Protein AF-A0A846E1W7-F1 (afdb_monomer)

Solvent-accessible surface area (backbone atoms only — not comparable to full-atom values): 23774 Å² total; per-residue (Å²): 115,85,68,58,57,57,50,54,53,48,54,53,49,53,51,50,50,55,53,52,55,64,72,70,61,75,99,79,84,90,65,64,66,67,50,54,51,49,52,51,54,47,50,63,46,53,72,69,70,55,83,43,73,65,51,53,49,48,53,50,52,51,52,52,50,50,53,54,50,52,53,52,52,52,54,50,51,54,51,50,54,52,49,52,56,52,49,56,60,45,52,76,70,43,82,86,41,71,70,60,52,52,54,51,50,56,49,50,53,52,51,50,54,52,50,56,52,52,50,54,51,52,52,51,52,53,52,52,51,51,54,66,66,28,71,66,52,47,50,50,52,52,50,52,50,52,52,54,52,50,50,54,52,50,52,54,50,50,54,51,53,50,54,55,51,50,56,51,49,54,52,52,52,53,55,49,53,55,52,51,54,54,49,51,55,51,54,60,70,46,47,65,58,53,53,50,51,53,56,52,49,58,50,51,53,52,51,52,55,52,49,56,55,49,52,52,54,50,54,54,49,51,51,53,53,50,53,52,49,51,54,50,51,51,54,52,51,76,74,52,95,74,87,88,81,88,87,81,87,88,89,82,89,86,84,82,81,86,81,86,88,82,77,74,71,86,77,56,61,77,92,46,49,67,44,49,52,28,38,72,70,60,39,45,60,60,25,23,52,43,48,20,51,53,55,27,48,67,66,79,36,76,86,56,74,43,62,52,51,74,54,40,64,65,49,51,51,72,57,55,58,49,55,30,50,51,37,23,58,62,49,75,64,34,23,12,63,67,48,32,39,57,49,29,56,73,52,69,67,36,59,70,59,32,28,47,66,31,61,47,25,57,95,91,41,71,59,48,78,88,72,55,70,58,53,96,83,40,47,65,27,54,34,70,56,50,37,68,45,53,90,70,84,86,70,93,76,47,60,53,54,56,33,40,44,53,33,53,49,38,62,73,40,85,85,112

Structure (mmCIF, N/CA/C/O backbone):
data_AF-A0A846E1W7-F1
#
_entry.id   AF-A0A846E1W7-F1
#
loop_
_atom_site.group_PDB
_atom_site.id
_atom_site.type_symbol
_atom_site.label_atom_id
_atom_site.label_alt_id
_atom_site.label_comp_id
_atom_site.label_asym_id
_atom_site.label_entity_id
_atom_site.label_seq_id
_atom_site.pdbx_PDB_ins_code
_atom_site.Cartn_x
_atom_site.Cartn_y
_atom_site.Cartn_z
_atom_site.occupancy
_atom_site.B_iso_or_equiv
_atom_site.auth_seq_id
_atom_site.auth_comp_id
_atom_site.auth_asym_id
_atom_site.auth_atom_id
_atom_site.pdbx_PDB_model_num
ATOM 1 N N . MET A 1 1 ? 41.349 30.220 -23.509 1.00 44.00 1 MET A N 1
ATOM 2 C CA . MET A 1 1 ? 42.030 30.340 -22.197 1.00 44.00 1 MET A CA 1
ATOM 3 C C . MET A 1 1 ? 41.205 31.108 -21.157 1.00 44.00 1 MET A C 1
ATOM 5 O O . MET A 1 1 ? 40.768 30.456 -20.226 1.00 44.00 1 MET A O 1
ATOM 9 N N . ARG A 1 2 ? 40.887 32.414 -21.279 1.00 41.56 2 ARG A N 1
ATOM 10 C CA . ARG A 1 2 ? 40.157 33.129 -20.191 1.00 41.56 2 ARG A CA 1
ATOM 11 C C . ARG A 1 2 ? 38.726 32.647 -19.870 1.00 41.56 2 ARG A C 1
ATOM 13 O O . ARG A 1 2 ? 38.266 32.928 -18.775 1.00 41.56 2 ARG A O 1
ATOM 20 N N . GLN A 1 3 ? 38.026 31.939 -20.763 1.00 40.03 3 GLN A N 1
ATOM 21 C CA . GLN A 1 3 ? 36.671 31.423 -20.479 1.00 40.03 3 GLN A CA 1
ATOM 22 C C . GLN A 1 3 ? 36.634 30.084 -19.719 1.00 40.03 3 GLN A C 1
ATOM 24 O O . GLN A 1 3 ? 35.634 29.815 -19.068 1.00 40.03 3 GLN A O 1
ATOM 29 N N . GLN A 1 4 ? 37.697 29.267 -19.744 1.00 44.38 4 GLN A N 1
ATOM 30 C CA . GLN A 1 4 ? 37.705 27.985 -19.015 1.00 44.38 4 GLN A CA 1
ATOM 31 C C . GLN A 1 4 ? 37.812 28.187 -17.499 1.00 44.38 4 GLN A C 1
ATOM 33 O O . GLN A 1 4 ? 37.037 27.591 -16.761 1.00 44.38 4 GLN A O 1
ATOM 38 N N . HIS A 1 5 ? 38.658 29.115 -17.036 1.00 41.62 5 HIS A N 1
ATOM 39 C CA . HIS A 1 5 ? 38.753 29.419 -15.603 1.00 41.62 5 HIS A CA 1
ATOM 40 C C . HIS A 1 5 ? 37.450 29.958 -14.994 1.00 41.62 5 HIS A C 1
ATOM 42 O O . HIS A 1 5 ? 37.197 29.717 -13.822 1.00 41.62 5 HIS A O 1
ATOM 48 N N . TRP A 1 6 ? 36.591 30.647 -15.757 1.00 38.47 6 TRP A N 1
ATOM 49 C CA . TRP A 1 6 ? 35.287 31.078 -15.232 1.00 38.47 6 TRP A CA 1
ATOM 50 C C . TRP A 1 6 ? 34.323 29.912 -14.993 1.00 38.47 6 TRP A C 1
ATOM 52 O O . TRP A 1 6 ? 33.515 29.997 -14.075 1.00 38.47 6 TRP A O 1
ATOM 62 N N . LEU A 1 7 ? 34.422 28.831 -15.774 1.00 43.75 7 LEU A N 1
ATOM 63 C CA . LEU A 1 7 ? 33.619 27.619 -15.584 1.00 43.75 7 LEU A CA 1
ATOM 64 C C . LEU A 1 7 ? 34.121 26.802 -14.389 1.00 43.75 7 LEU A C 1
ATOM 66 O O . LEU A 1 7 ? 33.315 26.429 -13.545 1.00 43.75 7 LEU A O 1
ATOM 70 N N . GLU A 1 8 ? 35.439 26.627 -14.256 1.00 54.00 8 GLU A N 1
ATOM 71 C CA . GLU A 1 8 ? 36.045 25.981 -13.080 1.00 54.00 8 GLU A CA 1
ATOM 72 C C . GLU A 1 8 ? 35.690 26.738 -11.788 1.00 54.00 8 GLU A C 1
ATOM 74 O O . GLU A 1 8 ? 35.262 26.132 -10.808 1.00 54.00 8 GLU A O 1
ATOM 79 N N . ILE A 1 9 ? 35.797 28.074 -11.785 1.00 56.00 9 ILE A N 1
ATOM 80 C CA . ILE A 1 9 ? 35.411 28.904 -10.632 1.00 56.00 9 ILE A CA 1
ATOM 81 C C . ILE A 1 9 ? 33.921 28.728 -10.296 1.00 56.00 9 ILE A C 1
ATOM 83 O O . ILE A 1 9 ? 33.584 28.664 -9.117 1.00 56.00 9 ILE A O 1
ATOM 87 N N . LEU A 1 10 ? 33.037 28.604 -11.293 1.00 48.69 10 LEU A N 1
ATOM 88 C CA . LEU A 1 10 ? 31.606 28.352 -11.082 1.00 48.69 10 LEU A CA 1
ATOM 89 C C . LEU A 1 10 ? 31.330 26.960 -10.492 1.00 48.69 10 LEU A C 1
ATOM 91 O O . LEU A 1 10 ? 30.551 26.863 -9.545 1.00 48.69 10 LEU A O 1
ATOM 95 N N . GLU A 1 11 ? 31.993 25.906 -10.976 1.00 55.69 11 GLU A N 1
ATOM 96 C CA . GLU A 1 11 ? 31.866 24.553 -10.410 1.00 55.69 11 GLU A CA 1
ATOM 97 C C . GLU A 1 11 ? 32.323 24.506 -8.944 1.00 55.69 11 GLU A C 1
ATOM 99 O O . GLU A 1 11 ? 31.595 24.003 -8.082 1.00 55.69 11 GLU A O 1
ATOM 104 N N . TRP A 1 12 ? 33.476 25.106 -8.626 1.00 61.34 12 TRP A N 1
ATOM 105 C CA . TRP A 1 12 ? 33.965 25.197 -7.246 1.00 61.34 12 TRP A CA 1
ATOM 106 C C . TRP A 1 12 ? 33.067 26.063 -6.351 1.00 61.34 12 TRP A C 1
ATOM 108 O O . TRP A 1 12 ? 32.885 25.735 -5.178 1.00 61.34 12 TRP A O 1
ATOM 118 N N . PHE A 1 13 ? 32.453 27.126 -6.882 1.00 55.53 13 PHE A N 1
ATOM 119 C CA . PHE A 1 13 ? 31.512 27.968 -6.134 1.00 55.53 13 PHE A CA 1
ATOM 120 C C . PHE A 1 13 ? 30.193 27.232 -5.838 1.00 55.53 13 PHE A C 1
ATOM 122 O O . PHE A 1 13 ? 29.690 27.293 -4.715 1.00 55.53 13 PHE A O 1
ATOM 129 N N . CYS A 1 14 ? 29.666 26.467 -6.800 1.00 52.19 14 CYS A N 1
ATOM 130 C CA . CYS A 1 14 ? 28.492 25.614 -6.598 1.00 52.19 14 CYS A CA 1
ATOM 131 C C . CYS A 1 14 ? 28.756 24.485 -5.585 1.00 52.19 14 CYS A C 1
ATOM 133 O O . CYS A 1 14 ? 27.918 24.248 -4.713 1.00 52.19 14 CYS A O 1
ATOM 135 N N . LEU A 1 15 ? 29.925 23.837 -5.642 1.00 58.66 15 LEU A N 1
ATOM 136 C CA . LEU A 1 15 ? 30.341 22.834 -4.651 1.00 58.66 15 LEU A CA 1
ATOM 137 C C . LEU A 1 15 ? 30.506 23.435 -3.247 1.00 58.66 15 LEU A C 1
ATOM 139 O O . LEU A 1 15 ? 30.045 22.844 -2.271 1.00 58.66 15 LEU A O 1
ATOM 143 N N . ALA A 1 16 ? 31.103 24.626 -3.137 1.00 53.50 16 ALA A N 1
ATOM 144 C CA . ALA A 1 16 ? 31.247 25.325 -1.862 1.00 53.50 16 ALA A CA 1
ATOM 145 C C . ALA A 1 16 ? 29.884 25.684 -1.244 1.00 53.50 16 ALA A C 1
ATOM 147 O O . ALA A 1 16 ? 29.681 25.454 -0.054 1.00 53.50 16 ALA A O 1
ATOM 148 N N . ILE A 1 17 ? 28.930 26.179 -2.043 1.00 52.19 17 ILE A N 1
ATOM 149 C CA . ILE A 1 17 ? 27.564 26.475 -1.579 1.00 52.19 17 ILE A CA 1
ATOM 150 C C . ILE A 1 17 ? 26.835 25.195 -1.148 1.00 52.19 17 ILE A C 1
ATOM 152 O O . ILE A 1 17 ? 26.210 25.188 -0.089 1.00 52.19 17 ILE A O 1
ATOM 156 N N . ALA A 1 18 ? 26.944 24.102 -1.910 1.00 52.94 18 ALA A N 1
ATOM 157 C CA . ALA A 1 18 ? 26.325 22.825 -1.551 1.00 52.94 18 ALA A CA 1
ATOM 158 C C . ALA A 1 18 ? 26.849 22.279 -0.207 1.00 52.94 18 ALA A C 1
ATOM 160 O O . ALA A 1 18 ? 26.061 21.834 0.629 1.00 52.94 18 ALA A O 1
ATOM 161 N N . LEU A 1 19 ? 28.161 22.374 0.035 1.00 53.03 19 LEU A N 1
ATOM 162 C CA . LEU A 1 19 ? 28.778 21.975 1.304 1.00 53.03 19 LEU A CA 1
ATOM 163 C C . LEU A 1 19 ? 28.402 22.909 2.465 1.00 53.03 19 LEU A C 1
ATOM 165 O O . LEU A 1 19 ? 28.182 22.436 3.579 1.00 53.03 19 LEU A O 1
ATOM 169 N N . LEU A 1 20 ? 28.275 24.217 2.218 1.00 45.66 20 LEU A N 1
ATOM 170 C CA . LEU A 1 20 ? 27.876 25.186 3.245 1.00 45.66 20 LEU A CA 1
ATOM 171 C C . LEU A 1 20 ? 26.403 25.011 3.657 1.00 45.66 20 LEU A C 1
ATOM 173 O O . LEU A 1 20 ? 26.083 25.093 4.840 1.00 45.66 20 LEU A O 1
ATOM 177 N N . LEU A 1 21 ? 25.519 24.700 2.703 1.00 44.84 21 LEU A N 1
ATOM 178 C CA . LEU A 1 21 ? 24.116 24.359 2.969 1.00 44.84 21 LEU A CA 1
ATOM 179 C C . LEU A 1 21 ? 23.984 23.029 3.729 1.00 44.84 21 LEU A C 1
ATOM 181 O O . LEU A 1 21 ? 23.195 22.940 4.669 1.00 44.84 21 LEU A O 1
ATOM 185 N N . ALA A 1 22 ? 24.798 22.024 3.387 1.00 48.59 22 ALA A N 1
ATOM 186 C CA . ALA A 1 22 ? 24.841 20.749 4.106 1.00 48.59 22 ALA A CA 1
ATOM 187 C C . ALA A 1 22 ? 25.357 20.882 5.555 1.00 48.59 22 ALA A C 1
ATOM 189 O O . ALA A 1 22 ? 24.967 20.099 6.417 1.00 48.59 22 ALA A O 1
ATOM 190 N N . ALA A 1 23 ? 26.206 21.876 5.841 1.00 45.03 23 ALA A N 1
ATOM 191 C CA . ALA A 1 23 ? 26.769 22.105 7.174 1.00 45.03 23 ALA A CA 1
ATOM 192 C C . ALA A 1 23 ? 25.839 22.867 8.142 1.00 45.03 23 ALA A C 1
ATOM 194 O O . ALA A 1 23 ? 26.083 22.853 9.348 1.00 45.03 23 ALA A O 1
ATOM 195 N N . ILE A 1 24 ? 24.797 23.543 7.641 1.00 43.84 24 ILE A N 1
ATOM 196 C CA . ILE A 1 24 ? 23.926 24.427 8.444 1.00 43.84 24 ILE A CA 1
ATOM 197 C C . ILE A 1 24 ? 22.580 23.760 8.808 1.00 43.84 24 ILE A C 1
ATOM 199 O O . ILE A 1 24 ? 21.932 24.174 9.769 1.00 43.84 24 ILE A O 1
ATOM 203 N N . ALA A 1 25 ? 22.159 22.704 8.101 1.00 34.84 25 ALA A N 1
ATOM 204 C CA . ALA A 1 25 ? 20.830 22.103 8.255 1.00 34.84 25 ALA A CA 1
ATOM 205 C C . ALA A 1 25 ? 20.806 20.798 9.086 1.00 34.84 25 ALA A C 1
ATOM 207 O O . ALA A 1 25 ? 21.074 19.706 8.587 1.00 34.84 25 ALA A O 1
ATOM 208 N N . GLN A 1 26 ? 20.379 20.907 10.349 1.00 41.47 26 GLN A N 1
ATOM 209 C CA . GLN A 1 26 ? 19.781 19.799 11.119 1.00 41.47 26 GLN A CA 1
ATOM 210 C C . GLN A 1 26 ? 18.333 19.510 10.616 1.00 41.47 26 GLN A C 1
ATOM 212 O O . GLN A 1 26 ? 17.809 20.256 9.783 1.00 41.47 26 GLN A O 1
ATOM 217 N N . PRO A 1 27 ? 17.705 18.373 10.977 1.00 44.94 27 PRO A N 1
ATOM 218 C CA . PRO A 1 27 ? 17.036 17.531 9.979 1.00 44.94 27 PRO A CA 1
ATOM 219 C C . PRO A 1 27 ? 15.568 17.892 9.691 1.00 44.94 27 PRO A C 1
ATOM 221 O O . PRO A 1 27 ? 14.666 17.279 10.250 1.00 44.94 27 PRO A O 1
ATOM 224 N N . PHE A 1 28 ? 15.323 18.813 8.751 1.00 36.41 28 PHE A N 1
ATOM 225 C CA . PHE A 1 28 ? 13.967 19.071 8.220 1.00 36.41 28 PHE A CA 1
ATOM 226 C C . PHE A 1 28 ? 13.849 19.225 6.689 1.00 36.41 28 PHE A C 1
ATOM 228 O O . PHE A 1 28 ? 12.748 19.422 6.188 1.00 36.41 28 PHE A O 1
ATOM 235 N N . PHE A 1 29 ? 14.934 19.077 5.916 1.00 39.44 29 PHE A N 1
ATOM 236 C CA . PHE A 1 29 ? 14.917 19.275 4.453 1.00 39.44 29 PHE A CA 1
ATOM 237 C C . PHE A 1 29 ? 15.451 18.076 3.651 1.00 39.44 29 PHE A C 1
ATOM 239 O O . PHE A 1 29 ? 16.407 18.188 2.883 1.00 39.44 29 PHE A O 1
ATOM 246 N N . TYR A 1 30 ? 14.785 16.926 3.777 1.00 40.38 30 TYR A N 1
ATOM 247 C CA . TYR A 1 30 ? 14.945 15.796 2.855 1.00 40.38 30 TYR A CA 1
ATOM 248 C C . TYR A 1 30 ? 13.700 15.648 1.973 1.00 40.38 30 TYR A C 1
ATOM 250 O O . TYR A 1 30 ? 12.705 15.097 2.422 1.00 40.38 30 TYR A O 1
ATOM 258 N N . THR A 1 31 ? 13.771 16.146 0.731 1.00 43.72 31 THR A N 1
ATOM 259 C CA . THR A 1 31 ? 13.064 15.636 -0.478 1.00 43.72 31 THR A CA 1
ATOM 260 C C . THR A 1 31 ? 13.304 16.556 -1.683 1.00 43.72 31 THR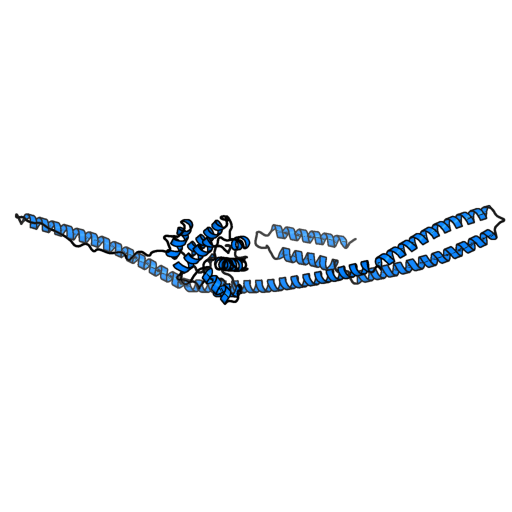 A C 1
ATOM 262 O O . THR A 1 31 ? 13.693 16.075 -2.742 1.00 43.72 31 THR A O 1
ATOM 265 N N . GLY A 1 32 ? 13.132 17.876 -1.535 1.00 36.03 32 GLY A N 1
ATOM 266 C CA . GLY A 1 32 ? 13.137 18.811 -2.674 1.00 36.03 32 GLY A CA 1
ATOM 267 C C . GLY A 1 32 ? 14.493 19.009 -3.372 1.00 36.03 32 GLY A C 1
ATOM 268 O O . GLY A 1 32 ? 14.598 18.868 -4.590 1.00 36.03 32 GLY A O 1
ATOM 269 N N . ILE A 1 33 ? 15.552 19.317 -2.614 1.00 41.09 33 ILE A N 1
ATOM 270 C CA . ILE A 1 33 ? 16.858 19.717 -3.181 1.00 41.09 33 ILE A CA 1
ATOM 271 C C . ILE A 1 33 ? 17.525 18.603 -4.020 1.00 41.09 33 ILE A C 1
ATOM 273 O O . ILE A 1 33 ? 17.992 18.918 -5.117 1.00 41.09 33 ILE A O 1
ATOM 277 N N . PRO A 1 34 ? 17.540 17.315 -3.606 1.00 41.97 34 PRO A N 1
ATOM 278 C CA . PRO A 1 34 ? 18.099 16.240 -4.430 1.00 41.97 34 PRO A CA 1
ATOM 279 C C . PRO A 1 34 ? 17.361 16.056 -5.760 1.00 41.97 34 PRO A C 1
ATOM 281 O O . PRO A 1 34 ? 18.000 15.790 -6.774 1.00 41.97 34 PRO A O 1
ATOM 284 N N . ILE A 1 35 ? 16.035 16.237 -5.775 1.00 43.50 35 ILE A N 1
ATOM 285 C CA . ILE A 1 35 ? 15.213 16.102 -6.984 1.00 43.50 35 ILE A CA 1
ATOM 286 C C . ILE A 1 35 ? 15.488 17.265 -7.941 1.00 43.50 35 ILE A C 1
ATOM 288 O O . ILE A 1 35 ? 15.732 17.032 -9.120 1.00 43.50 35 ILE A O 1
ATOM 292 N N . VAL A 1 36 ? 15.542 18.507 -7.448 1.00 42.75 36 VAL A N 1
ATOM 293 C CA . VAL A 1 36 ? 15.885 19.673 -8.284 1.00 42.75 36 VAL A CA 1
ATOM 294 C C . VAL A 1 36 ? 17.317 19.569 -8.824 1.00 42.75 36 VAL A C 1
ATOM 296 O O . VAL A 1 36 ? 17.541 19.824 -10.006 1.00 42.75 36 VAL A O 1
ATOM 299 N N . ALA A 1 37 ? 18.280 19.118 -8.014 1.00 40.47 37 ALA A N 1
ATOM 300 C CA . ALA A 1 37 ? 19.649 18.869 -8.469 1.00 40.47 37 ALA A CA 1
ATOM 301 C C . ALA A 1 37 ? 19.719 17.749 -9.526 1.00 40.47 37 ALA A C 1
ATOM 303 O O . ALA A 1 37 ? 20.403 17.907 -10.537 1.00 40.47 37 ALA A O 1
ATOM 304 N N . ALA A 1 38 ? 18.975 16.653 -9.341 1.00 45.41 38 ALA A N 1
ATOM 305 C CA . ALA A 1 38 ? 18.878 15.568 -10.315 1.00 45.41 38 ALA A CA 1
ATOM 306 C C . ALA A 1 38 ? 18.201 16.015 -11.621 1.00 45.41 38 ALA A C 1
ATOM 308 O O . ALA A 1 38 ? 18.678 15.661 -12.694 1.00 45.41 38 ALA A O 1
ATOM 309 N N . LEU A 1 39 ? 17.149 16.838 -11.558 1.00 44.25 39 LEU A N 1
ATOM 310 C CA . LEU A 1 39 ? 16.485 17.410 -12.735 1.00 44.25 39 LEU A CA 1
ATOM 311 C C . LEU A 1 39 ? 17.396 18.388 -13.491 1.00 44.25 39 LEU A C 1
ATOM 313 O O . LEU A 1 39 ? 17.417 18.367 -14.719 1.00 44.25 39 LEU A O 1
ATOM 317 N N . ILE A 1 40 ? 18.194 19.201 -12.790 1.00 46.62 40 ILE A N 1
ATOM 318 C CA . ILE A 1 40 ? 19.183 20.095 -13.416 1.00 46.62 40 ILE A CA 1
ATOM 319 C C . ILE A 1 40 ? 20.313 19.285 -14.068 1.00 46.62 40 ILE A C 1
ATOM 321 O O . ILE A 1 40 ? 20.635 19.527 -15.230 1.00 46.62 40 ILE A O 1
ATOM 325 N N . LEU A 1 41 ? 20.873 18.287 -13.376 1.00 44.62 41 LEU A N 1
ATOM 326 C CA . LEU A 1 41 ? 21.895 17.393 -13.936 1.00 44.62 41 LEU A CA 1
ATOM 327 C C . LEU A 1 41 ? 21.360 16.581 -15.125 1.00 44.62 41 LEU A C 1
ATOM 329 O O . LEU A 1 41 ? 22.056 16.438 -16.130 1.00 44.62 41 LEU A O 1
ATOM 333 N N . ASN A 1 42 ? 20.113 16.105 -15.057 1.00 44.31 42 ASN A N 1
ATOM 334 C CA . ASN A 1 42 ? 19.487 15.399 -16.170 1.00 44.31 42 ASN A CA 1
ATOM 335 C C . ASN A 1 42 ? 19.208 16.346 -17.346 1.00 44.31 42 ASN A C 1
ATOM 337 O O . ASN A 1 42 ? 19.462 15.988 -18.488 1.00 44.31 42 ASN A O 1
ATOM 341 N N . ARG A 1 43 ? 18.798 17.598 -17.099 1.00 45.47 43 ARG A N 1
ATOM 342 C CA . ARG A 1 43 ? 18.632 18.616 -18.151 1.00 45.47 43 ARG A CA 1
ATOM 343 C C . ARG A 1 43 ? 19.958 18.981 -18.833 1.00 45.47 43 ARG A C 1
ATOM 345 O O . ARG A 1 43 ? 19.988 19.098 -20.052 1.00 45.47 43 ARG A O 1
ATOM 352 N N . ILE A 1 44 ? 21.057 19.056 -18.079 1.00 45.75 44 ILE A N 1
ATOM 353 C CA . ILE A 1 44 ? 22.417 19.234 -18.623 1.00 45.75 44 ILE A CA 1
ATOM 354 C C . ILE A 1 44 ? 22.853 18.020 -19.473 1.00 45.75 44 ILE A C 1
ATOM 356 O O . ILE A 1 44 ? 23.598 18.184 -20.440 1.00 45.75 44 ILE A O 1
ATOM 360 N N . ASN A 1 45 ? 22.369 16.810 -19.167 1.00 42.09 45 ASN A N 1
ATOM 361 C CA . ASN A 1 45 ? 22.567 15.625 -20.011 1.00 42.09 45 ASN A CA 1
ATOM 362 C C . ASN A 1 45 ? 21.606 15.571 -21.221 1.00 42.09 45 ASN A C 1
ATOM 364 O O . ASN A 1 45 ? 22.020 15.123 -22.291 1.00 42.09 45 ASN A O 1
ATOM 368 N N . ARG A 1 46 ? 20.371 16.084 -21.099 1.00 43.34 46 ARG A N 1
ATOM 369 C CA . ARG A 1 46 ? 19.355 16.205 -22.172 1.00 43.34 46 ARG A CA 1
ATOM 370 C C . ARG A 1 46 ? 19.924 16.970 -23.373 1.00 43.34 46 ARG A C 1
ATOM 372 O O . ARG A 1 46 ? 19.842 16.490 -24.502 1.00 43.34 46 ARG A O 1
ATOM 379 N N . ASP A 1 47 ? 20.605 18.086 -23.103 1.00 44.88 47 ASP A N 1
ATOM 380 C CA . ASP A 1 47 ? 21.268 18.931 -24.111 1.00 44.88 47 ASP A CA 1
ATOM 381 C C . ASP A 1 47 ? 22.528 18.287 -24.735 1.00 44.88 47 ASP A C 1
ATOM 383 O O . ASP A 1 47 ? 23.027 18.768 -25.751 1.00 44.88 47 ASP A O 1
ATOM 387 N N . ARG A 1 48 ? 23.056 17.195 -24.157 1.00 45.97 48 ARG A N 1
ATOM 388 C CA . ARG A 1 48 ? 24.215 16.440 -24.682 1.00 45.97 48 ARG A CA 1
ATOM 389 C C . ARG A 1 48 ? 23.835 15.195 -25.491 1.00 45.97 48 ARG A C 1
ATOM 391 O O . ARG A 1 48 ? 24.698 14.644 -26.170 1.00 45.97 48 ARG A O 1
ATOM 398 N N . LEU A 1 49 ? 22.589 14.725 -25.392 1.00 41.50 49 LEU A N 1
ATOM 399 C CA . LEU A 1 49 ? 22.143 13.452 -25.980 1.00 41.50 49 LEU A CA 1
ATOM 400 C C . LEU A 1 49 ? 21.366 13.604 -27.293 1.00 41.50 49 LEU A C 1
ATOM 402 O O . LEU A 1 49 ? 21.280 12.645 -28.060 1.00 41.50 49 LEU A O 1
ATOM 406 N N . GLN A 1 50 ? 20.831 14.790 -27.593 1.00 44.88 50 GLN A N 1
ATOM 407 C CA . GLN A 1 50 ? 20.275 15.070 -28.916 1.00 44.88 50 GLN A CA 1
ATOM 408 C C . GLN A 1 50 ? 21.385 15.589 -29.843 1.00 44.88 50 GLN A C 1
ATOM 410 O O . GLN A 1 50 ? 21.940 16.648 -29.556 1.00 44.88 50 GLN A O 1
ATOM 415 N N . PRO A 1 51 ? 21.710 14.904 -30.962 1.00 47.91 51 PRO A N 1
ATOM 416 C CA . PRO A 1 51 ? 22.640 15.449 -31.944 1.00 47.91 51 PRO A CA 1
ATOM 417 C C . PRO A 1 51 ? 22.025 16.719 -32.527 1.00 47.91 51 PRO A C 1
ATOM 419 O O . PRO A 1 51 ? 20.972 16.667 -33.176 1.00 47.91 51 PRO A O 1
ATOM 422 N N . THR A 1 52 ? 22.672 17.849 -32.264 1.00 55.12 52 THR A N 1
ATOM 423 C CA . THR A 1 52 ? 22.200 19.169 -32.676 1.00 55.12 52 THR A CA 1
ATOM 424 C C . THR A 1 52 ? 22.161 19.254 -34.201 1.00 55.12 52 THR A C 1
ATOM 426 O O . THR A 1 52 ? 22.853 18.508 -34.902 1.00 55.12 52 THR A O 1
ATOM 429 N N . ASP A 1 53 ? 21.389 20.187 -34.764 1.00 53.38 53 ASP A N 1
ATOM 430 C CA . ASP A 1 53 ? 21.400 20.375 -36.222 1.00 53.38 53 ASP A CA 1
ATOM 431 C C . ASP A 1 53 ? 22.801 20.746 -36.739 1.00 53.38 53 ASP A C 1
ATOM 433 O O . ASP A 1 53 ? 23.177 20.340 -37.836 1.00 53.38 53 ASP A O 1
ATOM 437 N N . ARG A 1 54 ? 23.629 21.371 -35.889 1.00 46.84 54 ARG A N 1
ATOM 438 C CA . ARG A 1 54 ? 25.059 21.596 -36.127 1.00 46.84 54 ARG A CA 1
ATOM 439 C C . ARG A 1 54 ? 25.856 20.292 -36.236 1.00 46.84 54 ARG A C 1
ATOM 441 O O . ARG A 1 54 ? 26.700 20.194 -37.120 1.00 46.84 54 ARG A O 1
ATOM 448 N N . ASP A 1 55 ? 25.589 19.290 -35.399 1.00 43.88 55 ASP A N 1
ATOM 449 C CA . ASP A 1 55 ? 26.253 17.978 -35.478 1.00 43.88 55 ASP A CA 1
ATOM 450 C C . ASP A 1 55 ? 25.823 17.217 -36.743 1.00 43.88 55 ASP A C 1
ATOM 452 O O . ASP A 1 55 ? 26.640 16.586 -37.415 1.00 43.88 55 ASP A O 1
ATOM 456 N N . ARG A 1 56 ? 24.545 17.325 -37.133 1.00 52.94 56 ARG A N 1
ATOM 457 C CA . ARG A 1 56 ? 24.027 16.750 -38.391 1.00 52.94 56 ARG A CA 1
ATOM 458 C C . ARG A 1 56 ? 24.653 17.408 -39.621 1.00 52.94 56 ARG A C 1
ATOM 460 O O . ARG A 1 56 ? 24.996 16.721 -40.583 1.00 52.94 56 ARG A O 1
ATOM 467 N N . GLU A 1 57 ? 24.815 18.726 -39.586 1.00 53.34 57 GLU A N 1
ATOM 468 C CA . GLU A 1 57 ? 25.456 19.516 -40.637 1.00 53.34 57 GLU A CA 1
ATOM 469 C C . GLU A 1 57 ? 26.978 19.280 -40.686 1.00 53.34 57 GLU A C 1
ATOM 471 O O . GLU A 1 57 ? 27.558 19.195 -41.771 1.00 53.34 57 GLU A O 1
ATOM 476 N N . GLN A 1 58 ? 27.623 19.036 -39.539 1.00 47.66 58 GLN A N 1
ATOM 477 C CA . GLN A 1 58 ? 29.006 18.552 -39.469 1.00 47.66 58 GLN A CA 1
ATOM 478 C C . GLN A 1 58 ? 29.163 17.150 -40.070 1.00 47.66 58 GLN A C 1
ATOM 480 O O . GLN A 1 58 ? 30.065 16.943 -40.877 1.00 47.66 58 GLN A O 1
ATOM 485 N N . VAL A 1 59 ? 28.278 16.196 -39.763 1.00 49.81 59 VAL A N 1
ATOM 486 C CA . VAL A 1 59 ? 28.318 14.858 -40.384 1.00 49.81 59 VAL A CA 1
ATOM 487 C C . VAL A 1 59 ? 28.100 14.945 -41.899 1.00 49.81 59 VAL A C 1
ATOM 489 O O . VAL A 1 59 ? 28.834 14.305 -42.654 1.00 49.81 59 VAL A O 1
ATOM 492 N N . ARG A 1 60 ? 27.154 15.774 -42.367 1.00 54.22 60 ARG A N 1
ATOM 493 C CA . ARG A 1 60 ? 26.911 15.983 -43.805 1.00 54.22 60 ARG A CA 1
ATOM 494 C C . ARG A 1 60 ? 28.125 16.604 -44.506 1.00 54.22 60 ARG A C 1
ATOM 496 O O . ARG A 1 60 ? 28.577 16.068 -45.514 1.00 54.22 60 ARG A O 1
ATOM 503 N N . SER A 1 61 ? 28.695 17.673 -43.952 1.00 51.72 61 SER A N 1
ATOM 504 C CA . SER A 1 61 ? 29.875 18.339 -44.528 1.00 51.72 61 SER A CA 1
ATOM 505 C C . SER A 1 61 ? 31.145 17.480 -44.465 1.00 51.72 61 SER A C 1
ATOM 507 O O . SER A 1 61 ? 31.964 17.537 -45.383 1.00 51.72 61 SER A O 1
ATOM 509 N N . LEU A 1 62 ? 31.298 16.614 -43.456 1.00 49.84 62 LEU A N 1
ATOM 510 C CA . LEU A 1 62 ? 32.350 15.590 -43.425 1.00 49.84 62 LEU A CA 1
ATOM 511 C C . LEU A 1 62 ? 32.166 14.553 -44.543 1.00 49.84 62 LEU A C 1
ATOM 513 O O . LEU A 1 62 ? 33.141 14.208 -45.211 1.00 49.84 62 LEU A O 1
ATOM 517 N N . GLN A 1 63 ? 30.937 14.095 -44.788 1.00 57.16 63 GLN A N 1
ATOM 518 C CA . GLN A 1 63 ? 30.627 13.139 -45.855 1.00 57.16 63 GLN A CA 1
ATOM 519 C C . GLN A 1 63 ? 30.830 13.750 -47.257 1.00 57.16 63 GLN A C 1
ATOM 521 O O . GLN A 1 63 ? 31.410 13.111 -48.136 1.00 57.16 63 GLN A O 1
ATOM 526 N N . GLU A 1 64 ? 30.435 15.009 -47.461 1.00 62.16 64 GLU A N 1
ATOM 527 C CA . GLU A 1 64 ? 30.717 15.768 -48.688 1.00 62.16 64 GLU A CA 1
ATOM 528 C C . GLU A 1 64 ? 32.226 15.983 -48.889 1.00 62.16 64 GLU A C 1
ATOM 530 O O . GLU A 1 64 ? 32.746 15.738 -49.979 1.00 62.16 64 GLU A O 1
ATOM 535 N N . SER A 1 65 ? 32.954 16.350 -47.829 1.00 55.94 65 SER A N 1
ATOM 536 C CA . SER A 1 65 ? 34.416 16.486 -47.852 1.00 55.94 65 SER A CA 1
ATOM 537 C C . SER A 1 65 ? 35.106 15.170 -48.232 1.00 55.94 65 SER A C 1
ATOM 539 O O . SER A 1 65 ? 35.976 15.168 -49.103 1.00 55.94 65 SER A O 1
ATOM 541 N N . GLN A 1 66 ? 34.679 14.032 -47.669 1.00 55.16 66 GLN A N 1
ATOM 542 C CA . GLN A 1 66 ? 35.200 12.708 -48.034 1.00 55.16 66 GLN A CA 1
ATOM 543 C C . GLN A 1 66 ? 34.960 12.367 -49.511 1.00 55.16 66 GLN A C 1
ATOM 545 O O . GLN A 1 66 ? 35.883 11.903 -50.180 1.00 55.16 66 GLN A O 1
ATOM 550 N N . ASN A 1 67 ? 33.771 12.655 -50.050 1.00 61.88 67 ASN A N 1
ATOM 551 C CA . ASN A 1 67 ? 33.479 12.446 -51.473 1.00 61.88 67 ASN A CA 1
ATOM 552 C C . ASN A 1 67 ? 34.358 13.332 -52.378 1.00 61.88 67 ASN A C 1
ATOM 554 O O . ASN A 1 67 ? 34.851 12.873 -53.408 1.00 61.88 67 ASN A O 1
ATOM 558 N N . ILE A 1 68 ? 34.623 14.579 -51.971 1.00 65.00 68 ILE A N 1
ATOM 559 C CA . ILE A 1 68 ? 35.551 15.476 -52.678 1.00 65.00 68 ILE A CA 1
ATOM 560 C C . ILE A 1 68 ? 36.985 14.923 -52.651 1.00 65.00 68 ILE A C 1
ATOM 562 O O . ILE A 1 68 ? 37.669 14.987 -53.673 1.00 65.00 68 ILE A O 1
ATOM 566 N N . GLN A 1 69 ? 37.450 14.361 -51.527 1.00 54.44 69 GLN A N 1
ATOM 567 C CA . GLN A 1 69 ? 38.772 13.721 -51.473 1.00 54.44 69 GLN A CA 1
ATOM 568 C C . GLN A 1 69 ? 38.838 12.474 -52.364 1.00 54.44 69 GLN A C 1
ATOM 570 O O . GLN A 1 69 ? 39.802 12.329 -53.111 1.00 54.44 69 GLN A O 1
ATOM 575 N N . LEU A 1 70 ? 37.813 11.614 -52.355 1.00 60.00 70 LEU A N 1
ATOM 576 C CA . LEU A 1 70 ? 37.772 10.414 -53.198 1.00 60.00 70 LEU A CA 1
ATOM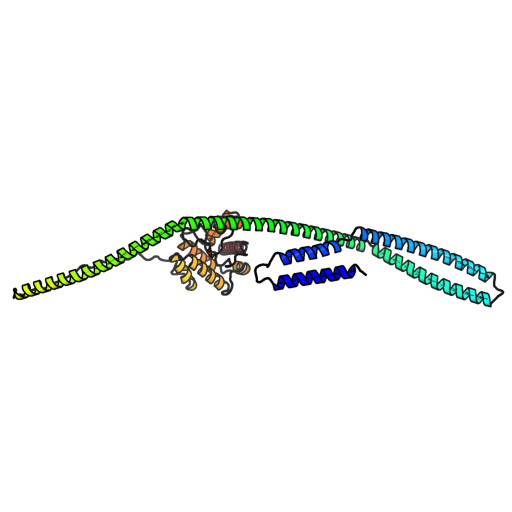 577 C C . LEU A 1 70 ? 37.873 10.761 -54.693 1.00 60.00 70 LEU A C 1
ATOM 579 O O . LEU A 1 70 ? 38.705 10.191 -55.398 1.00 60.00 70 LEU A O 1
ATOM 583 N N . ASN A 1 71 ? 37.115 11.762 -55.150 1.00 67.69 71 ASN A N 1
ATOM 584 C CA . ASN A 1 71 ? 37.193 12.246 -56.531 1.00 67.69 71 ASN A CA 1
ATOM 585 C C . ASN A 1 71 ? 38.586 12.817 -56.862 1.00 67.69 71 ASN A C 1
ATOM 587 O O . ASN A 1 71 ? 39.125 12.548 -57.933 1.00 67.69 71 ASN A O 1
ATOM 591 N N . ARG A 1 72 ? 39.215 13.559 -55.935 1.00 65.50 72 ARG A N 1
ATOM 592 C CA . ARG A 1 72 ? 40.594 14.055 -56.113 1.00 65.50 72 ARG A CA 1
ATOM 593 C C . ARG A 1 72 ? 41.609 12.918 -56.224 1.00 65.50 72 ARG A C 1
ATOM 595 O O . ARG A 1 72 ? 42.515 13.016 -57.047 1.00 65.50 72 ARG A O 1
ATOM 602 N N . TYR A 1 73 ? 41.463 11.850 -55.439 1.00 57.94 73 TYR A N 1
ATOM 603 C CA . TYR A 1 73 ? 42.326 10.671 -55.547 1.00 57.94 73 TYR A CA 1
ATOM 604 C C . TYR A 1 73 ? 42.168 9.968 -56.899 1.00 57.94 73 TYR A C 1
ATOM 606 O O . TYR A 1 73 ? 43.178 9.606 -57.498 1.00 57.94 73 TYR A O 1
ATOM 614 N N . GLN A 1 74 ? 40.944 9.847 -57.421 1.00 65.31 74 GLN A N 1
ATOM 615 C CA . GLN A 1 74 ? 40.697 9.299 -58.762 1.00 65.31 74 GLN A CA 1
ATOM 616 C C . GLN A 1 74 ? 41.369 10.150 -59.854 1.00 65.31 74 GLN A C 1
ATOM 618 O O . GLN A 1 74 ? 42.140 9.619 -60.651 1.00 65.31 74 GLN A O 1
ATOM 623 N N . THR A 1 75 ? 41.195 11.478 -59.832 1.00 69.06 75 THR A N 1
ATOM 624 C CA . THR A 1 75 ? 41.883 12.383 -60.776 1.00 69.06 75 THR A CA 1
ATOM 625 C C . THR A 1 75 ? 43.411 12.297 -60.662 1.00 69.06 75 THR A C 1
ATOM 627 O O . THR A 1 75 ? 44.108 12.314 -61.675 1.00 69.06 75 THR A O 1
ATOM 630 N N . LEU A 1 76 ? 43.961 12.172 -59.447 1.00 64.62 76 LEU A N 1
ATOM 631 C CA . LEU A 1 76 ? 45.404 11.997 -59.246 1.00 64.62 76 LEU A CA 1
ATOM 632 C C . LEU A 1 76 ? 45.914 10.661 -59.808 1.00 64.62 76 LEU A C 1
ATOM 634 O O . LEU A 1 76 ? 47.012 10.626 -60.360 1.00 64.62 76 LEU A O 1
ATOM 638 N N . GLN A 1 77 ? 45.134 9.579 -59.725 1.00 60.84 77 GLN A N 1
ATOM 639 C CA . GLN A 1 77 ? 45.492 8.299 -60.350 1.00 60.84 77 GLN A CA 1
ATOM 640 C C . GLN A 1 77 ? 45.530 8.395 -61.884 1.00 60.84 77 GLN A C 1
ATOM 642 O O . GLN A 1 77 ? 46.476 7.899 -62.496 1.00 60.84 77 GLN A O 1
ATOM 647 N N . GLU A 1 78 ? 44.567 9.080 -62.507 1.00 72.31 78 GLU A N 1
ATOM 648 C CA . GLU A 1 78 ? 44.557 9.328 -63.960 1.00 72.31 78 GLU A CA 1
ATOM 649 C C . GLU A 1 78 ? 45.751 10.191 -64.410 1.00 72.31 78 GLU A C 1
ATOM 651 O O . GLU A 1 78 ? 46.400 9.906 -65.423 1.00 72.31 78 GLU A O 1
ATOM 656 N N . GLN A 1 79 ? 46.092 11.222 -63.629 1.00 71.12 79 GLN A N 1
ATOM 657 C CA . GLN A 1 79 ? 47.263 12.069 -63.879 1.00 71.12 79 GLN A CA 1
ATOM 658 C C . GLN A 1 79 ? 48.577 11.294 -63.732 1.00 71.12 79 GLN A C 1
ATOM 660 O O . GLN A 1 79 ? 49.454 11.427 -64.586 1.00 71.12 79 GLN A O 1
ATOM 665 N N . LEU A 1 80 ? 48.707 10.449 -62.702 1.00 64.88 80 LEU A N 1
ATOM 666 C CA . LEU A 1 80 ? 49.875 9.585 -62.523 1.00 64.88 80 LEU A CA 1
ATOM 667 C C . LEU A 1 80 ? 50.020 8.596 -63.684 1.00 64.88 80 LEU A C 1
ATOM 669 O O . LEU A 1 80 ? 51.113 8.492 -64.231 1.00 64.88 80 LEU A O 1
ATOM 673 N N . LEU A 1 81 ? 48.936 7.942 -64.114 1.00 70.62 81 LEU A N 1
ATOM 674 C CA . LEU A 1 81 ? 48.951 7.038 -65.270 1.00 70.62 81 LEU A CA 1
ATOM 675 C C . LEU A 1 81 ? 49.423 7.757 -66.547 1.00 70.62 81 LEU A C 1
ATOM 677 O O . LEU A 1 81 ? 50.259 7.235 -67.284 1.00 70.62 81 LEU A O 1
ATOM 681 N N . THR A 1 82 ? 48.931 8.978 -66.772 1.00 73.81 82 THR A N 1
ATOM 682 C CA . THR A 1 82 ? 49.334 9.820 -67.910 1.00 73.81 82 THR A CA 1
ATOM 683 C C . THR A 1 82 ? 50.819 10.194 -67.837 1.00 73.81 82 THR A C 1
ATOM 685 O O . THR A 1 82 ? 51.525 10.126 -68.843 1.00 73.81 82 THR A O 1
ATOM 688 N N . LEU A 1 83 ? 51.317 10.552 -66.649 1.00 66.88 83 LEU A N 1
ATOM 689 C CA . LEU A 1 83 ? 52.724 10.894 -66.433 1.00 66.88 83 LEU A CA 1
ATOM 690 C C . LEU A 1 83 ? 53.645 9.678 -66.620 1.00 66.88 83 LEU A C 1
ATOM 692 O O . LEU A 1 83 ? 54.692 9.811 -67.248 1.00 66.88 83 LEU A O 1
ATOM 696 N N . THR A 1 84 ? 53.244 8.488 -66.157 1.00 66.06 84 THR A N 1
ATOM 697 C CA . THR A 1 84 ? 53.998 7.242 -66.380 1.00 66.06 84 THR A CA 1
ATOM 698 C C . THR A 1 84 ? 54.15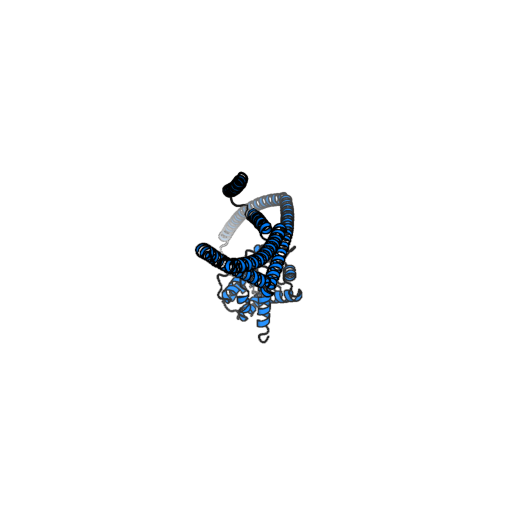1 6.958 -67.876 1.00 66.06 84 THR A C 1
ATOM 700 O O . THR A 1 84 ? 55.268 6.751 -68.343 1.00 66.06 84 THR A O 1
ATOM 703 N N . GLN A 1 85 ? 53.067 7.062 -68.654 1.00 74.25 85 GLN A N 1
ATOM 704 C CA . GLN A 1 85 ? 53.113 6.891 -70.115 1.00 74.25 85 GLN A CA 1
ATOM 705 C C . GLN A 1 85 ? 54.022 7.925 -70.804 1.00 74.25 85 GLN A C 1
ATOM 707 O O . GLN A 1 85 ? 54.703 7.605 -71.779 1.00 74.25 85 GLN A O 1
ATOM 712 N N . GLN A 1 86 ? 54.059 9.168 -70.312 1.00 74.25 86 GLN A N 1
ATOM 713 C CA . GLN A 1 86 ? 54.968 10.198 -70.830 1.00 74.25 86 GLN A CA 1
ATOM 714 C C . GLN A 1 86 ? 56.437 9.898 -70.496 1.00 74.25 86 GLN A C 1
ATOM 716 O O . GLN A 1 86 ? 57.301 10.112 -71.347 1.00 74.25 86 GLN A O 1
ATOM 721 N N . LEU A 1 87 ? 56.725 9.374 -69.300 1.00 65.44 87 LEU A N 1
ATOM 722 C CA . LEU A 1 87 ? 58.076 8.975 -68.895 1.00 65.44 87 LEU A CA 1
ATOM 723 C C . LEU A 1 87 ? 58.577 7.759 -69.687 1.00 65.44 87 LEU A C 1
ATOM 725 O O . LEU A 1 87 ? 59.706 7.793 -70.167 1.00 65.44 87 LEU A O 1
ATOM 729 N N . GLU A 1 88 ? 57.739 6.743 -69.910 1.00 71.81 88 GLU A N 1
ATOM 730 C CA . GLU A 1 88 ? 58.052 5.600 -70.790 1.00 71.81 88 GLU A CA 1
ATOM 731 C C . GLU A 1 88 ? 58.373 6.062 -72.227 1.00 71.81 88 GLU A C 1
ATOM 733 O O . GLU A 1 88 ? 59.360 5.636 -72.832 1.00 71.81 88 GLU A O 1
ATOM 738 N N . GLN A 1 89 ? 57.586 7.001 -72.770 1.00 74.00 89 GLN A N 1
ATOM 739 C CA . GLN A 1 89 ? 57.844 7.596 -74.090 1.00 74.00 89 GLN A CA 1
ATOM 740 C C . GLN A 1 89 ? 59.117 8.453 -74.139 1.00 74.00 89 GLN A C 1
ATOM 742 O O . GLN A 1 89 ? 59.705 8.597 -75.215 1.00 74.00 89 GLN A O 1
ATOM 747 N N . TYR A 1 90 ? 59.525 9.052 -73.019 1.00 64.25 90 TYR A N 1
ATOM 748 C CA . TYR A 1 90 ? 60.751 9.841 -72.924 1.00 64.25 90 TYR A CA 1
ATOM 749 C C . TYR A 1 90 ? 61.984 8.934 -72.820 1.00 64.25 90 TYR A C 1
ATOM 751 O O . TYR A 1 90 ? 62.933 9.121 -73.579 1.00 64.25 90 TYR A O 1
ATOM 759 N N . GLU A 1 91 ? 61.932 7.892 -71.986 1.00 65.19 91 GLU A N 1
ATOM 760 C CA . GLU A 1 91 ? 62.993 6.884 -71.844 1.00 65.19 91 GLU A CA 1
ATOM 761 C C . GLU A 1 91 ? 63.302 6.186 -73.179 1.00 65.19 91 GLU A C 1
ATOM 763 O O . GLU A 1 91 ? 64.465 6.060 -73.569 1.00 65.19 91 GLU A O 1
ATOM 768 N N . ALA A 1 92 ? 62.262 5.838 -73.947 1.00 67.12 92 ALA A N 1
ATOM 769 C CA . ALA A 1 92 ? 62.401 5.283 -75.294 1.00 67.12 92 ALA A CA 1
ATOM 770 C C . ALA A 1 92 ? 63.109 6.228 -76.293 1.00 67.12 92 ALA A C 1
ATOM 772 O O . ALA A 1 92 ? 63.591 5.770 -77.329 1.00 67.12 92 ALA A O 1
ATOM 773 N N . ARG A 1 93 ? 63.185 7.536 -76.004 1.00 67.25 93 ARG A N 1
ATOM 774 C CA . ARG A 1 93 ? 63.880 8.548 -76.825 1.00 67.25 93 ARG A CA 1
ATOM 775 C C . ARG A 1 93 ? 65.286 8.879 -76.317 1.00 67.25 93 ARG A C 1
ATOM 777 O O . ARG A 1 93 ? 66.088 9.379 -77.099 1.00 67.25 93 ARG A O 1
ATOM 784 N N . THR A 1 94 ? 65.603 8.612 -75.048 1.00 58.00 94 THR A N 1
ATOM 785 C CA . THR A 1 94 ? 66.882 8.981 -74.406 1.00 58.00 94 THR A CA 1
ATOM 786 C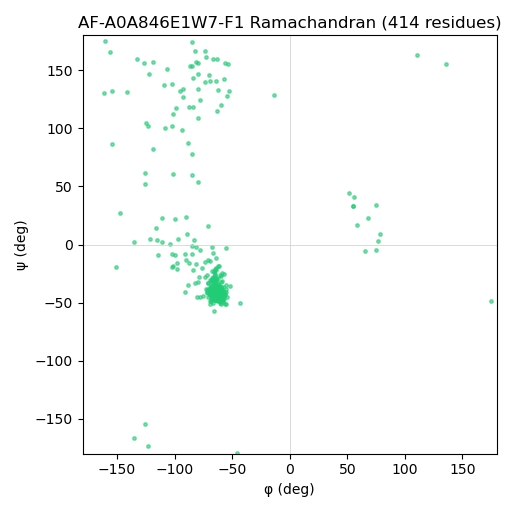 C . THR A 1 94 ? 67.898 7.837 -74.309 1.00 58.00 94 THR A C 1
ATOM 788 O O . THR A 1 94 ? 68.814 7.909 -73.495 1.00 58.00 94 THR A O 1
ATOM 791 N N . GLN A 1 95 ? 67.787 6.799 -75.148 1.00 57.25 95 GLN A N 1
ATOM 792 C CA . GLN A 1 95 ? 68.640 5.590 -75.147 1.00 57.25 95 GLN A CA 1
ATOM 793 C C . GLN A 1 95 ? 70.170 5.816 -75.259 1.00 57.25 95 GLN A C 1
ATOM 795 O O . GLN A 1 95 ? 70.927 4.850 -75.212 1.00 57.25 95 GLN A O 1
ATOM 800 N N . THR A 1 96 ? 70.644 7.054 -75.412 1.00 54.47 96 THR A N 1
ATOM 801 C CA . THR A 1 96 ? 72.066 7.411 -75.548 1.00 54.47 96 THR A CA 1
ATOM 802 C C . THR A 1 96 ? 72.738 7.933 -74.269 1.00 54.47 96 THR A C 1
ATOM 804 O O . THR A 1 96 ? 73.955 8.092 -74.285 1.00 54.47 96 THR A O 1
ATOM 807 N N . ASP A 1 97 ? 72.002 8.215 -73.183 1.00 64.75 97 ASP A N 1
ATOM 808 C CA . ASP A 1 97 ? 72.571 8.666 -71.894 1.00 64.75 97 ASP A CA 1
ATOM 809 C C . ASP A 1 97 ? 72.157 7.723 -70.752 1.00 64.75 97 ASP A C 1
ATOM 811 O O . ASP A 1 97 ? 71.029 7.748 -70.251 1.00 64.75 97 ASP A O 1
ATOM 815 N N . GLU A 1 98 ? 73.090 6.858 -70.353 1.00 71.50 98 GLU A N 1
ATOM 816 C CA . GLU A 1 98 ? 72.858 5.797 -69.371 1.00 71.50 98 GLU A CA 1
ATOM 817 C C . GLU A 1 98 ? 72.597 6.341 -67.955 1.00 71.50 98 GLU A C 1
ATOM 819 O O . GLU A 1 98 ? 71.767 5.798 -67.221 1.00 71.50 98 GLU A O 1
ATOM 824 N N . THR A 1 99 ? 73.240 7.453 -67.592 1.00 71.81 99 THR A N 1
ATOM 825 C CA . THR A 1 99 ? 73.051 8.152 -66.312 1.00 71.81 99 THR A CA 1
ATOM 826 C C . THR A 1 99 ? 71.649 8.738 -66.188 1.00 71.81 99 THR A C 1
ATOM 828 O O . THR A 1 99 ? 70.988 8.549 -65.163 1.00 71.81 99 THR A O 1
ATOM 831 N N . LEU A 1 100 ? 71.164 9.401 -67.241 1.00 65.69 100 LEU A N 1
ATOM 832 C CA . LEU A 1 100 ? 69.802 9.935 -67.273 1.00 65.69 100 LEU A CA 1
ATOM 833 C C . LEU A 1 100 ? 68.763 8.801 -67.252 1.00 65.69 100 LEU A C 1
ATOM 835 O O . LEU A 1 100 ? 67.790 8.869 -66.501 1.00 65.69 100 LEU A O 1
ATOM 839 N N . ALA A 1 101 ? 69.006 7.713 -67.990 1.00 66.38 101 ALA A N 1
ATOM 840 C CA . ALA A 1 101 ? 68.135 6.536 -67.992 1.00 66.38 101 ALA A CA 1
ATOM 841 C C . ALA A 1 101 ? 68.063 5.819 -66.625 1.00 66.38 101 ALA A C 1
ATOM 843 O O . ALA A 1 101 ? 67.050 5.199 -66.304 1.00 66.38 101 ALA A O 1
ATOM 844 N N . GLN A 1 102 ? 69.109 5.875 -65.793 1.00 73.12 102 GLN A N 1
ATOM 845 C CA . GLN A 1 102 ? 69.047 5.365 -64.412 1.00 73.12 102 GLN A CA 1
ATOM 846 C C . GLN A 1 102 ? 68.206 6.268 -63.493 1.00 73.12 102 GLN A C 1
ATOM 848 O O . GLN A 1 102 ? 67.448 5.760 -62.666 1.00 73.12 102 GLN A O 1
ATOM 853 N N . GLN A 1 103 ? 68.284 7.594 -63.656 1.00 71.19 103 GLN A N 1
ATOM 854 C CA . GLN A 1 103 ? 67.464 8.544 -62.889 1.00 71.19 103 GLN A CA 1
ATOM 855 C C . GLN A 1 103 ? 65.976 8.475 -63.261 1.00 71.19 103 GLN A C 1
ATOM 857 O O . GLN A 1 103 ? 65.121 8.560 -62.382 1.00 71.19 103 GLN A O 1
ATOM 862 N N . VAL A 1 104 ? 65.650 8.276 -64.543 1.00 69.12 104 VAL A N 1
ATOM 863 C CA . VAL A 1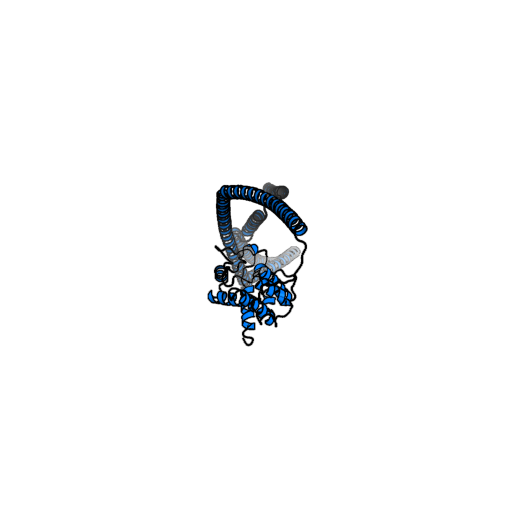 104 ? 64.258 8.080 -64.985 1.00 69.12 104 VAL A CA 1
ATOM 864 C C . VAL A 1 104 ? 63.663 6.806 -64.374 1.00 69.12 104 VAL A C 1
ATOM 866 O O . VAL A 1 104 ? 62.551 6.855 -63.851 1.00 69.12 104 VAL A O 1
ATOM 869 N N . ARG A 1 105 ? 64.418 5.699 -64.339 1.00 72.25 105 ARG A N 1
ATOM 870 C CA . ARG A 1 105 ? 63.951 4.429 -63.755 1.00 72.25 105 ARG A CA 1
ATOM 871 C C . ARG A 1 105 ? 63.701 4.503 -62.245 1.00 72.25 105 ARG A C 1
ATOM 873 O O . ARG A 1 105 ? 62.655 4.049 -61.790 1.00 72.25 105 ARG A O 1
ATOM 880 N N . SER A 1 106 ? 64.572 5.146 -61.464 1.00 71.44 106 SER A N 1
ATOM 881 C CA . SER A 1 106 ? 64.329 5.303 -60.016 1.00 71.44 106 SER A CA 1
ATOM 882 C C . SER A 1 106 ? 63.144 6.232 -59.698 1.00 71.44 106 SER A C 1
ATOM 884 O O . SER A 1 106 ? 62.425 6.019 -58.714 1.00 71.44 106 SER A O 1
ATOM 886 N N . LEU A 1 107 ? 62.876 7.223 -60.558 1.00 68.31 107 LEU A N 1
ATOM 887 C CA . LEU A 1 107 ? 61.664 8.043 -60.485 1.00 68.31 107 LEU A CA 1
ATOM 888 C C . LEU A 1 107 ? 60.402 7.240 -60.840 1.00 68.31 107 LEU A C 1
ATOM 890 O O . LEU A 1 107 ? 59.416 7.339 -60.109 1.00 68.31 107 LEU A O 1
ATOM 894 N N . GLN A 1 108 ? 60.432 6.406 -61.886 1.00 68.31 108 GLN A N 1
ATOM 895 C CA . GLN A 1 108 ? 59.327 5.498 -62.239 1.00 68.31 108 GLN A CA 1
ATOM 896 C C . GLN A 1 108 ? 59.018 4.503 -61.106 1.00 68.31 108 GLN A C 1
ATOM 898 O O . GLN A 1 108 ? 57.852 4.318 -60.757 1.00 68.31 108 GLN A O 1
ATOM 903 N N . GLU A 1 109 ? 60.036 3.892 -60.489 1.00 73.19 109 GLU A N 1
ATOM 904 C CA . GLU A 1 109 ? 59.873 2.987 -59.337 1.00 73.19 109 GLU A CA 1
ATOM 905 C C . GLU A 1 109 ? 59.222 3.698 -58.139 1.00 73.19 109 GLU A C 1
ATOM 907 O O . GLU A 1 109 ? 58.274 3.186 -57.535 1.00 73.19 109 GLU A O 1
ATOM 912 N N . THR A 1 110 ? 59.672 4.921 -57.838 1.00 69.38 110 THR A N 1
ATOM 913 C CA . THR A 1 110 ? 59.094 5.759 -56.776 1.00 69.38 110 THR A CA 1
ATOM 914 C C . THR A 1 110 ? 57.635 6.116 -57.077 1.00 69.38 110 THR A C 1
ATOM 916 O O . THR A 1 110 ? 56.769 5.986 -56.208 1.00 69.38 110 THR A O 1
ATOM 919 N N . GLN A 1 111 ? 57.338 6.522 -58.315 1.00 64.31 111 GLN A N 1
ATOM 920 C CA . GLN A 1 111 ? 55.990 6.876 -58.762 1.00 64.31 111 GLN A CA 1
ATOM 921 C C . GLN A 1 111 ? 55.042 5.667 -58.718 1.00 64.31 111 GLN A C 1
ATOM 923 O O . GLN A 1 111 ? 53.895 5.793 -58.284 1.00 64.31 111 GLN A O 1
ATOM 928 N N . ARG A 1 112 ? 55.524 4.485 -59.116 1.00 72.44 112 ARG A N 1
ATOM 929 C CA . ARG A 1 112 ? 54.771 3.227 -59.056 1.00 72.44 112 ARG A CA 1
ATOM 930 C C . ARG A 1 112 ? 54.399 2.862 -57.619 1.00 72.44 112 ARG A C 1
ATOM 932 O O . ARG A 1 112 ? 53.228 2.606 -57.350 1.00 72.44 112 ARG A O 1
ATOM 939 N N . SER A 1 113 ? 55.362 2.922 -56.699 1.00 73.62 113 SER A N 1
ATOM 940 C CA . SER A 1 113 ? 55.138 2.686 -55.265 1.00 73.62 113 SER A CA 1
ATOM 941 C C . SER A 1 113 ? 54.082 3.640 -54.679 1.00 73.62 113 SER A C 1
ATOM 943 O O . SER A 1 113 ? 53.155 3.210 -53.990 1.00 73.62 113 SER A O 1
ATOM 945 N N . GLN A 1 114 ? 54.141 4.930 -55.032 1.00 68.12 114 GLN A N 1
ATOM 946 C CA . GLN A 1 114 ? 53.122 5.910 -54.631 1.00 68.12 114 GLN A CA 1
ATOM 947 C C . GLN A 1 114 ? 51.738 5.603 -55.235 1.00 68.12 114 GLN A C 1
ATOM 949 O O . GLN A 1 114 ? 50.726 5.721 -54.542 1.00 68.12 114 GLN A O 1
ATOM 954 N N . GLY A 1 115 ? 51.678 5.162 -56.496 1.00 69.19 115 GLY A N 1
ATOM 955 C CA . GLY A 1 115 ? 50.439 4.735 -57.154 1.00 69.19 115 GLY A CA 1
ATOM 956 C C . GLY A 1 115 ? 49.780 3.524 -56.480 1.00 69.19 115 GLY A C 1
ATOM 957 O O . GLY A 1 115 ? 48.565 3.524 -56.267 1.00 69.19 115 GLY A O 1
ATOM 958 N N . GLU A 1 116 ? 50.573 2.527 -56.079 1.00 76.00 116 GLU A N 1
ATOM 959 C CA . GLU A 1 116 ? 50.111 1.329 -55.359 1.00 76.00 116 GLU A CA 1
ATOM 960 C C . GLU A 1 116 ? 49.572 1.681 -53.951 1.00 76.00 116 GLU A C 1
ATOM 962 O O . GLU A 1 116 ? 48.514 1.187 -53.537 1.00 76.00 116 GLU A O 1
ATOM 967 N N . GLN A 1 117 ? 50.215 2.618 -53.241 1.00 71.88 117 GLN A N 1
ATOM 968 C CA . GLN A 1 117 ? 49.711 3.154 -51.965 1.00 71.88 117 GLN A CA 1
ATOM 969 C C . GLN A 1 117 ? 48.385 3.919 -52.129 1.00 71.88 117 GLN A C 1
ATOM 971 O O . GLN A 1 117 ? 47.441 3.696 -51.366 1.00 71.88 117 GLN A O 1
ATOM 976 N N . LEU A 1 118 ? 48.282 4.781 -53.147 1.00 68.31 118 LEU A N 1
ATOM 977 C CA . LEU A 1 118 ? 47.059 5.528 -53.470 1.00 68.31 118 LEU A CA 1
ATOM 978 C C . LEU A 1 118 ? 45.890 4.600 -53.839 1.00 68.31 118 LEU A C 1
ATOM 980 O O . LEU A 1 118 ? 44.764 4.826 -53.392 1.00 68.31 118 LEU A O 1
ATOM 984 N N . ALA A 1 119 ? 46.153 3.530 -54.595 1.00 72.88 119 ALA A N 1
ATOM 985 C CA . ALA A 1 119 ? 45.151 2.514 -54.917 1.00 72.88 119 ALA A CA 1
ATOM 986 C C . ALA A 1 119 ? 44.638 1.790 -53.663 1.00 72.88 119 ALA A C 1
ATOM 988 O O . ALA A 1 119 ? 43.426 1.666 -53.476 1.00 72.88 119 ALA A O 1
ATOM 989 N N . THR A 1 120 ? 45.546 1.399 -52.765 1.00 74.56 120 THR A N 1
ATOM 990 C CA . THR A 1 120 ? 45.204 0.741 -51.494 1.00 74.56 120 THR A CA 1
ATOM 991 C C . THR A 1 120 ? 44.334 1.640 -50.603 1.00 74.56 120 THR A C 1
ATOM 993 O O . THR A 1 120 ? 43.334 1.188 -50.035 1.00 74.56 120 THR A O 1
ATOM 996 N N . LEU A 1 121 ? 44.662 2.935 -50.514 1.00 69.88 121 LEU A N 1
ATOM 997 C CA . LEU A 1 121 ? 43.888 3.916 -49.744 1.00 69.88 121 LEU A CA 1
ATOM 998 C C . LEU A 1 121 ? 42.487 4.146 -50.339 1.00 69.88 121 LEU A C 1
ATOM 1000 O O . LEU A 1 121 ? 41.497 4.175 -49.601 1.00 69.88 121 LEU A O 1
ATOM 1004 N N . SER A 1 122 ? 42.396 4.266 -51.667 1.00 74.06 122 SER A N 1
ATOM 1005 C CA . SER A 1 122 ? 41.131 4.414 -52.399 1.00 74.06 122 SER A CA 1
ATOM 1006 C C . SER A 1 122 ? 40.207 3.210 -52.171 1.00 74.06 122 SER A C 1
ATOM 1008 O O . SER A 1 122 ? 39.060 3.377 -51.749 1.00 74.06 122 SER A O 1
ATOM 1010 N N . GLN A 1 123 ? 40.734 1.988 -52.318 1.00 77.38 123 GLN A N 1
ATOM 1011 C CA . GLN A 1 123 ? 39.988 0.750 -52.073 1.00 77.38 123 GLN A CA 1
ATOM 1012 C C . GLN A 1 123 ? 39.501 0.650 -50.619 1.00 77.38 123 GLN A C 1
ATOM 1014 O O . GLN A 1 123 ? 38.334 0.341 -50.384 1.00 77.38 123 GLN A O 1
ATOM 1019 N N . THR A 1 124 ? 40.355 0.988 -49.646 1.00 70.00 124 THR A N 1
ATOM 1020 C CA . THR A 1 124 ? 39.987 1.008 -48.217 1.00 70.00 124 THR A CA 1
ATOM 1021 C C . THR A 1 124 ? 38.847 1.996 -47.945 1.00 70.00 124 THR A C 1
ATOM 1023 O O . THR A 1 124 ? 37.882 1.666 -47.254 1.00 70.00 124 THR A O 1
ATOM 1026 N N . THR A 1 125 ? 38.916 3.192 -48.538 1.00 67.38 125 THR A N 1
ATOM 1027 C CA . THR A 1 125 ? 37.872 4.224 -48.421 1.00 67.38 125 THR A CA 1
ATOM 1028 C C . THR A 1 125 ? 36.543 3.736 -49.004 1.00 67.38 125 THR A C 1
ATOM 1030 O O . THR A 1 125 ? 35.500 3.873 -48.363 1.00 67.38 125 THR A O 1
ATOM 1033 N N . GLN A 1 126 ? 36.575 3.097 -50.177 1.00 73.44 126 GLN A N 1
ATOM 1034 C CA . GLN A 1 126 ? 35.386 2.539 -50.821 1.00 73.44 126 GLN A CA 1
ATOM 1035 C C . GLN A 1 126 ? 34.761 1.393 -50.003 1.00 73.44 126 GLN A C 1
ATOM 1037 O O . GLN A 1 126 ? 33.538 1.334 -49.867 1.00 73.44 126 GLN A O 1
ATOM 1042 N N . THR A 1 127 ? 35.574 0.514 -49.405 1.00 73.88 127 THR A N 1
ATOM 1043 C CA . THR A 1 127 ? 35.088 -0.555 -48.512 1.00 73.88 127 THR A CA 1
ATOM 1044 C C . THR A 1 127 ? 34.394 0.012 -47.270 1.00 73.88 127 THR A C 1
ATOM 1046 O O . THR A 1 127 ? 33.303 -0.441 -46.921 1.00 73.88 127 THR A O 1
ATOM 1049 N N . LEU A 1 128 ? 34.966 1.041 -46.636 1.00 65.19 128 LEU A N 1
ATOM 1050 C CA . LEU A 1 128 ? 34.346 1.712 -45.485 1.00 65.19 128 LEU A CA 1
ATOM 1051 C C . LEU A 1 128 ? 33.022 2.396 -45.865 1.00 65.19 128 LEU A C 1
ATOM 1053 O O . LEU A 1 128 ? 32.040 2.285 -45.129 1.00 65.19 128 LEU A O 1
ATOM 1057 N N . GLN A 1 129 ? 32.953 3.040 -47.035 1.00 67.75 129 GLN A N 1
ATOM 1058 C CA . GLN A 1 129 ? 31.701 3.606 -47.551 1.00 67.75 129 GLN A CA 1
ATOM 1059 C C . GLN A 1 129 ? 30.629 2.531 -47.782 1.00 67.75 129 GLN A C 1
ATOM 1061 O O . GLN A 1 129 ? 29.475 2.748 -47.421 1.00 67.75 129 GLN A O 1
ATOM 1066 N N . GLN A 1 130 ? 30.988 1.360 -48.320 1.00 75.00 130 GLN A N 1
ATOM 1067 C CA . GLN A 1 130 ? 30.050 0.243 -48.506 1.00 75.00 130 GLN A CA 1
ATOM 1068 C C . GLN A 1 130 ? 29.540 -0.330 -47.175 1.00 75.00 130 GLN A C 1
ATOM 1070 O O . GLN A 1 130 ? 28.354 -0.635 -47.061 1.00 75.00 130 GLN A O 1
ATOM 1075 N N . GLN A 1 131 ? 30.395 -0.430 -46.152 1.00 70.75 131 GLN A N 1
ATOM 1076 C CA . GLN A 1 131 ? 29.983 -0.865 -44.811 1.00 70.75 131 GLN A CA 1
ATOM 1077 C C . GLN A 1 131 ? 29.012 0.133 -44.162 1.00 70.75 131 GLN A C 1
ATOM 1079 O O . GLN A 1 131 ? 27.964 -0.272 -43.655 1.00 70.75 131 GLN A O 1
ATOM 1084 N N . LEU A 1 132 ? 29.300 1.435 -44.251 1.00 64.69 132 LEU A N 1
ATOM 1085 C CA . LEU A 1 132 ? 28.410 2.499 -43.768 1.00 64.69 132 LEU A CA 1
ATOM 1086 C C . LEU A 1 132 ? 27.113 2.610 -44.588 1.00 64.69 132 LEU A C 1
ATOM 1088 O O . LEU A 1 132 ? 26.081 3.005 -44.053 1.00 64.69 132 LEU A O 1
ATOM 1092 N N . ALA A 1 133 ? 27.128 2.243 -45.869 1.00 70.19 133 ALA A N 1
ATOM 1093 C CA . ALA A 1 133 ? 25.938 2.172 -46.719 1.00 70.19 133 ALA A CA 1
ATOM 1094 C C . ALA A 1 133 ? 25.168 0.842 -46.594 1.00 70.19 133 ALA A C 1
ATOM 1096 O O . ALA A 1 133 ? 24.137 0.677 -47.249 1.00 70.19 133 ALA A O 1
ATOM 1097 N N . SER A 1 134 ? 25.642 -0.113 -45.784 1.00 77.31 134 SER A N 1
ATOM 1098 C CA . SER A 1 134 ? 25.018 -1.435 -45.693 1.00 77.31 134 SER A CA 1
ATOM 1099 C C . SER A 1 134 ? 23.585 -1.355 -45.132 1.00 77.31 134 SER A C 1
ATOM 1101 O O . SER A 1 134 ? 23.332 -0.591 -44.192 1.00 77.31 134 SER A O 1
ATOM 1103 N N . PRO A 1 135 ? 22.630 -2.157 -45.655 1.00 79.25 135 PRO A N 1
ATOM 1104 C CA . PRO A 1 135 ? 21.248 -2.147 -45.168 1.00 79.25 135 PRO A CA 1
ATOM 1105 C C . PRO A 1 135 ? 21.127 -2.481 -43.677 1.00 79.25 135 PRO A C 1
ATOM 1107 O O . PRO A 1 135 ? 20.246 -1.965 -42.997 1.00 79.25 135 PRO A O 1
ATOM 1110 N N . GLU A 1 136 ? 22.025 -3.322 -43.159 1.00 77.62 136 GLU A N 1
ATOM 1111 C CA . GLU A 1 136 ? 22.081 -3.694 -41.745 1.00 77.62 136 GLU A CA 1
ATOM 1112 C C . GLU A 1 136 ? 22.502 -2.513 -40.859 1.00 77.62 136 GLU A C 1
ATOM 1114 O O . GLU A 1 136 ? 21.816 -2.214 -39.882 1.00 77.62 136 GLU A O 1
ATOM 1119 N N . TYR A 1 137 ? 23.555 -1.777 -41.237 1.00 67.25 137 TYR A N 1
ATOM 1120 C CA . TYR A 1 137 ? 23.988 -0.583 -40.507 1.00 67.25 137 TYR A CA 1
ATOM 1121 C C . TYR A 1 137 ? 22.922 0.522 -40.523 1.00 67.25 137 TYR A C 1
ATOM 1123 O O . TYR A 1 137 ? 22.636 1.115 -39.481 1.00 67.25 137 TYR A O 1
ATOM 1131 N N . GLN A 1 138 ? 22.291 0.782 -41.675 1.00 73.06 138 GLN A N 1
ATOM 1132 C CA . GLN A 1 138 ? 21.223 1.787 -41.761 1.00 73.06 138 GLN A CA 1
ATOM 1133 C C . GLN A 1 138 ? 19.997 1.381 -40.931 1.00 73.06 138 GLN A C 1
ATOM 1135 O O . GLN A 1 138 ? 19.489 2.198 -40.165 1.00 73.06 138 GLN A O 1
ATOM 1140 N N . ARG A 1 139 ? 19.589 0.105 -40.972 1.00 73.62 139 ARG A N 1
ATOM 1141 C CA . ARG A 1 139 ? 18.502 -0.415 -40.128 1.00 73.62 139 ARG A CA 1
ATOM 1142 C C . ARG A 1 139 ? 18.817 -0.292 -38.636 1.00 73.62 139 ARG A C 1
ATOM 1144 O O . ARG A 1 139 ? 17.951 0.128 -37.872 1.00 73.62 139 ARG A O 1
ATOM 1151 N N . LEU A 1 140 ? 20.038 -0.625 -38.214 1.00 63.41 140 LEU A N 1
ATOM 1152 C CA . LEU A 1 140 ? 20.460 -0.492 -36.817 1.00 63.41 140 LEU A CA 1
ATOM 1153 C C . LEU A 1 140 ? 20.464 0.979 -36.370 1.00 63.41 140 LEU A C 1
ATOM 1155 O O . LEU A 1 140 ? 20.013 1.293 -35.270 1.00 63.41 140 LEU A O 1
ATOM 1159 N N . LYS A 1 141 ? 20.913 1.891 -37.238 1.00 65.12 141 LYS A N 1
ATOM 1160 C CA . LYS A 1 141 ? 20.890 3.342 -37.006 1.00 65.12 141 LYS A CA 1
ATOM 1161 C C . LYS A 1 141 ? 19.462 3.888 -36.869 1.00 65.12 141 LYS A C 1
ATOM 1163 O O . LYS A 1 141 ? 19.207 4.686 -35.969 1.00 65.12 141 LYS A O 1
ATOM 1168 N N . GLU A 1 142 ? 18.532 3.451 -37.717 1.00 68.75 142 GLU A N 1
ATOM 1169 C CA . GLU A 1 142 ? 17.109 3.808 -37.620 1.00 68.75 142 GLU A CA 1
ATOM 1170 C C . GLU A 1 142 ? 16.468 3.262 -36.336 1.00 68.75 142 GLU A C 1
ATOM 1172 O O . GLU A 1 142 ? 15.760 3.994 -35.645 1.00 68.75 142 GLU A O 1
ATOM 1177 N N . GLN A 1 143 ? 16.767 2.013 -35.965 1.00 64.06 143 GLN A N 1
ATOM 1178 C CA . GLN A 1 143 ? 16.302 1.410 -34.711 1.00 64.06 143 GLN A CA 1
ATOM 1179 C C . GLN A 1 143 ? 16.838 2.148 -33.477 1.00 64.06 143 GLN A C 1
ATOM 1181 O O . GLN A 1 143 ? 16.070 2.432 -32.558 1.00 64.06 143 GLN A O 1
ATOM 1186 N N . LEU A 1 144 ? 18.125 2.511 -33.470 1.00 55.88 144 LEU A N 1
ATOM 1187 C CA . LEU A 1 144 ? 18.740 3.304 -32.402 1.00 55.88 144 LEU A CA 1
ATOM 1188 C C . LEU A 1 144 ? 18.064 4.680 -32.268 1.00 55.88 144 LEU A C 1
ATOM 1190 O O . LEU A 1 144 ? 17.784 5.128 -31.157 1.00 55.88 144 LEU A O 1
ATOM 1194 N N . PHE A 1 145 ? 17.767 5.335 -33.393 1.00 57.16 145 PHE A N 1
ATOM 1195 C CA . PHE A 1 145 ? 17.088 6.630 -33.408 1.00 57.16 145 PHE A CA 1
ATOM 1196 C C . PHE A 1 145 ? 15.638 6.535 -32.909 1.00 57.16 145 PHE A C 1
ATOM 1198 O O . PHE A 1 145 ? 15.222 7.352 -32.086 1.00 57.16 145 PHE A O 1
ATOM 1205 N N . ALA A 1 146 ? 14.887 5.516 -33.336 1.00 60.91 146 ALA A N 1
ATOM 1206 C CA . ALA A 1 146 ? 13.530 5.266 -32.851 1.00 60.91 146 ALA A CA 1
ATOM 1207 C C . ALA A 1 146 ? 13.505 4.979 -31.337 1.00 60.91 146 ALA A C 1
ATOM 1209 O O . ALA A 1 146 ? 12.666 5.526 -30.621 1.00 60.91 146 ALA A O 1
ATOM 1210 N N . LEU A 1 147 ? 14.460 4.189 -30.833 1.00 57.72 147 LEU A N 1
ATOM 1211 C CA . LEU A 1 147 ? 14.606 3.918 -29.401 1.00 57.72 147 LEU A CA 1
ATOM 1212 C C . LEU A 1 147 ? 14.942 5.195 -28.611 1.00 57.72 147 LEU A C 1
ATOM 1214 O O . LEU A 1 147 ? 14.344 5.446 -27.567 1.00 57.72 147 LEU A O 1
ATOM 1218 N N . ALA A 1 148 ? 15.837 6.044 -29.127 1.00 52.88 148 ALA A N 1
ATOM 1219 C CA . ALA A 1 148 ? 16.149 7.335 -28.511 1.00 52.88 148 ALA A CA 1
ATOM 1220 C C . ALA A 1 148 ? 14.921 8.266 -28.449 1.00 52.88 148 ALA A C 1
ATOM 1222 O O . ALA A 1 148 ? 14.695 8.921 -27.433 1.00 52.88 148 ALA A O 1
ATOM 1223 N N . GLN A 1 149 ? 14.083 8.289 -29.493 1.00 61.19 149 GLN A N 1
ATOM 1224 C CA . GLN A 1 149 ? 12.822 9.041 -29.475 1.00 61.19 149 GLN A CA 1
ATOM 1225 C C . GLN A 1 149 ? 11.824 8.495 -28.442 1.00 61.19 149 GLN A C 1
ATOM 1227 O O . GLN A 1 149 ? 11.178 9.284 -27.751 1.00 61.19 149 GLN A O 1
ATOM 1232 N N . GLN A 1 150 ? 11.717 7.170 -28.299 1.00 61.41 150 GLN A N 1
ATOM 1233 C CA . GLN A 1 150 ? 10.870 6.541 -27.279 1.00 61.41 150 GLN A CA 1
ATOM 1234 C C . GLN A 1 150 ? 11.330 6.882 -25.856 1.00 61.41 150 GLN A C 1
ATOM 1236 O O . GLN A 1 150 ? 10.491 7.185 -25.009 1.00 61.41 150 GLN A O 1
ATOM 1241 N N . LEU A 1 151 ? 12.643 6.902 -25.599 1.00 56.16 151 LEU A N 1
ATOM 1242 C CA . LEU A 1 151 ? 13.195 7.312 -24.302 1.00 56.16 151 LEU A CA 1
ATOM 1243 C C . LEU A 1 151 ? 12.837 8.768 -23.967 1.00 56.16 151 LEU A C 1
ATOM 1245 O O . LEU A 1 151 ? 12.326 9.025 -22.881 1.00 56.16 151 LEU A O 1
ATOM 1249 N N . VAL A 1 152 ? 12.987 9.700 -24.915 1.00 61.75 152 VAL A N 1
ATOM 1250 C CA . VAL A 1 152 ? 12.590 11.111 -24.718 1.00 61.75 152 VAL A CA 1
ATOM 1251 C C . VAL A 1 152 ? 11.082 11.251 -24.461 1.00 61.75 152 VAL A C 1
ATOM 1253 O O . VAL A 1 152 ? 10.668 12.055 -23.628 1.00 61.75 152 VAL A O 1
ATOM 1256 N N . GLN A 1 153 ? 10.235 10.468 -25.139 1.00 61.00 153 GLN A N 1
ATOM 1257 C CA . GLN A 1 153 ? 8.789 10.464 -24.872 1.00 61.00 153 GLN A CA 1
ATOM 1258 C C . GLN A 1 153 ? 8.460 9.927 -23.473 1.00 61.00 153 GLN A C 1
ATOM 1260 O O . GLN A 1 153 ? 7.612 10.500 -22.788 1.00 61.00 153 GLN A O 1
ATOM 1265 N N . TYR A 1 154 ? 9.144 8.865 -23.039 1.00 55.44 154 TYR A N 1
ATOM 1266 C CA . TYR A 1 154 ? 8.986 8.294 -21.704 1.00 55.44 154 TYR A CA 1
ATOM 1267 C C . TYR A 1 154 ? 9.402 9.290 -20.610 1.00 55.44 154 TYR A C 1
ATOM 1269 O O . TYR A 1 154 ? 8.637 9.508 -19.674 1.00 55.44 154 TYR A O 1
ATOM 1277 N N . GLU A 1 155 ? 10.549 9.960 -20.763 1.00 54.34 155 GLU A N 1
ATOM 1278 C CA . GLU A 1 155 ? 11.009 11.014 -19.844 1.00 54.34 155 GLU A CA 1
ATOM 1279 C C . GLU A 1 155 ? 10.034 12.194 -19.756 1.00 54.34 155 GLU A C 1
ATOM 1281 O O . GLU A 1 155 ? 9.726 12.664 -18.663 1.00 54.34 155 GLU A O 1
ATOM 1286 N N . ASN A 1 156 ? 9.490 12.655 -20.885 1.00 58.22 156 ASN A N 1
ATOM 1287 C CA . ASN A 1 156 ? 8.499 13.734 -20.879 1.00 58.22 156 ASN A CA 1
ATOM 1288 C C . ASN A 1 156 ? 7.196 13.311 -20.171 1.00 58.22 156 ASN A C 1
ATOM 1290 O O . ASN A 1 156 ? 6.555 14.125 -19.505 1.00 58.22 156 ASN A O 1
ATOM 1294 N N . HIS A 1 157 ? 6.789 12.044 -20.311 1.00 64.19 157 HIS A N 1
ATOM 1295 C CA . HIS A 1 157 ? 5.595 11.520 -19.651 1.00 64.19 157 HIS A CA 1
ATOM 1296 C C . HIS A 1 157 ? 5.799 11.356 -18.137 1.00 64.19 157 HIS A C 1
ATOM 1298 O O . HIS A 1 157 ? 4.899 11.692 -17.368 1.00 64.19 157 HIS A O 1
ATOM 1304 N N . THR A 1 158 ? 6.979 10.908 -17.693 1.00 54.22 158 THR A N 1
ATOM 1305 C CA . THR A 1 158 ? 7.299 10.836 -16.259 1.00 54.22 158 THR A CA 1
ATOM 1306 C C . THR A 1 158 ? 7.461 12.225 -15.639 1.00 54.22 158 THR A C 1
ATOM 1308 O O . THR A 1 158 ? 6.942 12.441 -14.546 1.00 54.22 158 THR A O 1
ATOM 1311 N N . GLU A 1 159 ? 8.068 13.193 -16.338 1.00 60.91 159 GLU A N 1
ATOM 1312 C CA . GLU A 1 159 ? 8.142 14.604 -15.912 1.00 60.91 159 GLU A CA 1
ATOM 1313 C C . GLU A 1 159 ? 6.730 15.187 -15.687 1.00 60.91 159 GLU A C 1
ATOM 1315 O O . GLU A 1 159 ? 6.451 15.746 -14.625 1.00 60.91 159 GLU A O 1
ATOM 1320 N N . ALA A 1 160 ? 5.796 14.961 -16.620 1.00 65.06 160 ALA A N 1
ATOM 1321 C CA . ALA A 1 160 ? 4.400 15.392 -16.483 1.00 65.06 160 ALA A CA 1
ATOM 1322 C C . ALA A 1 160 ? 3.644 14.682 -15.340 1.00 65.06 160 ALA A C 1
ATOM 1324 O O . ALA A 1 160 ? 2.901 15.327 -14.597 1.00 65.06 160 ALA A O 1
ATOM 1325 N N . ALA A 1 161 ? 3.842 13.370 -15.167 1.00 57.38 161 ALA A N 1
ATOM 1326 C CA . ALA A 1 161 ? 3.220 12.606 -14.083 1.00 57.38 161 ALA A CA 1
ATOM 1327 C C . ALA A 1 161 ? 3.728 13.046 -12.697 1.00 57.38 161 ALA A C 1
ATOM 1329 O O . ALA A 1 161 ? 2.938 13.148 -11.756 1.00 57.38 161 ALA A O 1
ATOM 1330 N N . ILE A 1 162 ? 5.022 13.361 -12.571 1.00 60.84 162 ILE A N 1
ATOM 1331 C CA . ILE A 1 162 ? 5.612 13.890 -11.334 1.00 60.84 162 ILE A CA 1
ATOM 1332 C C . ILE A 1 162 ? 5.010 15.258 -10.998 1.00 60.84 162 ILE A C 1
ATOM 1334 O O . ILE A 1 162 ? 4.562 15.448 -9.870 1.00 60.84 162 ILE A O 1
ATOM 1338 N N . LEU A 1 163 ? 4.933 16.177 -11.967 1.00 67.75 163 LEU A N 1
ATOM 1339 C CA . LEU A 1 163 ? 4.345 17.509 -11.765 1.00 67.75 163 LEU A CA 1
ATOM 1340 C C . LEU A 1 163 ? 2.870 17.433 -11.336 1.00 67.75 163 LEU A C 1
ATOM 1342 O O . LEU A 1 163 ? 2.479 18.086 -10.372 1.00 67.75 163 LEU A O 1
ATOM 1346 N N . SER A 1 164 ? 2.070 16.581 -11.986 1.00 73.06 164 SER A N 1
ATOM 1347 C CA . SER A 1 164 ? 0.666 16.367 -11.602 1.00 73.06 164 SER A CA 1
ATOM 1348 C C . SER A 1 164 ? 0.527 15.762 -10.197 1.00 73.06 164 SER A C 1
ATOM 1350 O O . SER A 1 164 ? -0.374 16.135 -9.448 1.00 73.06 164 SER A O 1
ATOM 1352 N N . THR A 1 165 ? 1.442 14.868 -9.806 1.00 63.50 165 THR A N 1
ATOM 1353 C CA . THR A 1 165 ? 1.467 14.286 -8.451 1.00 63.50 165 THR A CA 1
ATOM 1354 C C . THR A 1 165 ? 1.852 15.329 -7.396 1.00 63.50 165 THR A C 1
ATOM 1356 O O . THR A 1 165 ? 1.288 15.335 -6.305 1.00 63.50 165 THR A O 1
ATOM 1359 N N . GLN A 1 166 ? 2.784 16.233 -7.715 1.00 67.81 166 GLN A N 1
ATOM 1360 C CA . GLN A 1 166 ? 3.174 17.344 -6.838 1.00 67.81 166 GLN A CA 1
ATOM 1361 C C . GLN A 1 166 ? 2.014 18.320 -6.609 1.00 67.81 166 GLN A C 1
ATOM 1363 O O . GLN A 1 166 ? 1.749 18.680 -5.467 1.00 67.81 166 GLN A O 1
ATOM 1368 N N . GLU A 1 167 ? 1.279 18.686 -7.664 1.00 83.38 167 GLU A N 1
ATOM 1369 C CA . GLU A 1 167 ? 0.090 19.544 -7.560 1.00 83.38 167 GLU A CA 1
ATOM 1370 C C . GLU A 1 167 ? -0.986 18.924 -6.650 1.00 83.38 167 GLU A C 1
ATOM 1372 O O . GLU A 1 167 ? -1.521 19.600 -5.769 1.00 83.38 167 GLU A O 1
ATOM 1377 N N . GLN A 1 168 ? -1.242 17.616 -6.788 1.00 73.75 168 GLN A N 1
ATOM 1378 C CA . GLN A 1 168 ? -2.153 16.887 -5.898 1.00 73.75 168 GLN A CA 1
ATOM 1379 C C . GLN A 1 168 ? -1.667 16.877 -4.442 1.00 73.75 168 GLN A C 1
ATOM 1381 O O . GLN A 1 168 ? -2.469 17.105 -3.539 1.00 73.75 168 GLN A O 1
ATOM 1386 N N . LEU A 1 169 ? -0.373 16.643 -4.194 1.00 72.38 169 LEU A N 1
ATOM 1387 C CA . LEU A 1 169 ? 0.192 16.663 -2.839 1.00 72.38 169 LEU A CA 1
ATOM 1388 C C . LEU A 1 169 ? 0.010 18.030 -2.169 1.00 72.38 169 LEU A C 1
ATOM 1390 O O . LEU A 1 169 ? -0.523 18.080 -1.064 1.00 72.38 169 LEU A O 1
ATOM 1394 N N . THR A 1 170 ? 0.333 19.128 -2.856 1.00 85.12 170 THR A N 1
ATOM 1395 C CA . THR A 1 170 ? 0.129 20.489 -2.327 1.00 85.12 170 THR A CA 1
ATOM 1396 C C . THR A 1 170 ? -1.350 20.797 -2.061 1.00 85.12 170 THR A C 1
ATOM 1398 O O . THR A 1 170 ? -1.681 21.472 -1.081 1.00 85.12 170 THR A O 1
ATOM 1401 N N . GLN A 1 171 ? -2.271 20.265 -2.874 1.00 85.81 171 GLN A N 1
ATOM 1402 C CA . GLN A 1 171 ? -3.707 20.371 -2.602 1.00 85.81 171 GLN A CA 1
ATOM 1403 C C . GLN A 1 171 ? -4.108 19.617 -1.320 1.00 85.81 171 GLN A C 1
ATOM 1405 O O . GLN A 1 171 ? -4.871 20.152 -0.513 1.00 85.81 171 GLN A O 1
ATOM 1410 N N . TYR A 1 172 ? -3.593 18.401 -1.104 1.00 77.31 172 TYR A N 1
ATOM 1411 C CA . TYR A 1 172 ? -3.860 17.631 0.117 1.00 77.31 172 TYR A CA 1
ATOM 1412 C C . TYR A 1 172 ? -3.242 18.268 1.368 1.00 77.31 172 TYR A C 1
ATOM 1414 O O . TYR A 1 172 ? -3.900 18.286 2.407 1.00 77.31 172 TYR A O 1
ATOM 1422 N N . GLU A 1 173 ? -2.031 18.825 1.273 1.00 82.00 173 GLU A N 1
ATOM 1423 C CA . GLU A 1 173 ? -1.386 19.585 2.355 1.00 82.00 173 GLU A CA 1
ATOM 1424 C C . GLU A 1 173 ? -2.256 20.780 2.774 1.00 82.00 173 GLU A C 1
ATOM 1426 O O . GLU A 1 173 ? -2.599 20.908 3.949 1.00 82.00 173 GLU A O 1
ATOM 1431 N N . THR A 1 174 ? -2.720 21.578 1.806 1.00 90.44 174 THR A N 1
ATOM 1432 C CA . THR A 1 174 ? -3.602 22.734 2.057 1.00 90.44 174 THR A CA 1
ATOM 1433 C C . THR A 1 174 ? -4.905 22.320 2.758 1.00 90.44 174 THR A C 1
ATOM 1435 O O . THR A 1 174 ? -5.292 22.910 3.765 1.00 90.44 174 THR A O 1
ATOM 1438 N N . LEU A 1 175 ? -5.568 21.261 2.273 1.00 89.19 175 LEU A N 1
ATOM 1439 C CA . LEU A 1 175 ? -6.803 20.744 2.880 1.00 89.19 175 LEU A CA 1
ATOM 1440 C C . LEU A 1 175 ? -6.582 20.193 4.300 1.00 89.19 175 LEU A C 1
ATOM 1442 O O . LEU A 1 175 ? -7.473 20.293 5.147 1.00 89.19 175 LEU A O 1
ATOM 1446 N N . ALA A 1 176 ? -5.412 19.608 4.571 1.00 78.50 176 ALA A N 1
ATOM 1447 C CA . ALA A 1 176 ? -5.052 19.135 5.903 1.00 78.50 176 ALA A CA 1
ATOM 1448 C C . ALA A 1 176 ? -4.819 20.305 6.873 1.00 78.50 176 ALA A C 1
ATOM 1450 O O . ALA A 1 176 ? -5.327 20.264 7.995 1.00 78.50 176 ALA A O 1
ATOM 1451 N N . GLU A 1 177 ? -4.123 21.362 6.444 1.00 90.56 177 GLU A N 1
ATOM 1452 C CA . GLU A 1 177 ? -3.924 22.579 7.242 1.00 90.56 177 GLU A CA 1
ATOM 1453 C C . GLU A 1 177 ? -5.258 23.261 7.588 1.00 90.56 177 GLU A C 1
ATOM 1455 O O . GLU A 1 177 ? -5.505 23.564 8.759 1.00 90.56 177 GLU A O 1
ATOM 1460 N N . GLU A 1 178 ? -6.163 23.424 6.615 1.00 93.19 178 GLU A N 1
ATOM 1461 C CA . GLU A 1 178 ? -7.507 23.980 6.844 1.00 93.19 178 GLU A CA 1
ATOM 1462 C C . GLU A 1 178 ? -8.321 23.146 7.853 1.00 93.19 178 GLU A C 1
ATOM 1464 O O . GLU A 1 178 ? -8.959 23.696 8.760 1.00 93.19 178 GLU A O 1
ATOM 1469 N N . ALA A 1 179 ? -8.274 21.814 7.742 1.00 85.19 179 ALA A N 1
ATOM 1470 C CA . ALA A 1 179 ? -8.966 20.909 8.659 1.00 85.19 179 ALA A CA 1
ATOM 1471 C C . ALA A 1 179 ? -8.384 20.951 10.085 1.00 85.19 179 ALA A C 1
ATOM 1473 O O . ALA A 1 179 ? -9.144 20.939 11.062 1.00 85.19 179 ALA A O 1
ATOM 1474 N N . ILE A 1 180 ? -7.056 21.042 10.222 1.00 86.50 180 ILE A N 1
ATOM 1475 C CA . ILE A 1 180 ? -6.377 21.207 11.517 1.00 86.50 180 ILE A CA 1
ATOM 1476 C C . ILE A 1 180 ? -6.793 22.532 12.162 1.00 86.50 180 ILE A C 1
ATOM 1478 O O . ILE A 1 180 ? -7.202 22.531 13.325 1.00 86.50 180 ILE A O 1
ATOM 1482 N N . LEU A 1 181 ? -6.763 23.637 11.409 1.00 93.69 181 LEU A N 1
ATOM 1483 C CA . LEU A 1 181 ? -7.126 24.965 11.911 1.00 93.69 181 LEU A CA 1
ATOM 1484 C C . LEU A 1 181 ? -8.594 25.012 12.375 1.00 93.69 181 LEU A C 1
ATOM 1486 O O . LEU A 1 181 ? -8.894 25.498 13.467 1.00 93.69 181 LEU A O 1
ATOM 1490 N N . SER A 1 182 ? -9.507 24.434 11.584 1.00 92.50 182 SER A N 1
ATOM 1491 C CA . SER A 1 182 ? -10.926 24.310 11.947 1.00 92.50 182 SER A CA 1
ATOM 1492 C C . SER A 1 182 ? -11.126 23.480 13.221 1.00 92.50 182 SER A C 1
ATOM 1494 O O . SER A 1 182 ? -11.924 23.846 14.087 1.00 92.50 182 SER A O 1
ATOM 1496 N N . THR A 1 183 ? -10.369 22.390 13.374 1.00 87.69 183 THR A N 1
ATOM 1497 C CA . THR A 1 183 ? -10.441 21.523 14.560 1.00 87.69 183 THR A CA 1
ATOM 1498 C C . THR A 1 183 ? -9.901 22.233 15.804 1.00 87.69 183 THR A C 1
ATOM 1500 O O . THR A 1 183 ? -10.529 22.170 16.860 1.00 87.69 183 THR A O 1
ATOM 1503 N N . GLN A 1 184 ? -8.789 22.967 15.688 1.00 92.44 184 GLN A N 1
ATOM 1504 C CA . GLN A 1 184 ? -8.248 23.788 16.778 1.00 92.44 184 GLN A CA 1
ATOM 1505 C C . GLN A 1 184 ? -9.268 24.833 17.249 1.00 92.44 184 GLN A C 1
ATOM 1507 O O . GLN A 1 184 ? -9.546 24.914 18.445 1.00 92.44 184 GLN A O 1
ATOM 1512 N N . GLN A 1 185 ? -9.907 25.549 16.319 1.00 94.44 185 GLN A N 1
ATOM 1513 C CA . GLN A 1 185 ? -10.934 26.539 16.649 1.00 94.44 185 GLN A CA 1
ATOM 1514 C C . GLN A 1 185 ? -12.157 25.913 17.352 1.00 94.44 185 GLN A C 1
ATOM 1516 O O . GLN A 1 185 ? -12.721 26.508 18.275 1.00 94.44 185 GLN A O 1
ATOM 1521 N N . GLN A 1 186 ? -12.559 24.694 16.967 1.00 92.12 186 GLN A N 1
ATOM 1522 C CA . GLN A 1 186 ? -13.611 23.950 17.672 1.00 92.12 186 GLN A CA 1
ATOM 1523 C C . GLN A 1 186 ? -13.186 23.569 19.098 1.00 92.12 186 GLN A C 1
ATOM 1525 O O . GLN A 1 186 ? -13.974 23.752 20.027 1.00 92.12 186 GLN A O 1
ATOM 1530 N N . VAL A 1 187 ? -11.950 23.101 19.300 1.00 88.75 187 VAL A N 1
ATOM 1531 C CA . VAL A 1 187 ? -11.420 22.758 20.633 1.00 88.75 187 VAL A CA 1
ATOM 1532 C C . VAL A 1 187 ? -11.371 23.986 21.549 1.00 88.75 187 VAL A C 1
ATOM 1534 O O . VAL A 1 187 ? -11.863 23.912 22.677 1.00 88.75 187 VAL A O 1
ATOM 1537 N N . GLU A 1 188 ? -10.876 25.128 21.063 1.00 93.62 188 GLU A N 1
ATOM 1538 C CA . GLU A 1 188 ? -10.882 26.391 21.819 1.00 93.62 188 GLU A CA 1
ATOM 1539 C C . GLU A 1 188 ? -12.308 26.815 22.216 1.00 93.62 188 GLU A C 1
ATOM 1541 O O . GLU A 1 188 ? -12.541 27.239 23.350 1.00 93.62 188 GLU A O 1
ATOM 1546 N N . SER A 1 189 ? -13.294 26.630 21.327 1.00 93.88 189 SER A N 1
ATOM 1547 C CA . SER A 1 189 ? -14.696 26.973 21.614 1.00 93.88 189 SER A CA 1
ATOM 1548 C C . SER A 1 189 ? -15.329 26.141 22.742 1.00 93.88 189 SER A C 1
ATOM 1550 O O . SER A 1 189 ? -16.242 26.616 23.419 1.00 93.88 189 SER A O 1
ATOM 1552 N N . LEU A 1 190 ? -14.827 24.923 22.984 1.00 92.69 190 LEU A N 1
ATOM 1553 C CA . LEU A 1 190 ? -15.301 24.015 24.039 1.00 92.69 190 LEU A CA 1
ATOM 1554 C C . LEU A 1 190 ? -14.605 24.245 25.390 1.00 92.69 190 LEU A C 1
ATOM 1556 O O . LEU A 1 190 ? -15.096 23.804 26.434 1.00 92.69 190 LEU A O 1
ATOM 1560 N N . GLN A 1 191 ? -13.478 24.956 25.396 1.00 94.00 191 GLN A N 1
ATOM 1561 C CA . GLN A 1 191 ? -12.643 25.180 26.575 1.00 94.00 191 GLN A CA 1
ATOM 1562 C C . GLN A 1 191 ? -13.377 25.869 27.754 1.00 94.00 191 GLN A C 1
ATOM 1564 O O . GLN A 1 191 ? -13.171 25.443 28.896 1.00 94.00 191 GLN A O 1
ATOM 1569 N N . PRO A 1 192 ? -14.304 26.833 27.543 1.00 93.88 192 PRO A N 1
ATOM 1570 C CA . PRO A 1 192 ? -15.132 27.383 28.621 1.00 93.88 192 PRO A CA 1
ATOM 1571 C C . PRO A 1 192 ? -16.071 26.347 29.259 1.00 93.88 192 PRO A C 1
ATOM 1573 O O . PRO A 1 192 ? -16.253 26.350 30.476 1.00 93.88 192 PRO A O 1
ATOM 1576 N N . SER A 1 193 ? -16.645 25.436 28.465 1.00 93.69 193 SER A N 1
ATOM 1577 C CA . SER A 1 193 ? -17.524 24.370 28.965 1.00 93.69 193 SER A CA 1
ATOM 1578 C C . SER A 1 193 ? -16.748 23.329 29.771 1.00 93.69 193 SER A C 1
ATOM 1580 O O . SER A 1 193 ? -17.219 22.905 30.826 1.00 93.69 193 SER A O 1
ATOM 1582 N N . ILE A 1 194 ? -15.531 22.978 29.341 1.00 90.12 194 ILE A N 1
ATOM 1583 C CA . ILE A 1 194 ? -14.616 22.126 30.119 1.00 90.12 194 ILE A CA 1
ATOM 1584 C C . ILE A 1 194 ? -14.330 22.767 31.486 1.00 90.12 194 ILE A C 1
ATOM 1586 O O . ILE A 1 194 ? -14.422 22.096 32.514 1.00 90.12 194 ILE A O 1
ATOM 1590 N N . HIS A 1 195 ? -14.059 24.075 31.518 1.00 93.38 195 HIS A N 1
ATOM 1591 C CA . HIS A 1 195 ? -13.793 24.789 32.767 1.00 93.38 195 HIS A CA 1
ATOM 1592 C C . HIS A 1 195 ? -15.015 24.835 33.707 1.00 93.38 195 HIS A C 1
ATOM 1594 O O . HIS A 1 195 ? -14.874 24.669 34.920 1.00 93.38 195 HIS A O 1
ATOM 1600 N N . GLN A 1 196 ? -16.232 24.977 33.165 1.00 92.44 196 GLN A N 1
ATOM 1601 C CA . GLN A 1 196 ? -17.467 24.871 33.955 1.00 92.44 196 GLN A CA 1
ATOM 1602 C C . GLN A 1 196 ? -17.657 23.470 34.555 1.00 92.44 196 GLN A C 1
ATOM 1604 O O . GLN A 1 196 ? -17.981 23.358 35.738 1.00 92.44 196 GLN A O 1
ATOM 1609 N N . ILE A 1 197 ? -17.415 22.407 33.779 1.00 90.31 197 ILE A N 1
ATOM 1610 C CA . ILE A 1 197 ? -17.516 21.017 34.257 1.00 90.31 197 ILE A CA 1
ATOM 1611 C C . ILE A 1 197 ? -16.530 20.768 35.408 1.00 90.31 197 ILE A C 1
ATOM 1613 O O . ILE A 1 197 ? -16.923 20.209 36.430 1.00 90.31 197 ILE A O 1
ATOM 1617 N N . GLN A 1 198 ? -15.289 21.255 35.298 1.00 91.19 198 GLN A N 1
ATOM 1618 C CA . GLN A 1 198 ? -14.292 21.177 36.375 1.00 91.19 198 GLN A CA 1
ATOM 1619 C C . GLN A 1 198 ? -14.766 21.874 37.666 1.00 91.19 198 GLN A C 1
ATOM 1621 O O . GLN A 1 198 ? -14.601 21.332 38.759 1.00 91.19 198 GLN A O 1
ATOM 1626 N N . GLY A 1 199 ? -15.413 23.042 37.555 1.00 92.50 199 GLY A N 1
ATOM 1627 C CA . GLY A 1 199 ? -16.000 23.745 38.704 1.00 92.50 199 GLY A CA 1
ATOM 1628 C C . GLY A 1 199 ? -17.156 22.985 39.370 1.00 92.50 199 GLY A C 1
ATOM 1629 O O . GLY A 1 199 ? -17.252 22.944 40.601 1.00 92.50 199 GLY A O 1
ATOM 1630 N N . VAL A 1 200 ? -18.010 22.329 38.575 1.00 92.69 200 VAL A N 1
ATOM 1631 C CA . VAL A 1 200 ? -19.066 21.443 39.098 1.00 92.69 200 VAL A CA 1
ATOM 1632 C C . VAL A 1 200 ? -18.453 20.223 39.786 1.00 92.69 200 VAL A C 1
ATOM 1634 O O . VAL A 1 200 ? -18.887 19.869 40.879 1.00 92.69 200 VAL A O 1
ATOM 1637 N N . GLN A 1 201 ? -17.413 19.620 39.208 1.00 91.75 201 GLN A N 1
ATOM 1638 C CA . GLN A 1 201 ? -16.743 18.453 39.781 1.00 91.75 201 GLN A CA 1
ATOM 1639 C C . GLN A 1 201 ? -16.134 18.759 41.161 1.00 91.75 201 GLN A C 1
ATOM 1641 O O . GLN A 1 201 ? -16.432 18.049 42.121 1.00 91.75 201 GLN A O 1
ATOM 1646 N N . ALA A 1 202 ? -15.407 19.872 41.308 1.00 92.31 202 ALA A N 1
ATOM 1647 C CA . ALA A 1 202 ? -14.888 20.319 42.607 1.00 92.31 202 ALA A CA 1
ATOM 1648 C C . ALA A 1 202 ? -16.007 20.583 43.642 1.00 92.31 202 ALA A C 1
ATOM 1650 O O . ALA A 1 202 ? -15.840 20.358 44.843 1.00 92.31 202 ALA A O 1
ATOM 1651 N N . THR A 1 203 ? -17.182 21.027 43.181 1.00 93.56 203 THR A N 1
ATOM 1652 C CA . THR A 1 203 ? -18.366 21.211 44.034 1.00 93.56 203 THR A CA 1
ATOM 1653 C C . THR A 1 203 ? -18.946 19.863 44.492 1.00 93.56 203 THR A C 1
ATOM 1655 O O . THR A 1 203 ? -19.287 19.706 45.666 1.00 93.56 203 THR A O 1
ATOM 1658 N N . VAL A 1 204 ? -19.016 18.866 43.602 1.00 93.94 204 VAL A N 1
ATOM 1659 C CA . VAL A 1 204 ? -19.453 17.492 43.924 1.00 93.94 204 VAL A CA 1
ATOM 1660 C C . VAL A 1 204 ? -18.488 16.807 44.896 1.00 93.94 204 VAL A C 1
ATOM 1662 O O . VAL A 1 204 ? -18.938 16.153 45.838 1.00 93.94 204 VAL A O 1
ATOM 1665 N N . GLU A 1 205 ? -17.179 16.994 44.730 1.00 93.81 205 GLU A N 1
ATOM 1666 C CA . GLU A 1 205 ? -16.158 16.482 45.655 1.00 93.81 205 GLU A CA 1
ATOM 1667 C C . GLU A 1 205 ? -16.346 17.061 47.072 1.00 93.81 205 GLU A C 1
ATOM 1669 O O . GLU A 1 205 ? -16.350 16.312 48.053 1.00 93.81 205 GLU A O 1
ATOM 1674 N N . ASN A 1 206 ? -16.628 18.367 47.190 1.00 96.00 206 ASN A N 1
ATOM 1675 C CA . ASN A 1 206 ? -16.939 19.007 48.474 1.00 96.00 206 ASN A CA 1
ATOM 1676 C C . ASN A 1 206 ? -18.199 18.418 49.137 1.00 96.00 206 ASN A C 1
ATOM 1678 O O . ASN A 1 206 ? -18.182 18.093 50.327 1.00 96.00 206 ASN A O 1
ATOM 1682 N N . PHE A 1 207 ? -19.287 18.236 48.379 1.00 93.62 207 PHE A N 1
ATOM 1683 C CA . PHE A 1 207 ? -20.511 17.625 48.908 1.00 93.62 207 PHE A CA 1
ATOM 1684 C C . PHE A 1 207 ? -20.299 16.168 49.335 1.00 93.62 207 PHE A C 1
ATOM 1686 O O . PHE A 1 207 ? -20.749 15.791 50.416 1.00 93.62 207 PHE A O 1
ATOM 1693 N N . THR A 1 208 ? -19.563 15.381 48.547 1.00 94.25 208 THR A N 1
ATOM 1694 C CA . THR A 1 208 ? -19.200 13.992 48.880 1.00 94.25 208 THR A CA 1
ATOM 1695 C C . THR A 1 208 ? -18.437 13.921 50.206 1.00 94.25 208 THR A C 1
ATOM 1697 O O . THR A 1 208 ? -18.776 13.117 51.075 1.00 94.25 208 THR A O 1
ATOM 1700 N N . GLN A 1 209 ? -17.470 14.820 50.425 1.00 94.56 209 GLN A N 1
ATOM 1701 C CA . GLN A 1 209 ? -16.727 14.887 51.688 1.00 94.56 209 GLN A CA 1
ATOM 1702 C C . GLN A 1 209 ? -17.634 15.225 52.886 1.00 94.56 209 GLN A C 1
ATOM 1704 O O . GLN A 1 209 ? -17.484 14.643 53.961 1.00 94.56 209 GLN A O 1
ATOM 1709 N N . ARG A 1 210 ? -18.597 16.141 52.713 1.00 94.50 210 ARG A N 1
ATOM 1710 C CA . ARG A 1 210 ? -19.546 16.525 53.776 1.00 94.50 210 ARG A CA 1
ATOM 1711 C C . ARG A 1 210 ? -20.566 15.427 54.083 1.00 94.50 210 ARG A C 1
ATOM 1713 O O . ARG A 1 210 ? -20.942 15.283 55.242 1.00 94.50 210 ARG A O 1
ATOM 1720 N N . LEU A 1 211 ? -20.981 14.643 53.084 1.00 93.62 211 LEU A N 1
ATOM 1721 C CA . LEU A 1 211 ? -21.826 13.461 53.289 1.00 93.62 211 LEU A CA 1
ATOM 1722 C C . LEU A 1 211 ? -21.095 12.401 54.119 1.00 93.62 211 LEU A C 1
ATOM 1724 O O . LEU A 1 211 ? -21.627 11.983 55.141 1.00 93.62 211 LEU A O 1
ATOM 1728 N N . SER A 1 212 ? -19.844 12.080 53.775 1.00 93.56 212 SER A N 1
ATOM 1729 C CA . SER A 1 212 ? -19.022 11.134 54.547 1.00 93.56 212 SER A CA 1
ATOM 1730 C C . SER A 1 212 ? -18.808 11.578 56.006 1.00 93.56 212 SER A C 1
ATOM 1732 O O . SER A 1 212 ? -18.862 10.765 56.929 1.00 93.56 212 SER A O 1
ATOM 1734 N N . GLN A 1 213 ? -18.648 12.886 56.252 1.00 93.62 213 GLN A N 1
ATOM 1735 C CA . GLN A 1 213 ? -18.622 13.434 57.617 1.00 93.62 213 GLN A CA 1
ATOM 1736 C C . GLN A 1 213 ? -19.966 13.272 58.346 1.00 93.62 213 GLN A C 1
ATOM 1738 O O . GLN A 1 213 ? -19.977 13.026 59.550 1.00 93.62 213 GLN A O 1
ATOM 1743 N N . LEU A 1 214 ? -21.101 13.423 57.656 1.00 93.00 214 LEU A N 1
ATOM 1744 C CA . LEU A 1 214 ? -22.426 13.197 58.243 1.00 93.00 214 LEU A CA 1
ATOM 1745 C C . LEU A 1 214 ? -22.632 11.720 58.603 1.00 93.00 214 LEU A C 1
ATOM 1747 O O . LEU A 1 214 ? -23.069 11.431 59.713 1.00 93.00 214 LEU A O 1
ATOM 1751 N N . GLU A 1 215 ? -22.276 10.803 57.703 1.00 93.19 215 GLU A N 1
ATOM 1752 C CA . GLU A 1 215 ? -22.348 9.350 57.915 1.00 93.19 215 GLU A CA 1
ATOM 1753 C C . GLU A 1 215 ? -21.557 8.916 59.159 1.00 93.19 215 GLU A C 1
ATOM 1755 O O . GLU A 1 215 ? -22.070 8.148 59.973 1.00 93.19 215 GLU A O 1
ATOM 1760 N N . GLY A 1 216 ? -20.362 9.482 59.372 1.00 91.94 216 GLY A N 1
ATOM 1761 C CA . GLY A 1 216 ? -19.578 9.259 60.591 1.00 91.94 216 GLY A CA 1
ATOM 1762 C C . GLY A 1 216 ? -20.311 9.675 61.875 1.00 91.94 216 GLY A C 1
ATOM 1763 O O . GLY A 1 216 ? -20.376 8.895 62.824 1.00 91.94 216 GLY A O 1
ATOM 1764 N N . HIS A 1 217 ? -20.927 10.864 61.894 1.00 94.00 217 HIS A N 1
ATOM 1765 C CA . HIS A 1 217 ? -21.723 11.314 63.046 1.00 94.00 217 HIS A CA 1
ATOM 1766 C C . HIS A 1 217 ? -22.987 10.462 63.262 1.00 94.00 217 HIS A C 1
ATOM 1768 O O . HIS A 1 217 ? -23.382 10.239 64.407 1.00 94.00 217 HIS A O 1
ATOM 1774 N N . TYR A 1 218 ? -23.625 9.973 62.191 1.00 89.62 218 TYR A N 1
ATOM 1775 C CA . TYR A 1 218 ? -24.770 9.065 62.309 1.00 89.62 218 TYR A CA 1
ATOM 1776 C C . TYR A 1 218 ? -24.367 7.721 62.923 1.00 89.62 218 TYR A C 1
ATOM 1778 O O . TYR A 1 218 ? -25.053 7.261 63.833 1.00 89.62 218 TYR A O 1
ATOM 1786 N N . ALA A 1 219 ? -23.241 7.135 62.506 1.00 92.00 219 ALA A N 1
ATOM 1787 C CA . ALA A 1 219 ? -22.735 5.887 63.081 1.00 92.00 219 ALA A CA 1
ATOM 1788 C C . ALA A 1 219 ? -22.409 6.022 64.584 1.00 92.00 219 ALA A C 1
ATOM 1790 O O . ALA A 1 219 ? -22.744 5.142 65.379 1.00 92.00 219 ALA A O 1
ATOM 1791 N N . GLU A 1 220 ? -21.816 7.146 65.001 1.00 92.88 220 GLU A N 1
ATOM 1792 C CA . GLU A 1 220 ? -21.555 7.427 66.420 1.00 92.88 220 GLU A CA 1
ATOM 1793 C C . GLU A 1 220 ? -22.860 7.605 67.221 1.00 92.88 220 GLU A C 1
ATOM 1795 O O . GLU A 1 220 ? -22.991 7.084 68.333 1.00 92.88 220 GLU A O 1
ATOM 1800 N N . LEU A 1 221 ? -23.867 8.275 66.648 1.00 91.12 221 LEU A N 1
ATOM 1801 C CA . LEU A 1 221 ? -25.185 8.419 67.270 1.00 91.12 221 LEU A CA 1
ATOM 1802 C C . LEU A 1 221 ? -25.921 7.073 67.392 1.00 91.12 221 LEU A C 1
ATOM 1804 O O . LEU A 1 221 ? -26.532 6.807 68.430 1.00 91.12 221 LEU A O 1
ATOM 1808 N N . GLU A 1 222 ? -25.847 6.204 66.381 1.00 92.00 222 GLU A N 1
ATOM 1809 C CA . GLU A 1 222 ? -26.391 4.842 66.457 1.00 92.00 222 GLU A CA 1
ATOM 1810 C C . GLU A 1 222 ? -25.715 4.026 67.563 1.00 92.00 222 GLU A C 1
ATOM 1812 O O . GLU A 1 222 ? -26.410 3.362 68.337 1.00 92.00 222 GLU A O 1
ATOM 1817 N N . GLN A 1 223 ? -24.391 4.138 67.716 1.00 92.19 223 GLN A N 1
ATOM 1818 C CA . GLN A 1 223 ? -23.663 3.485 68.806 1.00 92.19 223 GLN A CA 1
ATOM 1819 C C . GLN A 1 223 ? -24.126 3.987 70.185 1.00 92.19 223 GLN A C 1
ATOM 1821 O O . GLN A 1 223 ? -24.348 3.181 71.091 1.00 92.19 223 GLN A O 1
ATOM 1826 N N . GLN A 1 224 ? -24.347 5.297 70.349 1.00 92.44 224 GLN A N 1
ATOM 1827 C CA . GLN A 1 224 ? -24.892 5.865 71.591 1.00 92.44 224 GLN A CA 1
ATOM 1828 C C . GLN A 1 224 ? -26.325 5.383 71.874 1.00 92.44 224 GLN A C 1
ATOM 1830 O O . GLN A 1 224 ? -26.646 5.034 73.015 1.00 92.44 224 GLN A O 1
ATOM 1835 N N . ILE A 1 225 ? -27.184 5.311 70.851 1.00 92.12 225 ILE A N 1
ATOM 1836 C CA . ILE A 1 225 ? -28.554 4.781 70.971 1.00 92.12 225 ILE A CA 1
ATOM 1837 C C . ILE A 1 225 ? -28.529 3.298 71.358 1.00 92.12 225 ILE A C 1
ATOM 1839 O O . ILE A 1 225 ? -29.306 2.878 72.220 1.00 92.12 225 ILE A O 1
ATOM 1843 N N . GLN A 1 226 ? -27.635 2.506 70.765 1.00 92.31 226 GLN A N 1
ATOM 1844 C CA . GLN A 1 226 ? -27.488 1.088 71.081 1.00 92.31 226 GLN A CA 1
ATOM 1845 C C . GLN A 1 226 ? -26.976 0.879 72.514 1.00 92.31 226 GLN A C 1
ATOM 1847 O O . GLN A 1 226 ? -27.582 0.117 73.267 1.00 92.31 226 GLN A O 1
ATOM 1852 N N . GLN A 1 227 ? -25.967 1.639 72.950 1.00 91.56 227 GLN A N 1
ATOM 1853 C CA . GLN A 1 227 ? -25.493 1.599 74.337 1.00 91.56 227 GLN A CA 1
ATOM 1854 C C . GLN A 1 227 ? -26.596 1.996 75.332 1.00 91.56 227 GLN A C 1
ATOM 1856 O O . GLN A 1 227 ? -26.747 1.371 76.384 1.00 91.56 227 GLN A O 1
ATOM 1861 N N . ALA A 1 228 ? -27.408 3.008 75.006 1.00 88.50 228 ALA A N 1
ATOM 1862 C CA . ALA A 1 228 ? -28.553 3.396 75.826 1.00 88.50 228 ALA A CA 1
ATOM 1863 C C . ALA A 1 228 ? -29.613 2.280 75.902 1.00 88.50 228 ALA A C 1
ATOM 1865 O O . ALA A 1 228 ? -30.140 2.015 76.984 1.00 88.50 228 ALA A O 1
ATOM 1866 N N . ARG A 1 229 ? -29.891 1.583 74.790 1.00 89.88 229 ARG A N 1
ATOM 1867 C CA . ARG A 1 229 ? -30.783 0.409 74.764 1.00 89.88 229 ARG A CA 1
ATOM 1868 C C . ARG A 1 229 ? -30.258 -0.730 75.633 1.00 89.88 229 ARG A C 1
ATOM 1870 O O . ARG A 1 229 ? -31.038 -1.281 76.404 1.00 89.88 229 ARG A O 1
ATOM 1877 N N . GLU A 1 230 ? -28.970 -1.049 75.559 1.00 88.12 230 GLU A N 1
ATOM 1878 C CA . GLU A 1 230 ? -28.341 -2.099 76.374 1.00 88.12 230 GLU A CA 1
ATOM 1879 C C . GLU A 1 230 ? -28.365 -1.759 77.868 1.00 88.12 230 GLU A C 1
ATOM 1881 O O . GLU A 1 230 ? -28.697 -2.612 78.695 1.00 88.12 230 GLU A O 1
ATOM 1886 N N . ASN A 1 231 ? -28.117 -0.496 78.227 1.00 89.25 231 ASN A N 1
ATOM 1887 C CA . ASN A 1 231 ? -28.233 -0.022 79.608 1.00 89.25 231 ASN A CA 1
ATOM 1888 C C . ASN A 1 231 ? -29.676 -0.168 80.131 1.00 89.25 231 ASN A C 1
ATOM 1890 O O . ASN A 1 231 ? -29.889 -0.645 81.248 1.00 89.25 231 ASN A O 1
ATOM 1894 N N . ILE A 1 232 ? -30.677 0.184 79.313 1.00 86.38 232 ILE A N 1
ATOM 1895 C CA . ILE A 1 232 ? -32.102 0.028 79.647 1.00 86.38 232 ILE A CA 1
ATOM 1896 C C . ILE A 1 232 ? -32.489 -1.456 79.749 1.00 86.38 232 ILE A C 1
ATOM 1898 O O . ILE A 1 232 ? -33.149 -1.842 80.712 1.00 86.38 232 ILE A O 1
ATOM 1902 N N . GLN A 1 233 ? -32.056 -2.307 78.815 1.00 84.44 233 GLN A N 1
ATOM 1903 C CA . GLN A 1 233 ? -32.295 -3.754 78.873 1.00 84.44 233 GLN A CA 1
ATOM 1904 C C . GLN A 1 233 ? -31.649 -4.389 80.107 1.00 84.44 233 GLN A C 1
ATOM 1906 O O . GLN A 1 233 ? -32.278 -5.219 80.758 1.00 84.44 233 GLN A O 1
ATOM 1911 N N . THR A 1 234 ? -30.442 -3.960 80.478 1.00 80.94 234 THR A N 1
ATOM 1912 C CA . THR A 1 234 ? -29.755 -4.419 81.694 1.00 80.94 234 THR A CA 1
ATOM 1913 C C . THR A 1 234 ? -30.527 -4.011 82.949 1.00 80.94 234 THR A C 1
ATOM 1915 O O . THR A 1 234 ? -30.718 -4.836 83.841 1.00 80.94 234 THR A O 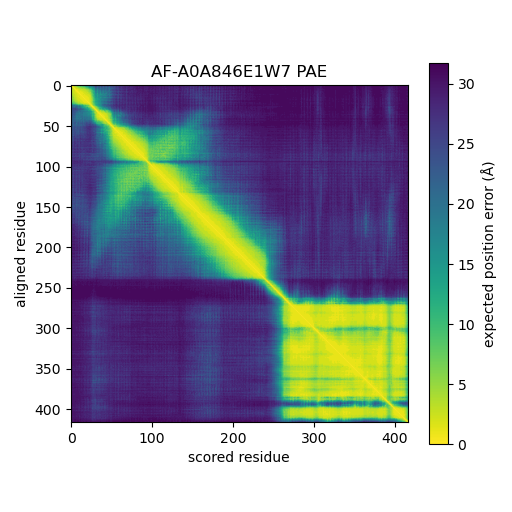1
ATOM 1918 N N . ALA A 1 235 ? -31.054 -2.783 83.006 1.00 79.81 235 ALA A N 1
ATOM 1919 C CA . ALA A 1 235 ? -31.917 -2.340 84.103 1.00 79.81 235 ALA A CA 1
ATOM 1920 C C . ALA A 1 235 ? -33.244 -3.129 84.165 1.00 79.81 235 ALA A C 1
ATOM 1922 O O . ALA A 1 235 ? -33.676 -3.521 85.246 1.00 79.81 235 ALA A O 1
ATOM 1923 N N . ILE A 1 236 ? -33.863 -3.432 83.017 1.00 76.81 236 ILE A N 1
ATOM 1924 C CA . ILE A 1 236 ? -35.067 -4.280 82.936 1.00 76.81 236 ILE A CA 1
ATOM 1925 C C . ILE A 1 236 ? -34.763 -5.722 83.380 1.00 76.81 236 ILE A C 1
ATOM 1927 O O . ILE A 1 236 ? -35.570 -6.328 84.084 1.00 76.81 236 ILE A O 1
ATOM 1931 N N . ALA A 1 237 ? -33.600 -6.269 83.021 1.00 68.44 237 ALA A N 1
ATOM 1932 C CA . ALA A 1 237 ? -33.165 -7.603 83.437 1.00 68.44 237 ALA A CA 1
ATOM 1933 C C . ALA A 1 237 ? -32.867 -7.677 84.946 1.00 68.44 237 ALA A C 1
ATOM 1935 O O . ALA A 1 237 ? -33.201 -8.670 85.586 1.00 68.44 237 ALA A O 1
ATOM 1936 N N . GLN A 1 238 ? -32.319 -6.613 85.542 1.00 67.25 238 GLN A N 1
ATOM 1937 C CA . GLN A 1 238 ? -32.152 -6.506 87.000 1.00 67.25 238 GLN A CA 1
ATOM 1938 C C . GLN A 1 238 ? -33.490 -6.436 87.759 1.00 67.25 238 GLN A C 1
ATOM 1940 O O . GLN A 1 238 ? -33.535 -6.781 88.938 1.00 67.25 238 GLN A O 1
ATOM 1945 N N . LEU A 1 239 ? -34.575 -6.019 87.097 1.00 61.47 239 LEU A N 1
ATOM 1946 C CA . LEU A 1 239 ? -35.920 -5.937 87.676 1.00 61.47 239 LEU A CA 1
ATOM 1947 C C . LEU A 1 239 ? -36.754 -7.225 87.514 1.00 61.47 239 LEU A C 1
ATOM 1949 O O . LEU A 1 239 ? -37.769 -7.357 88.194 1.00 61.47 239 LEU A O 1
ATOM 1953 N N . ASN A 1 240 ? -36.343 -8.177 86.663 1.00 54.69 240 ASN A N 1
ATOM 1954 C CA . ASN A 1 240 ? -37.126 -9.374 86.321 1.00 54.69 240 ASN A CA 1
ATOM 1955 C C . ASN A 1 240 ? -36.351 -10.684 86.567 1.00 54.69 240 ASN A C 1
ATOM 1957 O O . ASN A 1 240 ? -35.526 -11.097 85.754 1.00 54.69 240 ASN A O 1
ATOM 1961 N N . THR A 1 241 ? -36.680 -11.401 87.644 1.00 47.41 241 THR A N 1
ATOM 1962 C CA . THR A 1 241 ? -36.049 -12.680 88.024 1.00 47.41 241 THR A CA 1
ATOM 1963 C C . THR A 1 241 ? -36.873 -13.930 87.663 1.00 47.41 241 THR A C 1
ATOM 1965 O O . THR A 1 241 ? -37.177 -14.741 88.538 1.00 47.41 241 THR A O 1
ATOM 1968 N N . THR A 1 242 ? -37.163 -14.162 86.371 1.00 41.31 242 THR A N 1
ATOM 1969 C CA . THR A 1 242 ? -37.621 -15.493 85.892 1.00 41.31 242 THR A CA 1
ATOM 1970 C C . THR A 1 242 ? -37.309 -15.754 84.398 1.00 41.31 242 THR A C 1
ATOM 1972 O O . THR A 1 242 ? -37.629 -14.902 83.573 1.00 41.31 242 THR A O 1
ATOM 1975 N N . PRO A 1 243 ? -36.741 -16.920 84.011 1.00 53.84 243 PRO A N 1
ATOM 1976 C CA . PRO A 1 243 ? -36.675 -17.414 82.616 1.00 53.84 243 PRO A CA 1
ATOM 1977 C C . PRO A 1 243 ? -37.971 -18.180 82.226 1.00 53.84 243 PRO A C 1
ATOM 1979 O O . PRO A 1 243 ? -38.771 -18.422 83.136 1.00 53.84 243 PRO A O 1
ATOM 1982 N N . PRO A 1 244 ? -38.210 -18.644 80.965 1.00 48.22 244 PRO A N 1
ATOM 1983 C CA . PRO A 1 244 ? -37.337 -18.769 79.770 1.00 48.22 244 PRO A CA 1
ATOM 1984 C C . PRO A 1 244 ? -37.953 -18.045 78.513 1.00 48.22 244 PRO A C 1
ATOM 1986 O O . PRO A 1 244 ? -38.703 -17.101 78.720 1.00 48.22 244 PRO A O 1
ATOM 1989 N N . SER A 1 245 ? -37.725 -18.326 77.207 1.00 30.67 245 SER A N 1
ATOM 1990 C CA . SER A 1 245 ? -37.047 -19.430 76.487 1.00 30.67 245 SER A CA 1
ATOM 1991 C C . SER A 1 245 ? -36.623 -19.121 75.023 1.00 30.67 245 SER A C 1
ATOM 1993 O O . SER A 1 245 ? -36.961 -18.089 74.457 1.00 30.67 245 SER A O 1
ATOM 1995 N N . GLN A 1 246 ? -35.917 -20.104 74.446 1.00 31.81 246 GLN A N 1
ATOM 1996 C CA . GLN A 1 246 ? -35.759 -20.556 73.040 1.00 31.81 246 GLN A CA 1
ATOM 1997 C C . GLN A 1 246 ? -36.774 -20.004 71.991 1.00 31.81 246 GLN A C 1
ATOM 1999 O O . GLN A 1 246 ? -37.971 -20.100 72.235 1.00 31.81 246 GLN A O 1
ATOM 2004 N N . SER A 1 247 ? -36.380 -19.431 70.829 1.00 34.44 247 SER A N 1
ATOM 2005 C CA . SER A 1 247 ? -35.765 -20.047 69.601 1.00 34.44 247 SER A CA 1
ATOM 2006 C C . SER A 1 247 ? -36.780 -20.013 68.415 1.00 34.44 247 SER A C 1
ATOM 2008 O O . SER A 1 247 ? -37.969 -19.935 68.721 1.00 34.44 247 SER A O 1
ATOM 2010 N N . PRO A 1 248 ? -36.445 -20.184 67.108 1.00 45.78 248 PRO A N 1
ATOM 2011 C CA . PRO A 1 248 ? -35.298 -19.747 66.285 1.00 45.78 248 PRO A CA 1
ATOM 2012 C C . PRO A 1 248 ? -35.699 -18.910 65.019 1.00 45.78 248 PRO A C 1
ATOM 2014 O O . PRO A 1 248 ? -36.860 -18.569 64.815 1.00 45.78 248 PRO A O 1
ATOM 2017 N N . GLU A 1 249 ? -34.698 -18.618 64.170 1.00 39.16 249 GLU A N 1
ATOM 2018 C CA . GLU A 1 249 ? -34.699 -18.268 62.717 1.00 39.16 249 GLU A CA 1
ATOM 2019 C C . GLU A 1 249 ? -35.588 -19.158 61.788 1.00 39.16 249 GLU A C 1
ATOM 2021 O O . GLU A 1 249 ? -36.161 -20.121 62.307 1.00 39.16 249 GLU A O 1
ATOM 2026 N N . PRO A 1 250 ? -35.679 -18.968 60.430 1.00 53.69 250 PRO A N 1
ATOM 2027 C CA . PRO A 1 250 ? -34.925 -18.095 59.483 1.00 53.69 250 PRO A CA 1
ATOM 2028 C C . PRO A 1 250 ? -35.823 -17.344 58.449 1.00 53.69 250 PRO A C 1
ATOM 2030 O O . PRO A 1 250 ? -37.033 -17.325 58.625 1.00 53.69 250 PRO A O 1
ATOM 2033 N N . ILE A 1 251 ? -35.258 -16.751 57.372 1.00 34.12 251 ILE A N 1
ATOM 2034 C CA . ILE A 1 251 ? -35.356 -17.204 55.944 1.00 34.12 251 ILE A CA 1
ATOM 2035 C C . ILE A 1 251 ? -34.214 -16.543 55.128 1.00 34.12 251 ILE A C 1
ATOM 2037 O O . ILE A 1 251 ? -34.056 -15.326 55.166 1.00 34.12 251 ILE A O 1
ATOM 2041 N N . VAL A 1 252 ? -33.458 -17.329 54.347 1.00 37.19 252 VAL A N 1
ATOM 2042 C CA . VAL A 1 252 ? -32.449 -16.854 53.368 1.00 37.19 252 VAL A CA 1
ATOM 2043 C C . VAL A 1 252 ? -33.025 -16.934 51.939 1.00 37.19 252 VAL A C 1
ATOM 2045 O O . VAL A 1 252 ? -33.663 -17.943 51.630 1.00 37.19 252 VAL A O 1
ATOM 2048 N N . PRO A 1 253 ? -32.814 -15.941 51.048 1.00 41.69 253 PRO A N 1
ATOM 2049 C CA . PRO A 1 253 ? -33.222 -16.036 49.642 1.00 41.69 253 PRO A CA 1
ATOM 2050 C C . PRO A 1 253 ? -32.327 -16.985 48.832 1.00 41.69 253 PRO A C 1
ATOM 2052 O O . PRO A 1 253 ? -31.105 -16.959 48.964 1.00 41.69 253 PRO A O 1
ATOM 2055 N N . VAL A 1 254 ? -32.933 -17.776 47.945 1.00 37.50 254 VAL A N 1
ATOM 2056 C CA . VAL A 1 254 ? -32.227 -18.564 46.923 1.00 37.50 254 VAL A CA 1
ATOM 2057 C C . VAL A 1 254 ? -32.287 -17.808 45.596 1.00 37.50 254 VAL A C 1
ATOM 2059 O O . VAL A 1 254 ? -33.375 -17.617 45.057 1.00 37.50 254 VAL A O 1
ATOM 2062 N N . GLU A 1 255 ? -31.132 -17.414 45.058 1.00 40.06 255 GLU A N 1
ATOM 2063 C CA . GLU A 1 255 ? -30.989 -17.067 43.639 1.00 40.06 255 GLU A CA 1
ATOM 2064 C C . GLU A 1 255 ? -30.543 -18.305 42.849 1.00 40.06 255 GLU A C 1
ATOM 2066 O O . GLU A 1 255 ? -29.528 -18.927 43.170 1.00 40.06 255 GLU A O 1
ATOM 2071 N N . GLU A 1 256 ? -31.280 -18.648 41.789 1.00 34.41 256 GLU A N 1
ATOM 2072 C CA . GLU A 1 256 ? -30.798 -19.546 40.735 1.00 34.41 256 GLU A CA 1
ATOM 2073 C C . GLU A 1 256 ? -30.157 -18.726 39.600 1.00 34.41 256 GLU A C 1
ATOM 2075 O O . GLU A 1 256 ? -30.755 -17.748 39.142 1.00 34.41 256 GLU A O 1
ATOM 2080 N N . PRO A 1 257 ? -28.972 -19.115 39.093 1.00 45.66 257 PRO A N 1
ATOM 2081 C CA . PRO A 1 257 ? -28.366 -18.467 37.936 1.00 45.66 257 PRO A CA 1
ATOM 2082 C C . PRO A 1 257 ? -28.997 -18.950 36.611 1.00 45.66 257 PRO A C 1
ATOM 2084 O O . PRO A 1 257 ? -29.338 -20.130 36.483 1.00 45.66 257 PRO A O 1
ATOM 2087 N N . PRO A 1 258 ? -29.106 -18.082 35.584 1.00 41.62 258 PRO A N 1
ATOM 2088 C CA . PRO A 1 258 ? -29.620 -18.461 34.266 1.00 41.62 258 PRO A CA 1
ATOM 2089 C C . PRO A 1 258 ? -28.700 -19.455 33.513 1.00 41.62 258 PRO A C 1
ATOM 2091 O O . PRO A 1 258 ? -27.520 -19.598 33.843 1.00 41.62 258 PRO A O 1
ATOM 2094 N N . PRO A 1 259 ? -29.237 -20.188 32.515 1.00 39.62 259 PRO A N 1
ATOM 2095 C CA . PRO A 1 259 ? -28.703 -21.489 32.108 1.00 39.62 259 PRO A CA 1
ATOM 2096 C C . PRO A 1 259 ? -27.489 -21.450 31.168 1.00 39.62 259 PRO A C 1
ATOM 2098 O O . PRO A 1 259 ? -27.269 -20.511 30.407 1.00 39.62 259 PRO A O 1
ATOM 2101 N N . LYS A 1 260 ? -26.741 -22.561 31.186 1.00 43.56 260 LYS A N 1
ATOM 2102 C CA . LYS A 1 260 ? -25.550 -22.822 30.365 1.00 43.56 260 LYS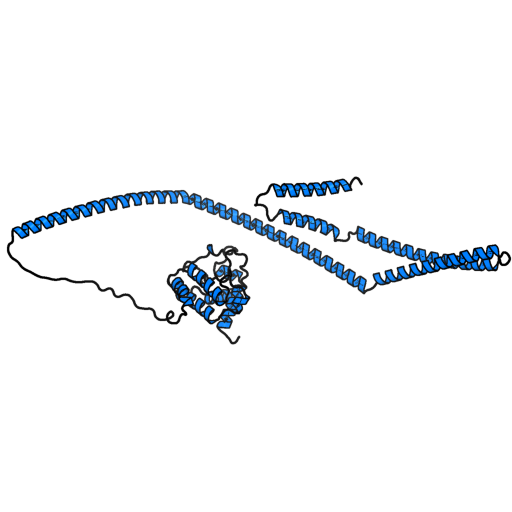 A CA 1
ATOM 2103 C C . LYS A 1 260 ? -25.852 -22.838 28.862 1.00 43.56 260 LYS A C 1
ATOM 2105 O O . LYS A 1 260 ? -26.733 -23.563 28.406 1.00 43.56 260 LYS A O 1
ATOM 2110 N N . THR A 1 261 ? -25.022 -22.139 28.097 1.00 38.97 261 THR A N 1
ATOM 2111 C CA . THR A 1 261 ? -24.913 -22.241 26.638 1.00 38.97 261 THR A CA 1
ATOM 2112 C C . THR A 1 261 ? -23.989 -23.398 26.234 1.00 38.97 261 THR A C 1
ATOM 2114 O O . THR A 1 261 ? -22.795 -23.380 26.514 1.00 38.97 261 THR A O 1
ATOM 2117 N N . GLU A 1 262 ? -24.529 -24.383 25.516 1.00 47.25 262 GLU A N 1
ATOM 2118 C CA . GLU A 1 262 ? -23.791 -25.445 24.811 1.00 47.25 262 GLU A CA 1
ATOM 2119 C C . GLU A 1 262 ? -24.174 -25.400 23.312 1.00 47.25 262 GLU A C 1
ATOM 2121 O O . GLU A 1 262 ? -25.314 -25.080 22.990 1.00 47.25 262 GLU A O 1
ATOM 2126 N N . SER A 1 263 ? -23.326 -25.712 22.322 1.00 54.25 263 SER A N 1
ATOM 2127 C CA . SER A 1 263 ? -21.902 -26.087 22.355 1.00 54.25 263 SER A CA 1
ATOM 2128 C C . SER A 1 263 ? -21.179 -25.751 21.028 1.00 54.25 263 SER A C 1
ATOM 2130 O O . SER A 1 263 ? -21.002 -26.603 20.160 1.00 54.25 263 SER A O 1
ATOM 2132 N N . PHE A 1 264 ? -20.675 -24.521 20.874 1.00 56.94 264 PHE A N 1
ATOM 2133 C CA . PHE A 1 264 ? -19.562 -24.261 19.935 1.00 56.94 264 PHE A CA 1
ATOM 2134 C C . PHE A 1 264 ? -18.204 -24.460 20.636 1.00 56.94 264 PHE A C 1
ATOM 2136 O O . PHE A 1 264 ? -17.256 -25.001 20.067 1.00 56.94 264 PHE A O 1
ATOM 2143 N N . ASP A 1 265 ? -18.146 -24.108 21.921 1.00 58.38 265 ASP A N 1
ATOM 2144 C CA . ASP A 1 265 ? -16.907 -23.989 22.697 1.00 58.38 265 ASP A CA 1
ATOM 2145 C C . ASP A 1 265 ? -16.269 -25.331 23.076 1.00 58.38 265 ASP A C 1
ATOM 2147 O O . ASP A 1 265 ? -15.049 -25.427 23.203 1.00 58.38 265 ASP A O 1
ATOM 2151 N N . ALA A 1 266 ? -17.076 -26.389 23.205 1.00 58.03 266 ALA A N 1
ATOM 2152 C CA . ALA A 1 266 ? -16.631 -27.711 23.655 1.00 58.03 266 ALA A CA 1
ATOM 2153 C C . ALA A 1 266 ? -15.731 -28.459 22.648 1.00 58.03 266 ALA A C 1
ATOM 2155 O O . ALA A 1 266 ? -15.102 -29.452 23.009 1.00 58.03 266 ALA A O 1
ATOM 2156 N N . GLN A 1 267 ? -15.670 -28.009 21.389 1.00 61.31 267 GLN A N 1
ATOM 2157 C CA . GLN A 1 267 ? -14.877 -28.639 20.319 1.00 61.31 267 GLN A CA 1
ATOM 2158 C C . GLN A 1 267 ? -13.745 -27.737 19.797 1.00 61.31 267 GLN A C 1
ATOM 2160 O O . GLN A 1 267 ? -13.050 -28.095 18.840 1.00 61.31 267 GLN A O 1
ATOM 2165 N N . LEU A 1 268 ? -13.556 -26.560 20.401 1.00 73.25 268 LEU A N 1
ATOM 2166 C CA . LEU A 1 268 ? -12.575 -25.581 19.954 1.00 73.25 268 LEU A CA 1
ATOM 2167 C C . LEU A 1 268 ? -11.159 -25.988 20.415 1.00 73.25 268 LEU A C 1
ATOM 2169 O O . LEU A 1 268 ? -10.948 -26.170 21.619 1.00 73.25 268 LEU A O 1
ATOM 2173 N N . PRO A 1 269 ? -10.167 -26.119 19.508 1.00 78.25 269 PRO A N 1
ATOM 2174 C CA . PRO A 1 269 ? -8.786 -26.387 19.904 1.00 78.25 269 PRO A CA 1
ATOM 2175 C C . PRO A 1 269 ? -8.260 -25.306 20.859 1.00 78.25 269 PRO A C 1
ATOM 2177 O O . PRO A 1 269 ? -8.566 -24.127 20.685 1.00 78.25 269 PRO A O 1
ATOM 2180 N N . VAL A 1 270 ? -7.455 -25.711 21.849 1.00 69.06 270 VAL A N 1
ATOM 2181 C CA . VAL A 1 270 ? -7.001 -24.857 22.970 1.00 69.06 270 VAL A CA 1
ATOM 2182 C C . VAL A 1 270 ? -6.382 -23.538 22.500 1.00 69.06 270 VAL A C 1
ATOM 2184 O O . VAL A 1 270 ? -6.611 -22.493 23.100 1.00 69.06 270 VAL A O 1
ATOM 2187 N N . ASN A 1 271 ? -5.669 -23.556 21.372 1.00 85.19 271 ASN A N 1
ATOM 2188 C CA . ASN A 1 271 ? -5.023 -22.378 20.798 1.00 85.19 271 ASN A CA 1
ATOM 2189 C C . ASN A 1 271 ? -5.993 -21.304 20.257 1.00 85.19 271 ASN A C 1
ATOM 2191 O O . ASN A 1 271 ? -5.521 -20.283 19.789 1.00 85.19 271 ASN A O 1
ATOM 2195 N N . TYR A 1 272 ? -7.315 -21.506 20.289 1.00 91.56 272 TYR A N 1
ATOM 2196 C CA . TYR A 1 272 ? -8.306 -20.475 19.936 1.00 91.56 272 TYR A CA 1
ATOM 2197 C C . TYR A 1 272 ? -9.126 -19.982 21.141 1.00 91.56 272 TYR A C 1
ATOM 2199 O O . TYR A 1 272 ? -10.025 -19.161 20.964 1.00 91.56 272 TYR A O 1
ATOM 2207 N N . HIS A 1 273 ? -8.855 -20.468 22.362 1.00 92.25 273 HIS A N 1
ATOM 2208 C CA . HIS A 1 273 ? -9.631 -20.091 23.556 1.00 92.25 273 HIS A CA 1
ATOM 2209 C C . HIS A 1 273 ? -9.464 -18.604 23.898 1.00 92.25 273 HIS A C 1
ATOM 2211 O O . HIS A 1 273 ? -10.454 -17.944 24.186 1.00 92.25 273 HIS A O 1
ATOM 2217 N N . GLN A 1 274 ? -8.258 -18.047 23.746 1.00 95.44 274 GLN A N 1
ATOM 2218 C CA . GLN A 1 274 ? -8.009 -16.613 23.936 1.00 95.44 274 GLN A CA 1
ATOM 2219 C C . GLN A 1 274 ? -8.818 -15.752 22.951 1.00 95.44 274 GLN A C 1
ATOM 2221 O O . GLN A 1 274 ? -9.502 -14.821 23.370 1.00 95.44 274 GLN A O 1
ATOM 2226 N N . LEU A 1 275 ? -8.830 -16.103 21.657 1.00 96.25 275 LEU A N 1
ATOM 2227 C CA . LEU A 1 275 ? -9.655 -15.407 20.661 1.00 96.25 275 LEU A CA 1
ATOM 2228 C C . LEU A 1 275 ? -11.153 -15.501 20.990 1.00 96.25 275 LEU A C 1
ATOM 2230 O O . LEU A 1 275 ? -11.858 -14.496 20.906 1.00 96.25 275 LEU A O 1
ATOM 2234 N N . ARG A 1 276 ? -11.636 -16.687 21.390 1.00 95.56 276 ARG A N 1
ATOM 2235 C CA . ARG A 1 276 ? -13.020 -16.893 21.848 1.00 95.56 276 ARG A CA 1
ATOM 2236 C C . ARG A 1 276 ? -13.367 -15.947 22.998 1.00 95.56 276 ARG A C 1
ATOM 2238 O O . ARG A 1 276 ? -14.378 -15.260 22.918 1.00 95.56 276 ARG A O 1
ATOM 2245 N N . ASP A 1 277 ? -12.536 -15.897 24.034 1.00 95.25 277 ASP A N 1
ATOM 2246 C CA . ASP A 1 277 ? -12.824 -15.135 25.253 1.00 95.25 277 ASP A CA 1
ATOM 2247 C C . ASP A 1 277 ? -12.805 -13.621 25.007 1.00 95.25 277 ASP A C 1
ATOM 2249 O O . ASP A 1 277 ? -13.692 -12.907 25.477 1.00 95.25 277 ASP A O 1
ATOM 2253 N N . LEU A 1 278 ? -11.868 -13.133 24.188 1.00 97.62 278 LEU A N 1
ATOM 2254 C CA . LEU A 1 278 ? -11.813 -11.727 23.775 1.00 97.62 278 LEU A CA 1
ATOM 2255 C C . LEU A 1 278 ? -13.041 -11.320 22.944 1.00 97.62 278 LEU A C 1
ATOM 2257 O O . LEU A 1 278 ? -13.596 -10.241 23.153 1.00 97.62 278 LEU A O 1
ATOM 2261 N N . LEU A 1 279 ? -13.497 -12.185 22.032 1.00 96.88 279 LEU A N 1
ATOM 2262 C CA . LEU A 1 279 ? -14.706 -11.949 21.237 1.00 96.88 279 LEU A CA 1
ATOM 2263 C C . LEU A 1 279 ? -15.982 -12.012 22.088 1.00 96.88 279 LEU A C 1
ATOM 2265 O O . LEU A 1 279 ? -16.847 -11.150 21.946 1.00 96.88 279 LEU A O 1
ATOM 2269 N N . ALA A 1 280 ? -16.083 -12.978 23.005 1.00 94.25 280 ALA A N 1
ATOM 2270 C CA . ALA A 1 280 ? -17.203 -13.108 23.937 1.00 94.25 280 ALA A CA 1
ATOM 2271 C C . ALA A 1 280 ? -17.325 -11.896 24.878 1.00 94.25 280 ALA A C 1
ATOM 2273 O O . ALA A 1 280 ? -18.434 -11.461 25.183 1.00 94.25 280 ALA A O 1
ATOM 2274 N N . ALA A 1 281 ? -16.193 -11.320 25.292 1.00 94.31 281 ALA A N 1
ATOM 2275 C CA . ALA A 1 281 ? -16.130 -10.096 26.089 1.00 94.31 281 ALA A CA 1
ATOM 2276 C C . ALA A 1 281 ? -16.348 -8.801 25.274 1.00 94.31 281 ALA A C 1
ATOM 2278 O O . ALA A 1 281 ? -16.375 -7.716 25.854 1.00 94.31 281 ALA A O 1
ATOM 2279 N N . GLY A 1 282 ? -16.474 -8.876 23.942 1.00 93.12 282 GLY A N 1
ATOM 2280 C CA . GLY A 1 282 ? -16.588 -7.698 23.075 1.00 93.12 282 GLY A CA 1
ATOM 2281 C C . GLY A 1 282 ? -15.315 -6.842 23.010 1.00 93.12 282 GLY A C 1
ATOM 2282 O O . GLY A 1 282 ? -15.383 -5.656 22.687 1.00 93.12 282 GLY A O 1
ATOM 2283 N N . LEU A 1 283 ? -14.147 -7.417 23.310 1.00 96.25 283 LEU A N 1
ATOM 2284 C CA . LEU A 1 283 ? -12.842 -6.746 23.293 1.00 96.25 283 LEU A CA 1
ATOM 2285 C C . LEU A 1 283 ? -12.253 -6.752 21.871 1.00 96.25 283 LEU A C 1
ATOM 2287 O O . LEU A 1 283 ? -11.178 -7.294 21.614 1.00 96.25 283 LEU A O 1
ATOM 2291 N N . TRP A 1 284 ? -12.983 -6.152 20.927 1.00 97.19 284 TRP A N 1
ATOM 2292 C CA . TRP A 1 284 ? -12.776 -6.311 19.481 1.00 97.19 284 TRP A CA 1
ATOM 2293 C C . TRP A 1 284 ? -11.360 -5.982 18.985 1.00 97.19 284 TRP A C 1
ATOM 2295 O O . TRP A 1 284 ? -10.839 -6.696 18.134 1.00 97.19 284 TRP A O 1
ATOM 2305 N N . GLN A 1 285 ? -10.710 -4.947 19.527 1.00 95.94 285 GLN A N 1
ATOM 2306 C CA . GLN A 1 285 ? -9.329 -4.600 19.159 1.00 95.94 285 GLN A CA 1
ATOM 2307 C C . GLN A 1 285 ? -8.328 -5.676 19.599 1.00 95.94 285 GLN A C 1
ATOM 2309 O O . GLN A 1 285 ? -7.425 -6.043 18.853 1.00 95.94 285 GLN A O 1
ATOM 2314 N N . GLN A 1 286 ? -8.509 -6.223 20.801 1.00 95.38 286 GLN A N 1
ATOM 2315 C CA . GLN A 1 286 ? -7.650 -7.278 21.336 1.00 95.38 286 GLN A CA 1
ATOM 2316 C C . GLN A 1 286 ? -7.893 -8.595 20.587 1.00 95.38 286 GLN A C 1
ATOM 2318 O O . GLN A 1 286 ? -6.940 -9.293 20.255 1.00 95.38 286 GLN A O 1
ATOM 2323 N N . ALA A 1 287 ? -9.148 -8.894 20.237 1.00 97.12 287 ALA A N 1
ATOM 2324 C CA . ALA A 1 287 ? -9.498 -10.023 19.377 1.00 97.12 287 ALA A CA 1
ATOM 2325 C C . ALA A 1 287 ? -8.883 -9.913 17.967 1.00 97.12 287 ALA A C 1
ATOM 2327 O O . ALA A 1 287 ? -8.508 -10.927 17.378 1.00 97.12 287 ALA A O 1
ATOM 2328 N N . ASP A 1 288 ? -8.754 -8.706 17.410 1.00 96.50 288 ASP A N 1
ATOM 2329 C CA . ASP A 1 288 ? -8.111 -8.484 16.108 1.00 96.50 288 ASP A CA 1
ATOM 2330 C C . ASP A 1 288 ? -6.584 -8.683 16.171 1.00 96.50 288 ASP A C 1
ATOM 2332 O O . ASP A 1 288 ? -6.013 -9.367 15.317 1.00 96.50 288 ASP A O 1
ATOM 2336 N N . LEU A 1 289 ? -5.934 -8.203 17.238 1.00 94.75 289 LEU A N 1
ATOM 2337 C CA . LEU A 1 289 ? -4.518 -8.479 17.523 1.00 94.75 289 LEU A CA 1
ATOM 2338 C C . LEU A 1 289 ? -4.249 -9.974 17.771 1.00 94.75 289 LEU A C 1
ATOM 2340 O O . LEU A 1 289 ? -3.279 -10.525 17.249 1.00 94.75 289 LEU A O 1
ATOM 2344 N N . GLU A 1 290 ? -5.128 -10.659 18.501 1.00 95.94 290 GLU A N 1
ATOM 2345 C CA . GLU A 1 290 ? -5.059 -12.112 18.694 1.00 95.94 290 GLU A CA 1
ATOM 2346 C C . GLU A 1 290 ? -5.268 -12.861 17.369 1.00 95.94 290 GLU A C 1
ATOM 2348 O O . GLU A 1 290 ? -4.545 -13.804 17.050 1.00 95.94 290 GLU A O 1
ATOM 2353 N N . THR A 1 291 ? -6.202 -12.398 16.533 1.00 95.94 291 THR A N 1
ATOM 2354 C CA . THR A 1 291 ? -6.413 -12.945 15.184 1.00 95.94 291 THR A CA 1
ATOM 2355 C C . THR A 1 291 ? -5.147 -12.813 14.336 1.00 95.94 291 THR A C 1
ATOM 2357 O O . THR A 1 291 ? -4.744 -13.782 13.689 1.00 95.94 291 THR A O 1
ATOM 2360 N N . LYS A 1 292 ? -4.469 -11.657 14.382 1.00 93.62 292 LYS A N 1
ATOM 2361 C CA . LYS A 1 292 ? -3.156 -11.447 13.752 1.00 93.62 292 LYS A CA 1
ATOM 2362 C C . LYS A 1 292 ? -2.125 -12.461 14.253 1.00 93.62 292 LYS A C 1
ATOM 2364 O O . LYS A 1 292 ? -1.506 -13.133 13.427 1.00 93.62 292 LYS A O 1
ATOM 2369 N N . ALA A 1 293 ? -1.977 -12.620 15.568 1.00 92.44 293 ALA A N 1
ATOM 2370 C CA . ALA A 1 293 ? -1.024 -13.558 16.163 1.00 92.44 293 ALA A CA 1
ATOM 2371 C C . ALA A 1 293 ? -1.281 -15.013 15.726 1.00 92.44 293 ALA A C 1
ATOM 2373 O O . ALA A 1 293 ? -0.366 -15.686 15.245 1.00 92.44 293 ALA A O 1
ATOM 2374 N N . LEU A 1 294 ? -2.533 -15.475 15.797 1.00 92.75 294 LEU A N 1
ATOM 2375 C CA . LEU A 1 294 ? -2.927 -16.832 15.403 1.00 92.75 294 LEU A CA 1
ATOM 2376 C C . LEU A 1 294 ? -2.733 -17.096 13.907 1.00 92.75 294 LEU A C 1
ATOM 2378 O O . LEU A 1 294 ? -2.302 -18.184 13.522 1.00 92.75 294 LEU A O 1
ATOM 2382 N N . MET A 1 295 ? -3.017 -16.109 13.053 1.00 92.62 295 MET A N 1
ATOM 2383 C CA . MET A 1 295 ? -2.796 -16.232 11.612 1.00 92.62 295 MET A CA 1
ATOM 2384 C C . MET A 1 295 ? -1.302 -16.281 11.260 1.00 92.62 295 MET A C 1
ATOM 2386 O O . MET A 1 295 ? -0.895 -17.097 10.434 1.00 92.62 295 MET A O 1
ATOM 2390 N N . LEU A 1 296 ? -0.467 -15.476 11.918 1.00 90.12 296 LEU A N 1
ATOM 2391 C CA . LEU A 1 296 ? 0.989 -15.519 11.752 1.00 90.12 296 LEU A CA 1
ATOM 2392 C C . LEU A 1 296 ? 1.592 -16.842 12.254 1.00 90.12 296 LEU A C 1
ATOM 2394 O O . LEU A 1 296 ? 2.444 -17.430 11.582 1.00 90.12 296 LEU A O 1
ATOM 2398 N N . GLN A 1 297 ? 1.114 -17.348 13.395 1.00 89.00 297 GLN A N 1
ATOM 2399 C CA . GLN A 1 297 ? 1.528 -18.639 13.947 1.00 89.00 297 GLN A CA 1
ATOM 2400 C C . GLN A 1 297 ? 1.135 -19.808 13.030 1.00 89.00 297 GLN A C 1
ATOM 2402 O O . GLN A 1 297 ? 1.950 -20.698 12.803 1.00 89.00 297 GLN A O 1
ATOM 2407 N N . ALA A 1 298 ? -0.067 -19.791 12.444 1.00 87.31 298 ALA A N 1
ATOM 2408 C CA . ALA A 1 298 ? -0.542 -20.828 11.519 1.00 87.31 298 ALA A CA 1
ATOM 2409 C C . ALA A 1 298 ? 0.229 -20.895 10.179 1.00 87.31 298 ALA A C 1
ATOM 2411 O O . ALA A 1 298 ? -0.004 -21.810 9.385 1.00 87.31 298 ALA A O 1
ATOM 2412 N N . CYS A 1 299 ? 1.127 -19.940 9.921 1.00 85.38 299 CYS A N 1
ATOM 2413 C CA . CYS A 1 299 ? 2.025 -19.903 8.765 1.00 85.38 299 CYS A CA 1
ATOM 2414 C C . CYS A 1 299 ? 3.517 -19.987 9.142 1.00 85.38 299 CYS A C 1
ATOM 2416 O O . CYS A 1 299 ? 4.359 -19.680 8.296 1.00 85.38 299 CYS A O 1
ATOM 2418 N N . ASP A 1 300 ? 3.841 -20.366 10.385 1.00 83.56 300 ASP A N 1
ATOM 2419 C CA . ASP A 1 300 ? 5.207 -20.427 10.930 1.00 83.56 300 ASP A CA 1
ATOM 2420 C C . ASP A 1 300 ? 5.980 -19.091 10.815 1.00 83.56 300 ASP A C 1
ATOM 2422 O O . ASP A 1 300 ? 7.201 -19.059 10.644 1.00 83.56 300 ASP A O 1
ATOM 2426 N N . GLN A 1 301 ? 5.272 -17.957 10.913 1.00 79.56 301 GLN A N 1
ATOM 2427 C CA . GLN A 1 301 ? 5.839 -16.603 10.807 1.00 79.56 301 GLN A CA 1
ATOM 2428 C C . GLN A 1 301 ? 5.503 -15.690 12.007 1.00 79.56 301 GLN A C 1
ATOM 2430 O O . GLN A 1 301 ? 5.078 -14.552 11.807 1.00 79.56 301 GLN A O 1
ATOM 2435 N N . PRO A 1 302 ? 5.744 -16.110 13.267 1.00 76.94 302 PRO A N 1
ATOM 2436 C CA . PRO A 1 302 ? 5.362 -15.339 14.460 1.00 76.94 302 PRO A CA 1
ATOM 2437 C C . PRO A 1 302 ? 6.073 -13.979 14.612 1.00 76.94 302 PRO A C 1
ATOM 2439 O O . PRO A 1 302 ? 5.682 -13.188 15.459 1.00 76.94 302 PRO A O 1
ATOM 2442 N N . GLN A 1 303 ? 7.124 -13.712 13.827 1.00 78.25 303 GLN A N 1
ATOM 2443 C CA . GLN A 1 303 ? 7.900 -12.462 13.848 1.00 78.25 303 GLN A CA 1
ATOM 2444 C C . GLN A 1 303 ? 7.582 -11.521 12.668 1.00 78.25 303 GLN A C 1
ATOM 2446 O O . GLN A 1 303 ? 8.202 -10.467 12.543 1.00 78.25 303 GLN A O 1
ATOM 2451 N N . ALA A 1 304 ? 6.670 -11.892 11.760 1.00 79.88 304 ALA A N 1
ATOM 2452 C CA . ALA A 1 304 ? 6.312 -11.044 10.622 1.00 79.88 304 ALA A CA 1
ATOM 2453 C C . ALA A 1 304 ? 5.254 -9.997 11.013 1.00 79.88 304 ALA A C 1
ATOM 2455 O O . ALA A 1 304 ? 4.335 -10.277 11.776 1.00 79.88 304 ALA A O 1
ATOM 2456 N N . SER A 1 305 ? 5.351 -8.785 10.460 1.00 80.19 305 SER A N 1
ATOM 2457 C CA . SER A 1 305 ? 4.429 -7.680 10.774 1.00 80.19 305 SER A CA 1
ATOM 2458 C C . SER A 1 305 ? 3.054 -7.799 10.103 1.00 80.19 305 SER A C 1
ATOM 2460 O O . SER A 1 305 ? 2.099 -7.182 10.573 1.00 80.19 305 SER A O 1
ATOM 2462 N N . LYS A 1 306 ? 2.937 -8.595 9.033 1.00 84.12 306 LYS A N 1
ATOM 2463 C CA . LYS A 1 306 ? 1.685 -9.040 8.395 1.00 84.12 306 LYS A CA 1
ATOM 2464 C C . LYS A 1 306 ? 1.915 -10.343 7.624 1.00 84.12 306 LYS A C 1
ATOM 2466 O O . LYS A 1 306 ? 3.061 -10.694 7.338 1.00 84.12 306 LYS A O 1
ATOM 2471 N N . LEU A 1 307 ? 0.841 -11.035 7.244 1.00 84.81 307 LEU A N 1
ATOM 2472 C CA . LEU A 1 307 ? 0.923 -12.140 6.286 1.00 84.81 307 LEU A CA 1
ATOM 2473 C C . LEU A 1 307 ? 1.247 -11.630 4.874 1.00 84.81 307 LEU A C 1
ATOM 2475 O O . LEU A 1 307 ? 0.700 -10.624 4.424 1.00 84.81 307 LEU A O 1
ATOM 2479 N N . SER A 1 308 ? 2.092 -12.366 4.148 1.00 82.44 308 SER A N 1
ATOM 2480 C CA . SER A 1 308 ? 2.291 -12.161 2.710 1.00 82.44 308 SER A CA 1
ATOM 2481 C C . SER A 1 308 ? 1.273 -12.949 1.880 1.00 82.44 308 SER A C 1
ATOM 2483 O O . SER A 1 308 ? 0.805 -14.015 2.289 1.00 82.44 308 SER A O 1
ATOM 2485 N N . THR A 1 309 ? 0.986 -12.457 0.672 1.00 84.62 309 THR A N 1
ATOM 2486 C CA . THR A 1 309 ? 0.138 -13.102 -0.347 1.00 84.62 309 THR A CA 1
ATOM 2487 C C . THR A 1 309 ? 0.415 -14.602 -0.482 1.00 84.62 309 THR A C 1
ATOM 2489 O O . THR A 1 309 ? -0.507 -15.408 -0.365 1.00 84.62 309 THR A O 1
ATOM 2492 N N . ASP A 1 310 ? 1.681 -15.003 -0.633 1.00 84.50 310 ASP A N 1
ATOM 2493 C CA . ASP A 1 310 ? 2.066 -16.411 -0.803 1.00 84.50 310 ASP A CA 1
ATOM 2494 C C . ASP A 1 310 ? 1.604 -17.287 0.369 1.00 84.50 310 ASP A C 1
ATOM 2496 O O . ASP A 1 310 ? 1.060 -18.375 0.163 1.00 84.50 310 ASP A O 1
ATOM 2500 N N . ARG A 1 311 ? 1.748 -16.795 1.607 1.00 87.94 311 ARG A N 1
ATOM 2501 C CA . ARG A 1 311 ? 1.296 -17.503 2.814 1.00 87.94 311 ARG A CA 1
ATOM 2502 C C . ARG A 1 311 ? -0.220 -17.577 2.894 1.00 87.94 311 ARG A C 1
ATOM 2504 O O . ARG A 1 311 ? -0.753 -18.641 3.201 1.00 87.94 311 ARG A O 1
ATOM 2511 N N . ILE A 1 312 ? -0.915 -16.501 2.526 1.00 90.25 312 ILE A N 1
ATOM 2512 C CA . ILE A 1 312 ? -2.380 -16.474 2.448 1.00 90.25 312 ILE A CA 1
ATOM 2513 C C . ILE A 1 312 ? -2.887 -17.551 1.474 1.00 90.25 312 ILE A C 1
ATOM 2515 O O . ILE A 1 312 ? -3.803 -18.300 1.817 1.00 90.25 312 ILE A O 1
ATOM 2519 N N . THR A 1 313 ? -2.257 -17.726 0.303 1.00 88.88 313 THR A N 1
ATOM 2520 C CA . THR A 1 313 ? -2.678 -18.772 -0.655 1.00 88.88 313 THR A CA 1
ATOM 2521 C C . THR A 1 313 ? -2.519 -20.205 -0.133 1.00 88.88 313 THR A C 1
ATOM 2523 O O . THR A 1 313 ? -3.215 -21.103 -0.617 1.00 88.88 313 THR A O 1
ATOM 2526 N N . GLN A 1 314 ? -1.650 -20.422 0.860 1.00 89.50 314 GLN A N 1
ATOM 2527 C CA . GLN A 1 314 ? -1.351 -21.722 1.475 1.00 89.50 314 GLN A CA 1
ATOM 2528 C C . GLN A 1 314 ? -2.040 -21.919 2.840 1.00 89.50 314 GLN A C 1
ATOM 2530 O O . GLN A 1 314 ? -2.046 -23.034 3.363 1.00 89.50 314 GLN A O 1
ATOM 2535 N N . PHE A 1 315 ? -2.667 -20.876 3.393 1.00 92.31 315 PHE A N 1
ATOM 2536 C CA . PHE A 1 315 ? -3.165 -20.821 4.771 1.00 92.31 315 PHE A CA 1
ATOM 2537 C C . PHE A 1 315 ? -4.078 -22.012 5.143 1.00 92.31 315 PHE A C 1
ATOM 2539 O O . PHE A 1 315 ? -5.003 -22.325 4.381 1.00 92.31 315 PHE A O 1
ATOM 2546 N N . PRO A 1 316 ? -3.894 -22.698 6.290 1.00 92.56 316 PRO A N 1
ATOM 2547 C CA . PRO A 1 316 ? -4.665 -23.901 6.617 1.00 92.56 316 PRO A CA 1
ATOM 2548 C C . PRO A 1 316 ? -6.183 -23.655 6.678 1.00 92.56 316 PRO A C 1
ATOM 2550 O O . PRO A 1 316 ? -6.666 -22.892 7.514 1.00 92.56 316 PRO A O 1
ATOM 2553 N N . CYS A 1 317 ? -6.963 -24.352 5.841 1.00 92.44 317 CYS A N 1
ATOM 2554 C CA . CYS A 1 317 ? -8.412 -24.127 5.742 1.00 92.44 317 CYS A CA 1
ATOM 2555 C C . CYS A 1 317 ? -9.135 -24.272 7.090 1.00 92.44 317 CYS A C 1
ATOM 2557 O O . CYS A 1 317 ? -9.942 -23.418 7.445 1.00 92.44 317 CYS A O 1
ATOM 2559 N N . LYS A 1 318 ? -8.803 -25.302 7.884 1.00 90.94 318 LYS A N 1
ATOM 2560 C CA . LYS A 1 318 ? -9.402 -25.508 9.214 1.00 90.94 318 LYS A CA 1
ATOM 2561 C C . LYS A 1 318 ? -9.156 -24.322 10.156 1.00 90.94 318 LYS A C 1
ATOM 2563 O O . LYS A 1 318 ? -10.048 -23.985 10.929 1.00 90.94 318 LYS A O 1
ATOM 2568 N N . ALA A 1 319 ? -7.983 -23.688 10.088 1.00 91.75 319 ALA A N 1
ATOM 2569 C CA . ALA A 1 319 ? -7.676 -22.507 10.890 1.00 91.75 319 ALA A CA 1
ATOM 2570 C C . ALA A 1 319 ? -8.505 -21.300 10.426 1.00 91.75 319 ALA A C 1
ATOM 2572 O O . ALA A 1 319 ? -9.198 -20.693 11.241 1.00 91.75 319 ALA A O 1
ATOM 2573 N N . LEU A 1 320 ? -8.534 -21.030 9.114 1.00 93.38 320 LEU A N 1
ATOM 2574 C CA . LEU A 1 320 ? -9.266 -19.897 8.533 1.00 93.38 320 LEU A CA 1
ATOM 2575 C C . LEU A 1 320 ? -10.763 -19.957 8.868 1.00 93.38 320 LEU A C 1
ATOM 2577 O O . LEU A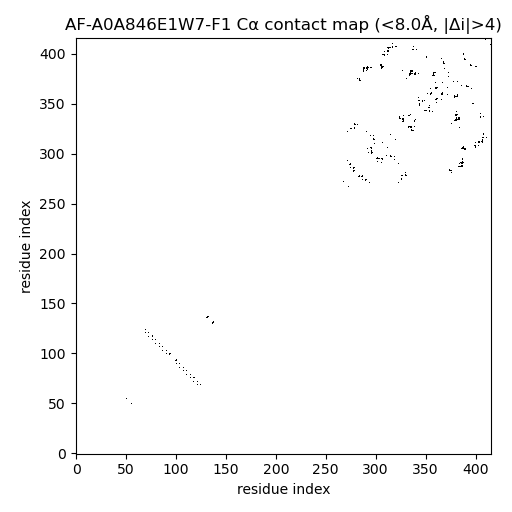 1 320 ? -11.328 -18.995 9.375 1.00 93.38 320 LEU A O 1
ATOM 2581 N N . TRP A 1 321 ? -11.374 -21.128 8.684 1.00 92.50 321 TRP A N 1
ATOM 2582 C CA . TRP A 1 321 ? -12.769 -21.402 9.043 1.00 92.50 321 TRP A CA 1
ATOM 2583 C C . TRP A 1 321 ? -13.058 -21.369 10.550 1.00 92.50 321 TRP A C 1
ATOM 2585 O O . TRP A 1 321 ? -14.216 -21.237 10.947 1.00 92.50 321 TRP A O 1
ATOM 2595 N N . THR A 1 322 ? -12.059 -21.573 11.411 1.00 93.25 322 THR A N 1
ATOM 2596 C CA . THR A 1 322 ? -12.256 -21.505 12.869 1.00 93.25 322 THR A CA 1
ATOM 2597 C C . THR A 1 322 ? -12.251 -20.053 13.329 1.00 93.25 322 THR A C 1
ATOM 2599 O O . THR A 1 322 ? -13.165 -19.651 14.043 1.00 93.25 322 THR A O 1
ATOM 2602 N N . ILE A 1 323 ? -11.300 -19.257 12.832 1.00 95.31 323 ILE A N 1
ATOM 2603 C CA . ILE A 1 323 ? -11.235 -17.808 13.053 1.00 95.31 323 ILE A CA 1
ATOM 2604 C C . ILE A 1 323 ? -12.498 -17.127 12.512 1.00 95.31 323 ILE A C 1
ATOM 2606 O O . ILE A 1 323 ? -13.163 -16.404 13.248 1.00 95.31 323 ILE A O 1
ATOM 2610 N N . ASP A 1 324 ? -12.876 -17.399 11.260 1.00 96.25 324 ASP A N 1
ATOM 2611 C CA . ASP A 1 324 ? -14.044 -16.772 10.632 1.00 96.25 324 ASP A CA 1
ATOM 2612 C C . ASP A 1 324 ? -15.346 -17.056 11.397 1.00 96.25 324 ASP A C 1
ATOM 2614 O O . ASP A 1 324 ? -16.089 -16.133 11.722 1.00 96.25 324 ASP A O 1
ATOM 2618 N N . ARG A 1 325 ? -15.591 -18.319 11.778 1.00 95.31 325 ARG A N 1
ATOM 2619 C CA . ARG A 1 325 ? -16.795 -18.688 12.541 1.00 95.31 325 ARG A CA 1
ATOM 2620 C C . ARG A 1 325 ? -16.834 -18.074 13.937 1.00 95.31 325 ARG A C 1
ATOM 2622 O O . ARG A 1 325 ? -17.921 -17.715 14.373 1.00 95.31 325 ARG A O 1
ATOM 2629 N N . LEU A 1 326 ? -15.693 -17.927 14.617 1.00 96.19 326 LEU A N 1
ATOM 2630 C CA . LEU A 1 326 ? -15.620 -17.221 15.902 1.00 96.19 326 LEU A CA 1
ATOM 2631 C C . LEU A 1 326 ? -16.066 -15.760 15.748 1.00 96.19 326 LEU A C 1
ATOM 2633 O O . LEU A 1 326 ? -16.954 -15.311 16.474 1.00 96.19 326 LEU A O 1
ATOM 2637 N N . TRP A 1 327 ? -15.507 -15.046 14.767 1.00 98.00 327 TRP A N 1
ATOM 2638 C CA . TRP A 1 327 ? -15.882 -13.660 14.473 1.00 98.00 327 TRP A CA 1
ATOM 2639 C C . TRP A 1 327 ? -17.360 -13.525 14.105 1.00 98.00 327 TRP A C 1
ATOM 2641 O O . TRP A 1 327 ? -18.060 -12.704 14.699 1.00 98.00 327 TRP A O 1
ATOM 2651 N N . VAL A 1 328 ? -17.860 -14.362 13.193 1.00 97.25 328 VAL A N 1
ATOM 2652 C CA . VAL A 1 328 ? -19.270 -14.362 12.768 1.00 97.25 328 VAL A CA 1
ATOM 2653 C C . VAL A 1 328 ? -20.207 -14.659 13.941 1.00 97.25 328 VAL A C 1
ATOM 2655 O O . VAL A 1 328 ? -21.212 -13.971 14.099 1.00 97.25 328 VAL A O 1
ATOM 2658 N N . TYR A 1 329 ? -19.885 -15.639 14.788 1.00 96.06 329 TYR A N 1
ATOM 2659 C CA . TYR A 1 329 ? -20.739 -16.042 15.907 1.00 96.06 329 TYR A CA 1
ATOM 2660 C C . TYR A 1 329 ? -20.870 -14.935 16.963 1.00 96.06 329 TYR A C 1
ATOM 2662 O O . TYR A 1 329 ? -21.976 -14.462 17.227 1.00 96.06 329 TYR A O 1
ATOM 2670 N N . TYR A 1 330 ? -19.751 -14.464 17.522 1.00 96.38 330 TYR A N 1
ATOM 2671 C CA . TYR A 1 330 ? -19.781 -13.480 18.612 1.00 96.38 330 TYR A CA 1
ATOM 2672 C C . TYR A 1 330 ? -20.199 -12.076 18.161 1.00 96.38 330 TYR A C 1
ATOM 2674 O O . TYR A 1 330 ? -20.774 -11.328 18.948 1.00 96.38 330 TYR A O 1
ATOM 2682 N N . SER A 1 331 ? -19.987 -11.721 16.890 1.00 96.50 331 SER A N 1
ATOM 2683 C CA . SER A 1 331 ? -20.462 -10.447 16.327 1.00 96.50 331 SER A CA 1
ATOM 2684 C C . SER A 1 331 ? -21.921 -10.469 15.854 1.00 96.50 331 SER A C 1
ATOM 2686 O O . SER A 1 331 ? -22.375 -9.482 15.276 1.00 96.50 331 SER A O 1
ATOM 2688 N N . GLN A 1 332 ? -22.657 -11.571 16.055 1.00 95.81 332 GLN A N 1
ATOM 2689 C CA . GLN A 1 332 ? -24.026 -11.758 15.547 1.00 95.81 332 GLN A CA 1
ATOM 2690 C C . GLN A 1 332 ? -24.118 -11.575 14.016 1.00 95.81 332 GLN A C 1
ATOM 2692 O O . GLN A 1 332 ? -25.032 -10.942 13.489 1.00 95.81 332 GLN A O 1
ATOM 2697 N N . GLY A 1 333 ? -23.128 -12.105 13.293 1.00 95.62 333 GLY A N 1
ATOM 2698 C CA . GLY A 1 333 ? -23.015 -12.027 11.836 1.00 95.62 333 GLY A CA 1
ATOM 2699 C C . GLY A 1 333 ? -22.501 -10.693 11.292 1.00 95.62 333 GLY A C 1
ATOM 2700 O O . GLY A 1 333 ? -22.549 -10.485 10.080 1.00 95.62 333 GLY A O 1
ATOM 2701 N N . ARG A 1 334 ? -22.025 -9.774 12.146 1.00 96.94 334 ARG A N 1
ATOM 2702 C CA . ARG A 1 334 ? -21.573 -8.443 11.705 1.00 96.94 334 ARG A CA 1
ATOM 2703 C C . ARG A 1 334 ? -20.148 -8.412 11.162 1.00 96.94 334 ARG A C 1
ATOM 2705 O O . ARG A 1 334 ? -19.867 -7.601 10.283 1.00 96.94 334 ARG A O 1
ATOM 2712 N N . PHE A 1 335 ? -19.259 -9.244 11.691 1.00 98.31 335 PHE A N 1
ATOM 2713 C CA . PHE A 1 335 ? -17.817 -9.251 11.433 1.00 98.31 335 PHE A CA 1
ATOM 2714 C C . PHE A 1 335 ? -17.351 -10.650 11.001 1.00 98.31 335 PHE A C 1
ATOM 2716 O O . PHE A 1 335 ? -17.997 -11.647 11.320 1.00 98.31 335 PHE A O 1
ATOM 2723 N N . GLY A 1 336 ? -16.228 -10.725 10.287 1.00 97.31 336 GLY A N 1
ATOM 2724 C CA . GLY A 1 336 ? -15.685 -11.969 9.729 1.00 97.31 336 GLY A CA 1
ATOM 2725 C C . GLY A 1 336 ? -15.211 -11.818 8.282 1.00 97.31 336 GLY A C 1
ATOM 2726 O O . GLY A 1 336 ? -15.695 -10.968 7.531 1.00 97.31 336 GLY A O 1
ATOM 2727 N N . PHE A 1 337 ? -14.279 -12.675 7.869 1.00 97.31 337 PHE A N 1
ATOM 2728 C CA . PHE A 1 337 ? -13.739 -12.708 6.509 1.00 97.31 337 PHE A CA 1
ATOM 2729 C C . PHE A 1 337 ? -14.780 -13.154 5.470 1.00 97.31 337 PHE A C 1
ATOM 2731 O O . PHE A 1 337 ? -14.748 -12.687 4.332 1.00 97.31 337 PHE A O 1
ATOM 2738 N N . SER A 1 338 ? -15.734 -14.013 5.839 1.00 96.88 338 SER A N 1
ATOM 2739 C CA . SER A 1 338 ? -16.871 -14.382 4.983 1.00 96.88 338 SER A CA 1
ATOM 2740 C C . SER A 1 338 ? -17.836 -13.216 4.755 1.00 96.88 338 SER A C 1
ATOM 2742 O O . SER A 1 338 ? -18.256 -12.990 3.619 1.00 96.88 338 SER A O 1
ATOM 2744 N N . VAL A 1 339 ? -18.121 -12.427 5.796 1.00 97.75 339 VAL A N 1
ATOM 2745 C CA . VAL A 1 339 ? -18.907 -11.182 5.696 1.00 97.75 339 VAL A CA 1
ATOM 2746 C C . VAL A 1 339 ? -18.187 -10.172 4.799 1.00 97.75 339 VAL A C 1
ATOM 2748 O O . VAL A 1 339 ? -18.788 -9.601 3.890 1.00 97.75 339 VAL A O 1
ATOM 2751 N N . GLN A 1 340 ? -16.877 -10.003 4.990 1.00 97.69 340 GLN A N 1
ATOM 2752 C CA . GLN A 1 340 ? -16.044 -9.168 4.126 1.00 97.69 340 GLN A CA 1
ATOM 2753 C C . GLN A 1 340 ? -16.043 -9.642 2.665 1.00 97.69 340 GLN A C 1
ATOM 2755 O O . GLN A 1 340 ? -16.222 -8.809 1.779 1.00 97.69 340 GLN A O 1
ATOM 2760 N N . LYS A 1 341 ? -15.922 -10.952 2.391 1.00 96.31 341 LYS A N 1
ATOM 2761 C CA . LYS A 1 341 ? -15.993 -11.489 1.019 1.00 96.31 341 LYS A CA 1
ATOM 2762 C C . LYS A 1 341 ? -17.314 -11.124 0.345 1.00 96.31 341 LYS A C 1
ATOM 2764 O O . LYS A 1 341 ? -17.300 -10.625 -0.775 1.00 96.31 341 LYS A O 1
ATOM 2769 N N . GLN A 1 342 ? -18.442 -11.317 1.032 1.00 97.38 342 GLN A N 1
ATOM 2770 C CA . GLN A 1 342 ? -19.764 -10.967 0.495 1.00 97.38 342 GLN A CA 1
ATOM 2771 C C . GLN A 1 342 ? -19.854 -9.481 0.122 1.00 97.38 342 GLN A C 1
ATOM 2773 O O . GLN A 1 342 ? -20.414 -9.137 -0.918 1.00 97.38 342 GLN A O 1
ATOM 2778 N N . ILE A 1 343 ? -19.271 -8.598 0.938 1.00 97.38 343 ILE A N 1
ATOM 2779 C CA . ILE A 1 343 ? -19.223 -7.157 0.660 1.00 97.38 343 ILE A CA 1
ATOM 2780 C C . ILE A 1 343 ? -18.292 -6.853 -0.523 1.00 97.38 343 ILE A C 1
ATOM 2782 O O . ILE A 1 343 ? -18.655 -6.050 -1.382 1.00 97.38 343 ILE A O 1
ATOM 2786 N N . TYR A 1 344 ? -17.127 -7.501 -0.597 1.00 96.50 344 TYR A N 1
ATOM 2787 C CA . TYR A 1 344 ? -16.162 -7.352 -1.690 1.00 96.50 344 TYR A CA 1
ATOM 2788 C C . TYR A 1 344 ? -16.750 -7.781 -3.042 1.00 96.50 344 TYR A C 1
ATOM 2790 O O . TYR A 1 344 ? -16.674 -7.030 -4.016 1.00 96.50 344 TYR A O 1
ATOM 2798 N N . ASP A 1 345 ? -17.420 -8.934 -3.089 1.00 96.25 345 ASP A N 1
ATOM 2799 C CA . ASP A 1 345 ? -18.129 -9.407 -4.280 1.00 96.25 345 ASP A CA 1
ATOM 2800 C C . ASP A 1 345 ? -19.289 -8.458 -4.650 1.00 96.25 345 ASP A C 1
ATOM 2802 O O . ASP A 1 345 ? -19.438 -8.088 -5.817 1.00 96.25 345 ASP A O 1
ATOM 2806 N N . ALA A 1 346 ? -20.056 -7.966 -3.667 1.00 97.19 346 ALA A N 1
ATOM 2807 C CA . ALA A 1 346 ? -21.171 -7.039 -3.897 1.00 97.19 346 ALA A CA 1
ATOM 2808 C C . ALA A 1 346 ? -20.753 -5.659 -4.447 1.00 97.19 346 ALA A C 1
ATOM 2810 O O . ALA A 1 346 ? -21.550 -5.015 -5.131 1.00 97.19 346 ALA A O 1
ATOM 2811 N N . VAL A 1 347 ? -19.520 -5.197 -4.196 1.00 95.50 347 VAL A N 1
ATOM 2812 C CA . VAL A 1 347 ? -18.970 -3.976 -4.825 1.00 95.50 347 VAL A CA 1
ATOM 2813 C C . VAL A 1 347 ? -18.245 -4.244 -6.154 1.00 95.50 347 VAL A C 1
ATOM 2815 O O . VAL A 1 347 ? -17.623 -3.334 -6.711 1.00 95.50 347 VAL A O 1
ATOM 2818 N N . GLY A 1 348 ? -18.337 -5.470 -6.683 1.00 94.31 348 GLY A N 1
ATOM 2819 C CA . GLY A 1 348 ? -17.714 -5.880 -7.942 1.00 94.31 348 GLY A CA 1
ATOM 2820 C C . GLY A 1 348 ? -16.203 -6.082 -7.831 1.00 94.31 348 GLY A C 1
ATOM 2821 O O . GLY A 1 348 ? -15.480 -5.732 -8.761 1.00 94.31 348 GLY A O 1
ATOM 2822 N N . GLN A 1 349 ? -15.725 -6.564 -6.677 1.00 92.69 349 GLN A N 1
ATOM 2823 C CA . GLN A 1 349 ? -14.307 -6.804 -6.362 1.00 92.69 349 GLN A CA 1
ATOM 2824 C C . GLN A 1 349 ? -13.414 -5.548 -6.477 1.00 92.69 349 GLN A C 1
ATOM 2826 O O . GLN A 1 349 ? -12.183 -5.607 -6.498 1.00 92.69 349 GLN A O 1
ATOM 2831 N N . ASN A 1 350 ? -14.040 -4.369 -6.495 1.00 91.00 350 ASN A N 1
ATOM 2832 C CA . ASN A 1 350 ? -13.363 -3.086 -6.503 1.00 91.00 350 ASN A CA 1
ATOM 2833 C C . ASN A 1 350 ? -12.904 -2.736 -5.076 1.00 91.00 350 ASN A C 1
ATOM 2835 O O . ASN A 1 350 ? -13.721 -2.423 -4.209 1.00 91.00 350 ASN A O 1
ATOM 2839 N N . TYR A 1 351 ? -11.592 -2.796 -4.838 1.00 88.88 351 TYR A N 1
ATOM 2840 C CA . TYR A 1 351 ? -11.011 -2.612 -3.505 1.00 88.88 351 TYR A CA 1
ATOM 2841 C C . TYR A 1 351 ? -11.230 -1.207 -2.918 1.00 88.88 351 TYR A C 1
ATOM 2843 O O . TYR A 1 351 ? -11.385 -1.050 -1.710 1.00 88.88 351 TYR A O 1
ATOM 2851 N N . ASP A 1 352 ? -11.316 -0.194 -3.777 1.00 89.38 352 ASP A N 1
ATOM 2852 C CA . ASP A 1 352 ? -11.550 1.193 -3.379 1.00 89.38 352 ASP A CA 1
ATOM 2853 C C . ASP A 1 352 ? -12.958 1.375 -2.774 1.00 89.38 352 ASP A C 1
ATOM 2855 O O . ASP A 1 352 ? -13.112 1.805 -1.628 1.00 89.38 352 ASP A O 1
ATOM 2859 N N . ARG A 1 353 ? -13.984 0.888 -3.489 1.00 92.94 353 ARG A N 1
ATOM 2860 C CA . ARG A 1 353 ? -15.379 0.830 -3.011 1.00 92.94 353 ARG A CA 1
ATOM 2861 C C . ARG A 1 353 ? -15.563 -0.097 -1.812 1.00 92.94 353 ARG A C 1
ATOM 2863 O O . ARG A 1 353 ? -16.462 0.118 -1.002 1.00 92.94 353 ARG A O 1
ATOM 2870 N N . PHE A 1 354 ? -14.747 -1.143 -1.709 1.00 94.25 354 PHE A N 1
ATOM 2871 C CA . PHE A 1 354 ? -14.739 -2.049 -0.564 1.00 94.25 354 PHE A CA 1
ATOM 2872 C C . PHE A 1 354 ? -14.259 -1.321 0.699 1.00 94.25 354 PHE A C 1
ATOM 2874 O O . PHE A 1 354 ? -14.951 -1.357 1.717 1.00 94.25 354 PHE A O 1
ATOM 2881 N N . GLY A 1 355 ? -13.157 -0.567 0.603 1.00 92.06 355 GLY A N 1
ATOM 2882 C CA . GLY A 1 355 ? -12.662 0.298 1.676 1.00 92.06 355 GLY A CA 1
ATOM 2883 C C . GLY A 1 355 ? -13.683 1.345 2.130 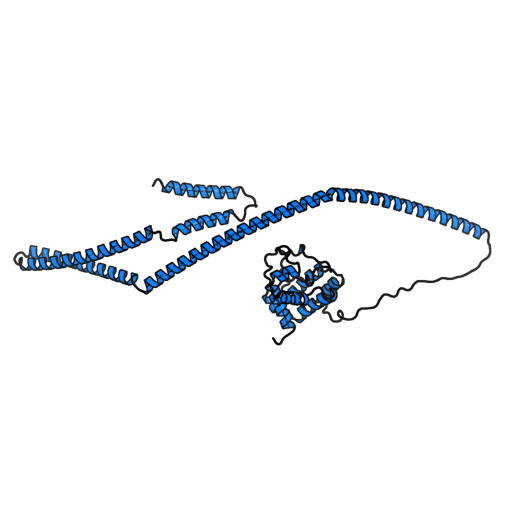1.00 92.06 355 GLY A C 1
ATOM 2884 O O . GLY A 1 355 ? -13.878 1.513 3.336 1.00 92.06 355 GLY A O 1
ATOM 2885 N N . ASP A 1 356 ? -14.387 1.986 1.189 1.00 92.81 356 ASP A N 1
ATOM 2886 C CA . ASP A 1 356 ? -15.496 2.907 1.494 1.00 92.81 356 ASP A CA 1
ATOM 2887 C C . ASP A 1 356 ? -16.652 2.195 2.218 1.00 92.81 356 ASP A C 1
ATOM 2889 O O . ASP A 1 356 ? -17.171 2.679 3.228 1.00 92.81 356 ASP A O 1
ATOM 2893 N N . ARG A 1 357 ? -17.058 1.010 1.737 1.00 95.12 357 ARG A N 1
ATOM 2894 C CA . ARG A 1 357 ? -18.199 0.261 2.288 1.00 95.12 357 ARG A CA 1
ATOM 2895 C C . ARG A 1 357 ? -17.948 -0.251 3.707 1.00 95.12 357 ARG A C 1
ATOM 2897 O O . ARG A 1 357 ? -18.897 -0.309 4.492 1.00 95.12 357 ARG A O 1
ATOM 2904 N N . LEU A 1 358 ? -16.696 -0.578 4.029 1.00 94.62 358 LEU A N 1
ATOM 2905 C CA . LEU A 1 358 ? -16.251 -0.942 5.376 1.00 94.62 358 LEU A CA 1
ATOM 2906 C C . LEU A 1 358 ? -15.889 0.272 6.251 1.00 94.62 358 LEU A C 1
ATOM 2908 O O . LEU A 1 358 ? -15.657 0.095 7.443 1.00 94.62 358 LEU A O 1
ATOM 2912 N N . GLN A 1 359 ? -15.839 1.492 5.703 1.00 93.81 359 GLN A N 1
ATOM 2913 C CA . GLN A 1 359 ? -15.275 2.695 6.343 1.00 93.81 359 GLN A CA 1
ATOM 2914 C C . GLN A 1 359 ? -13.818 2.531 6.823 1.00 93.81 359 GLN A C 1
ATOM 2916 O O . GLN A 1 359 ? -13.410 3.118 7.831 1.00 93.81 359 GLN A O 1
ATOM 2921 N N . TRP A 1 360 ? -13.025 1.738 6.100 1.00 92.38 360 TRP A N 1
ATOM 2922 C CA . TRP A 1 360 ? -11.559 1.759 6.193 1.00 92.38 360 TRP A CA 1
ATOM 2923 C C . TRP A 1 360 ? -10.972 2.935 5.410 1.00 92.38 360 TRP A C 1
ATOM 2925 O O . TRP A 1 360 ? -9.932 3.466 5.793 1.00 92.38 360 TRP A O 1
ATOM 2935 N N . LYS A 1 361 ? -11.675 3.377 4.362 1.00 89.06 361 LYS A N 1
ATOM 2936 C CA . LYS A 1 361 ? -11.414 4.621 3.641 1.00 89.06 361 LYS A CA 1
ATOM 2937 C C . LYS A 1 361 ? -12.526 5.630 3.952 1.00 89.06 361 LYS A C 1
ATOM 2939 O O . LYS A 1 361 ? -13.698 5.259 4.021 1.00 89.06 361 LYS A O 1
ATOM 2944 N N . VAL A 1 362 ? -12.159 6.890 4.182 1.00 83.12 362 VAL A N 1
ATOM 2945 C CA . VAL A 1 362 ? -13.076 8.023 4.398 1.00 83.12 362 VAL A CA 1
ATOM 2946 C C . VAL A 1 362 ? -12.480 9.246 3.705 1.00 83.12 362 VAL A C 1
ATOM 2948 O O . VAL A 1 362 ? -11.303 9.541 3.885 1.00 83.12 362 VAL A O 1
ATOM 2951 N N . ASN A 1 363 ? -13.275 9.965 2.906 1.00 83.38 363 ASN A N 1
ATOM 2952 C CA . ASN A 1 363 ? -12.824 11.141 2.142 1.00 83.38 363 ASN A CA 1
ATOM 2953 C C . ASN A 1 363 ? -11.553 10.866 1.306 1.00 83.38 363 ASN A C 1
ATOM 2955 O O . ASN A 1 363 ? -10.617 11.656 1.312 1.00 83.38 363 ASN A O 1
ATOM 2959 N N . GLN A 1 364 ? -11.518 9.716 0.619 1.00 81.06 364 GLN A N 1
ATOM 2960 C CA . GLN A 1 364 ? -10.372 9.172 -0.138 1.00 81.06 364 GLN A CA 1
ATOM 2961 C C . GLN A 1 364 ? -9.124 8.780 0.676 1.00 81.06 364 GLN A C 1
ATOM 2963 O O . GLN A 1 364 ? -8.228 8.142 0.128 1.00 81.06 364 GLN A O 1
ATOM 2968 N N . ASN A 1 365 ? -9.088 9.046 1.982 1.00 81.38 365 ASN A N 1
ATOM 2969 C CA . ASN A 1 365 ? -7.972 8.684 2.850 1.00 81.38 365 ASN A CA 1
ATOM 2970 C C . ASN A 1 365 ? -8.225 7.348 3.556 1.00 81.38 365 ASN A C 1
ATOM 2972 O O . ASN A 1 365 ? -9.293 7.123 4.130 1.00 81.38 365 ASN A O 1
ATOM 2976 N N . TRP A 1 366 ? -7.231 6.460 3.533 1.00 85.19 366 TRP A N 1
ATOM 2977 C CA . TRP A 1 366 ? -7.250 5.219 4.308 1.00 85.19 366 TRP A CA 1
ATOM 2978 C C . TRP A 1 366 ? -6.878 5.504 5.762 1.00 85.19 366 TRP A C 1
ATOM 2980 O O . TRP A 1 366 ? -5.910 6.212 6.033 1.00 85.19 366 TRP A O 1
ATOM 2990 N N . LYS A 1 367 ? -7.641 4.944 6.697 1.00 85.50 367 LYS A N 1
ATOM 2991 C CA . LYS A 1 367 ? -7.395 5.076 8.135 1.00 85.50 367 LYS A CA 1
ATOM 2992 C C . LYS A 1 367 ? -6.152 4.300 8.569 1.00 85.50 367 LYS A C 1
ATOM 2994 O O . LYS A 1 367 ? -5.911 3.195 8.079 1.00 85.50 367 LYS A O 1
ATOM 2999 N N . ASN A 1 368 ? -5.418 4.820 9.553 1.00 83.25 368 ASN A N 1
ATOM 3000 C CA . ASN A 1 368 ? -4.433 4.010 10.269 1.00 83.25 368 ASN A CA 1
ATOM 3001 C C . ASN A 1 368 ? -5.158 3.019 11.186 1.00 83.25 368 ASN A C 1
ATOM 3003 O O . ASN A 1 368 ? -6.313 3.234 11.555 1.00 83.25 368 ASN A O 1
ATOM 3007 N N . TYR A 1 369 ? -4.465 1.965 11.626 1.00 84.75 369 TYR A N 1
ATOM 3008 C CA . TYR A 1 369 ? -5.039 0.980 12.551 1.00 84.75 369 TYR A CA 1
ATOM 3009 C C . TYR A 1 369 ? -5.584 1.607 13.847 1.00 84.75 369 TYR A C 1
ATOM 3011 O O . TYR A 1 369 ? -6.614 1.177 14.362 1.00 84.75 369 TYR A O 1
ATOM 3019 N N . ALA A 1 370 ? -4.921 2.656 14.341 1.00 86.06 370 ALA A N 1
ATOM 3020 C CA . ALA A 1 370 ? -5.330 3.401 15.530 1.00 86.06 370 ALA A CA 1
ATOM 3021 C C . ALA A 1 370 ? -6.649 4.189 15.356 1.00 86.06 370 ALA A C 1
ATOM 3023 O O . ALA A 1 370 ? -7.325 4.444 16.348 1.00 86.06 370 ALA A O 1
ATOM 3024 N N . ASP A 1 371 ? -7.041 4.522 14.119 1.00 86.94 371 ASP A N 1
ATOM 3025 C CA . ASP A 1 371 ? -8.212 5.361 13.797 1.00 86.94 371 ASP A CA 1
ATOM 3026 C C . ASP A 1 371 ? -9.475 4.533 13.450 1.00 86.94 371 ASP A C 1
ATOM 3028 O O . ASP A 1 371 ? -10.514 5.059 13.009 1.00 86.94 371 ASP A O 1
ATOM 3032 N N . LEU A 1 372 ? -9.378 3.206 13.581 1.00 90.25 372 LEU A N 1
ATOM 3033 C CA . LEU A 1 372 ? -10.446 2.256 13.273 1.00 90.25 372 LEU A CA 1
ATOM 3034 C C . LEU A 1 372 ? -11.482 2.164 14.394 1.00 90.25 372 LEU A C 1
ATOM 3036 O O . LEU A 1 372 ? -11.229 2.454 15.562 1.00 90.25 372 LEU A O 1
ATOM 3040 N N . ASN A 1 373 ? -12.690 1.748 14.021 1.00 92.81 373 ASN A N 1
ATOM 3041 C CA . ASN A 1 373 ? -13.807 1.656 14.945 1.00 92.81 373 ASN A CA 1
ATOM 3042 C C . ASN A 1 373 ? -13.890 0.240 15.529 1.00 92.81 373 ASN A C 1
ATOM 3044 O O . ASN A 1 373 ? -14.468 -0.657 14.923 1.00 92.81 373 ASN A O 1
ATOM 3048 N N . PHE A 1 374 ? -13.359 0.054 16.736 1.00 94.31 374 PHE A N 1
ATOM 3049 C CA . PHE A 1 374 ? -13.445 -1.210 17.478 1.00 94.31 374 PHE A CA 1
ATOM 3050 C C . PHE A 1 374 ? -14.686 -1.308 18.387 1.00 94.31 374 PHE A C 1
ATOM 3052 O O . PHE A 1 374 ? -14.676 -2.050 19.366 1.00 94.31 374 PHE A O 1
ATOM 3059 N N . SER A 1 375 ? -15.761 -0.565 18.101 1.00 92.88 375 SER A N 1
ATOM 3060 C CA . SER A 1 375 ? -17.057 -0.741 18.777 1.00 92.88 375 SER A CA 1
ATOM 3061 C C . SER A 1 375 ? -17.899 -1.841 18.107 1.00 92.88 375 SER A C 1
ATOM 3063 O O . SER A 1 375 ? -17.791 -2.048 16.895 1.00 92.88 375 SER A O 1
ATOM 3065 N N . PRO A 1 376 ? -18.822 -2.508 18.829 1.00 89.44 376 PRO A N 1
ATOM 3066 C CA . PRO A 1 376 ? -19.768 -3.441 18.204 1.00 89.44 376 PRO A CA 1
ATOM 3067 C C . PRO A 1 376 ? -20.710 -2.761 17.185 1.00 89.44 376 PRO A C 1
ATOM 3069 O O . PRO A 1 376 ? -21.290 -3.428 16.324 1.00 89.44 376 PRO A O 1
ATOM 3072 N N . GLN A 1 377 ? -20.843 -1.430 17.239 1.00 91.75 377 GLN A N 1
ATOM 3073 C CA . GLN A 1 377 ? -21.599 -0.616 16.282 1.00 91.75 377 GLN A CA 1
ATOM 3074 C C . GLN A 1 377 ? -20.825 -0.301 14.989 1.00 91.75 377 GLN A C 1
ATOM 3076 O O . GLN A 1 377 ? -21.400 0.312 14.086 1.00 91.75 377 GLN A O 1
ATOM 3081 N N . ALA A 1 378 ? -19.563 -0.727 14.855 1.00 94.56 378 ALA A N 1
ATOM 3082 C CA . ALA A 1 378 ? -18.783 -0.545 13.632 1.00 94.56 378 ALA A CA 1
ATOM 3083 C C . ALA A 1 378 ? -19.477 -1.155 12.390 1.00 94.56 378 ALA A C 1
ATOM 3085 O O . ALA A 1 378 ? -20.320 -2.051 12.536 1.00 94.56 378 ALA A O 1
ATOM 3086 N N . PRO A 1 379 ? -19.165 -0.676 11.168 1.00 96.06 379 PRO A N 1
ATOM 3087 C CA . PRO A 1 379 ? -19.813 -1.127 9.936 1.00 96.06 379 PRO A CA 1
ATOM 3088 C C . PRO A 1 379 ? -19.785 -2.643 9.728 1.00 96.06 379 PRO A C 1
ATOM 3090 O O . PRO A 1 379 ? -18.893 -3.344 10.203 1.00 96.06 379 PRO A O 1
ATOM 3093 N N . LEU A 1 380 ? -20.752 -3.148 8.960 1.00 96.94 380 LEU A N 1
ATOM 3094 C CA . LEU A 1 380 ? -20.771 -4.550 8.546 1.00 96.94 380 LEU A CA 1
ATOM 3095 C C . LEU A 1 380 ? -19.443 -4.902 7.855 1.00 96.94 380 LEU A C 1
ATOM 3097 O O . LEU A 1 380 ? -19.032 -4.193 6.942 1.00 96.94 380 LEU A O 1
ATOM 3101 N N . GLY A 1 381 ? -18.780 -5.968 8.302 1.00 96.06 381 GLY A N 1
ATOM 3102 C CA . GLY A 1 381 ? -17.481 -6.426 7.807 1.00 96.06 381 GLY A CA 1
ATOM 3103 C C . GLY A 1 381 ? -16.256 -5.630 8.282 1.00 96.06 381 GLY A C 1
ATOM 3104 O O . GLY A 1 381 ? -15.156 -5.959 7.853 1.00 96.06 381 GLY A O 1
ATOM 3105 N N . HIS A 1 382 ? -16.387 -4.616 9.150 1.00 96.88 382 HIS A N 1
ATOM 3106 C CA . HIS A 1 382 ? -15.260 -3.737 9.529 1.00 96.88 382 HIS A CA 1
ATOM 3107 C C . HIS A 1 382 ? -14.058 -4.473 10.154 1.00 96.88 382 HIS A C 1
ATOM 3109 O O . HIS A 1 382 ? -12.937 -3.979 10.077 1.00 96.88 382 HIS A O 1
ATOM 3115 N N . LEU A 1 383 ? -14.286 -5.645 10.753 1.00 97.12 383 LEU A N 1
ATOM 3116 C CA . LEU A 1 383 ? -13.285 -6.496 11.399 1.00 97.12 383 LEU A CA 1
ATOM 3117 C C . LEU A 1 383 ? -13.453 -7.961 10.940 1.00 97.12 383 LEU A C 1
ATOM 3119 O O . LEU A 1 383 ? -14.557 -8.331 10.514 1.00 97.12 383 LEU A O 1
ATOM 3123 N N . PRO A 1 384 ? -12.421 -8.818 11.064 1.00 96.44 384 PRO A N 1
ATOM 3124 C CA . PRO A 1 384 ? -11.029 -8.509 11.426 1.00 96.44 384 PRO A CA 1
ATOM 3125 C C . PRO A 1 384 ? -10.182 -8.013 10.242 1.00 96.44 384 PRO A C 1
ATOM 3127 O O . PRO A 1 384 ? -10.561 -8.172 9.083 1.00 96.44 384 PRO A O 1
ATOM 3130 N N . LEU A 1 385 ? -9.008 -7.446 10.521 1.00 91.81 385 LEU A N 1
ATOM 3131 C CA . LEU A 1 385 ? -8.041 -7.012 9.508 1.00 91.81 385 LEU A CA 1
ATOM 3132 C C . LEU A 1 385 ? -6.559 -7.047 9.922 1.00 91.81 385 LEU A C 1
ATOM 3134 O O . LEU A 1 385 ? -5.704 -7.067 9.034 1.00 91.81 385 LEU A O 1
ATOM 3138 N N . GLY A 1 386 ? -6.216 -7.073 11.218 1.00 79.56 386 GLY A N 1
ATOM 3139 C CA . GLY A 1 386 ? -4.839 -6.846 11.691 1.00 79.56 386 GLY A CA 1
ATOM 3140 C C . GLY A 1 386 ? -3.768 -7.784 11.110 1.00 79.56 386 GLY A C 1
ATOM 3141 O O . GLY A 1 386 ? -2.601 -7.402 11.003 1.00 79.56 386 GLY A O 1
ATOM 3142 N N . ALA A 1 387 ? -4.157 -8.986 10.673 1.00 80.69 387 ALA A N 1
ATOM 3143 C CA . ALA A 1 387 ? -3.286 -9.962 10.009 1.00 80.69 387 ALA A CA 1
ATOM 3144 C C . ALA A 1 387 ? -2.738 -9.508 8.639 1.00 80.69 387 ALA A C 1
ATOM 3146 O O . ALA A 1 387 ? -1.742 -10.063 8.170 1.00 80.69 387 ALA A O 1
ATOM 3147 N N . LEU A 1 388 ? -3.389 -8.536 7.991 1.00 79.88 388 LEU A N 1
ATOM 3148 C CA . LEU A 1 388 ? -3.163 -8.164 6.588 1.00 79.88 388 LEU A CA 1
ATOM 3149 C C . LEU A 1 388 ? -2.585 -6.744 6.408 1.00 79.88 388 LEU A C 1
ATOM 3151 O O . LEU A 1 388 ? -2.165 -6.386 5.308 1.00 79.88 388 LEU A O 1
ATOM 3155 N N . ILE A 1 389 ? -2.517 -5.949 7.481 1.00 76.69 389 ILE A N 1
ATOM 3156 C CA . ILE A 1 389 ? -1.974 -4.579 7.492 1.00 76.69 389 ILE A CA 1
ATOM 3157 C C . ILE A 1 389 ? -0.764 -4.419 8.417 1.00 76.69 389 ILE A C 1
ATOM 3159 O O . ILE A 1 389 ? -0.564 -5.167 9.377 1.00 76.69 389 ILE A O 1
ATOM 3163 N N . THR A 1 390 ? 0.026 -3.391 8.113 1.00 64.88 390 THR A N 1
ATOM 3164 C CA . THR A 1 390 ? 1.128 -2.879 8.930 1.00 64.88 390 THR A CA 1
ATOM 3165 C C . THR A 1 390 ? 0.750 -1.555 9.582 1.00 64.88 390 THR A C 1
ATOM 3167 O O . THR A 1 390 ? -0.015 -0.773 9.020 1.00 64.88 390 THR A O 1
ATOM 3170 N N . ASP A 1 391 ? 1.349 -1.292 10.739 1.00 57.31 391 ASP A N 1
ATOM 3171 C CA . ASP A 1 391 ? 1.119 -0.104 11.567 1.00 57.31 391 ASP A CA 1
ATOM 3172 C C . ASP A 1 391 ? 1.462 1.204 10.823 1.00 57.31 391 ASP A C 1
ATOM 3174 O O . ASP A 1 391 ? 0.879 2.251 11.089 1.00 57.31 391 ASP A O 1
ATOM 3178 N N . THR A 1 392 ? 2.372 1.127 9.845 1.00 48.66 392 THR A N 1
ATOM 3179 C CA . THR A 1 392 ? 2.660 2.173 8.858 1.00 48.66 392 THR A CA 1
ATOM 3180 C C . THR A 1 392 ? 1.980 1.842 7.524 1.00 48.66 392 THR A C 1
ATOM 3182 O O . THR A 1 392 ? 2.309 0.863 6.843 1.00 48.66 392 THR A O 1
ATOM 3185 N N . SER A 1 393 ? 0.989 2.647 7.141 1.00 52.06 393 SER A N 1
ATOM 3186 C CA . SER A 1 393 ? 0.075 2.367 6.029 1.00 52.06 393 SER A CA 1
ATOM 3187 C C . SER A 1 393 ? 0.618 2.793 4.656 1.00 52.06 393 SER A C 1
ATOM 3189 O O . SER A 1 393 ? 0.181 3.789 4.084 1.00 52.06 393 SER A O 1
ATOM 3191 N N . LEU A 1 394 ? 1.527 1.998 4.083 1.00 40.03 394 LEU A N 1
ATOM 3192 C CA . LEU A 1 394 ? 2.001 2.145 2.691 1.00 40.03 394 LEU A CA 1
ATOM 3193 C C . LEU A 1 394 ? 1.542 0.993 1.770 1.00 40.03 394 LEU A C 1
ATOM 3195 O O . LEU A 1 394 ? 2.185 0.703 0.765 1.00 40.03 394 LEU A O 1
ATOM 3199 N N . GLY A 1 395 ? 0.460 0.286 2.126 1.00 51.47 395 GLY A N 1
ATOM 3200 C CA . GLY A 1 395 ? 0.151 -1.029 1.546 1.00 51.47 395 GLY A CA 1
ATOM 3201 C C . GLY A 1 395 ? -1.324 -1.404 1.385 1.00 51.47 395 GLY A C 1
ATOM 3202 O O . GLY A 1 395 ? -1.624 -2.593 1.385 1.00 51.47 395 GLY A O 1
ATOM 3203 N N . TRP A 1 396 ? -2.247 -0.448 1.232 1.00 61.88 396 TRP A N 1
ATOM 3204 C CA . TRP A 1 396 ? -3.668 -0.732 0.955 1.00 61.88 396 TRP A CA 1
ATOM 3205 C C . TRP A 1 396 ? -3.918 -1.067 -0.534 1.00 61.88 396 TRP A C 1
ATOM 3207 O O . TRP A 1 396 ? -4.755 -0.452 -1.187 1.00 61.88 396 TRP A O 1
ATOM 3217 N N . PHE A 1 397 ? -3.191 -2.043 -1.089 1.00 60.72 397 PHE A N 1
ATOM 3218 C CA . PHE A 1 397 ? -3.336 -2.459 -2.498 1.00 60.72 397 PHE A CA 1
ATOM 3219 C C . PHE A 1 397 ? -4.350 -3.599 -2.714 1.00 60.72 397 PHE A C 1
ATOM 3221 O O . PHE A 1 397 ? -4.663 -3.944 -3.850 1.00 60.72 397 PHE A O 1
ATOM 3228 N N . GLY A 1 398 ? -4.866 -4.202 -1.638 1.00 72.19 398 GLY A N 1
ATOM 3229 C CA . GLY A 1 398 ? -5.961 -5.180 -1.677 1.00 72.19 398 GLY A CA 1
ATOM 3230 C C . GLY A 1 398 ? -5.615 -6.583 -2.179 1.00 72.19 398 GLY A C 1
ATOM 3231 O O . GLY A 1 398 ? -6.460 -7.477 -2.098 1.00 72.19 398 GLY A O 1
ATOM 3232 N N . PHE A 1 399 ? -4.383 -6.819 -2.637 1.00 82.19 399 PHE A N 1
ATOM 3233 C CA . PHE A 1 399 ? -3.923 -8.129 -3.109 1.00 82.19 399 PHE A CA 1
ATOM 3234 C C . PHE A 1 399 ? -4.022 -9.215 -2.027 1.00 82.19 399 PHE A C 1
ATOM 3236 O O . PHE A 1 399 ? -4.385 -10.357 -2.322 1.00 82.19 399 PHE A O 1
ATOM 3243 N N . GLU A 1 400 ? -3.756 -8.860 -0.770 1.00 86.38 400 GLU A N 1
ATOM 3244 C CA . GLU A 1 400 ? -3.880 -9.739 0.392 1.00 86.38 400 GLU A CA 1
ATOM 3245 C C . GLU A 1 400 ? -5.336 -10.166 0.630 1.00 86.38 400 GLU A C 1
ATOM 3247 O O . GLU A 1 400 ? -5.599 -11.347 0.858 1.00 86.38 400 GLU A O 1
ATOM 3252 N N . TRP A 1 401 ? -6.292 -9.241 0.493 1.00 89.88 401 TRP A N 1
ATOM 3253 C CA . TRP A 1 401 ? -7.727 -9.520 0.621 1.00 89.88 401 TRP A CA 1
ATOM 3254 C C . TRP A 1 401 ? -8.244 -10.390 -0.516 1.00 89.88 401 TRP A C 1
ATOM 3256 O O . TRP A 1 401 ? -8.874 -11.413 -0.255 1.00 89.88 401 TRP A O 1
ATOM 3266 N N . ALA A 1 402 ? -7.919 -10.047 -1.765 1.00 90.94 402 ALA A N 1
ATOM 3267 C CA . ALA A 1 402 ? -8.266 -10.873 -2.920 1.00 90.94 402 ALA A CA 1
ATOM 3268 C C . ALA A 1 402 ? -7.727 -12.309 -2.762 1.00 90.94 402 ALA A C 1
ATOM 3270 O O . ALA A 1 402 ? -8.439 -13.284 -3.014 1.00 90.94 402 ALA A O 1
ATOM 3271 N N . SER A 1 403 ? -6.500 -12.450 -2.254 1.00 91.56 403 SER A N 1
ATOM 3272 C CA . SER A 1 403 ? -5.882 -13.752 -1.975 1.00 91.56 403 SER A CA 1
ATOM 3273 C C . SER A 1 403 ? -6.559 -14.499 -0.828 1.00 91.56 403 SER A C 1
ATOM 3275 O O . SER A 1 403 ? -6.730 -15.717 -0.916 1.00 91.56 403 SER A O 1
ATOM 3277 N N . LEU A 1 404 ? -6.976 -13.794 0.229 1.00 93.50 404 LEU A N 1
ATOM 3278 C CA . LEU A 1 404 ? -7.669 -14.394 1.369 1.00 93.50 404 LEU A CA 1
ATOM 3279 C C . LEU A 1 404 ? -9.067 -14.869 0.980 1.00 93.50 404 LEU A C 1
ATOM 3281 O O . LEU A 1 404 ? -9.451 -15.981 1.336 1.00 93.50 404 LEU A O 1
ATOM 3285 N N . PHE A 1 405 ? -9.805 -14.077 0.206 1.00 94.81 405 PHE A N 1
ATOM 3286 C CA . PHE A 1 405 ? -11.131 -14.444 -0.283 1.00 94.81 405 PHE A CA 1
ATOM 3287 C C . PHE A 1 405 ? -11.071 -15.605 -1.277 1.00 94.81 405 PHE A C 1
ATOM 3289 O O . PHE A 1 405 ? -11.854 -16.546 -1.146 1.00 94.81 405 PHE A O 1
ATOM 3296 N N . ALA A 1 406 ? -10.091 -15.614 -2.186 1.00 93.50 406 ALA A N 1
ATOM 3297 C CA . ALA A 1 406 ? -9.838 -16.759 -3.060 1.00 93.50 406 ALA A CA 1
ATOM 3298 C C . ALA A 1 406 ? -9.437 -18.018 -2.266 1.00 93.50 406 ALA A C 1
ATOM 3300 O O . ALA A 1 406 ? -9.825 -19.131 -2.626 1.00 93.50 406 ALA A O 1
ATOM 3301 N N . ARG A 1 407 ? -8.686 -17.873 -1.163 1.00 93.81 407 ARG A N 1
ATOM 3302 C CA . ARG A 1 407 ? -8.380 -18.995 -0.262 1.00 93.81 407 ARG A CA 1
ATOM 3303 C C . ARG A 1 407 ? -9.630 -19.488 0.464 1.00 93.81 407 ARG A C 1
ATOM 3305 O O . ARG A 1 407 ? -9.845 -20.695 0.504 1.00 93.81 407 ARG A O 1
ATOM 3312 N N . LEU A 1 408 ? -10.451 -18.584 0.997 1.00 93.06 408 LEU A N 1
ATOM 3313 C CA . LEU A 1 408 ? -11.705 -18.901 1.686 1.00 93.06 408 LEU A CA 1
ATOM 3314 C C . LEU A 1 408 ? -12.663 -19.677 0.768 1.00 93.06 408 LEU A C 1
ATOM 3316 O O . LEU A 1 408 ? -13.233 -20.679 1.191 1.00 93.06 408 LEU A O 1
ATOM 3320 N N . GLU A 1 409 ? -12.755 -19.272 -0.500 1.00 91.81 409 GLU A N 1
ATOM 3321 C CA . GLU A 1 409 ? -13.571 -19.920 -1.532 1.00 91.81 409 GLU A CA 1
ATOM 3322 C C . GLU A 1 409 ? -13.082 -21.331 -1.882 1.00 91.81 409 GLU A C 1
ATOM 3324 O O . GLU A 1 409 ? -13.866 -22.276 -1.831 1.00 91.81 409 GLU A O 1
ATOM 3329 N N . ARG A 1 410 ? -11.776 -21.531 -2.114 1.00 91.19 410 ARG A N 1
ATOM 3330 C CA . ARG A 1 410 ? -11.201 -22.884 -2.307 1.00 91.19 410 ARG A CA 1
ATOM 3331 C C . ARG A 1 410 ? -11.339 -23.763 -1.061 1.00 91.19 410 ARG A C 1
ATOM 3333 O O . ARG A 1 410 ? -11.484 -24.975 -1.162 1.00 91.19 410 ARG A O 1
ATOM 3340 N N . CYS A 1 411 ? -11.305 -23.162 0.128 1.00 88.44 411 CYS A N 1
ATOM 3341 C CA . CYS A 1 411 ? -11.563 -23.860 1.385 1.00 88.44 411 CYS A CA 1
ATOM 3342 C C . CYS A 1 411 ? -13.052 -24.198 1.600 1.00 88.44 411 CYS A C 1
ATOM 3344 O O . CYS A 1 411 ? -13.348 -24.989 2.494 1.00 88.44 411 CYS A O 1
ATOM 3346 N N . GLN A 1 412 ? -13.974 -23.601 0.836 1.00 79.94 412 GLN A N 1
ATOM 3347 C CA . GLN A 1 412 ? -15.395 -23.969 0.772 1.00 79.94 412 GLN A CA 1
ATOM 3348 C C . GLN A 1 412 ? -15.648 -25.014 -0.322 1.00 79.94 412 GLN A C 1
ATOM 3350 O O . GLN A 1 412 ? -16.357 -25.988 -0.080 1.00 79.94 412 GLN A O 1
ATOM 3355 N N . ASN A 1 413 ? -15.000 -24.857 -1.478 1.00 73.19 413 ASN A N 1
ATOM 3356 C CA . ASN A 1 413 ? -15.115 -25.726 -2.644 1.00 73.19 413 ASN A CA 1
ATOM 3357 C C . ASN A 1 413 ? -13.750 -26.364 -2.980 1.00 73.19 413 ASN A C 1
ATOM 3359 O O . ASN A 1 413 ? -13.064 -25.900 -3.888 1.00 73.19 413 ASN A O 1
ATOM 3363 N N . PRO A 1 414 ? -13.333 -27.457 -2.310 1.00 61.00 414 PRO A N 1
ATOM 3364 C CA . PRO A 1 414 ? -12.033 -28.106 -2.546 1.00 61.00 414 PRO A CA 1
ATOM 3365 C C . PRO A 1 414 ? -11.930 -28.858 -3.893 1.00 61.00 414 PRO A C 1
ATOM 3367 O O . PRO A 1 414 ? -11.056 -29.704 -4.066 1.00 61.00 414 PRO A O 1
ATOM 3370 N N . SER A 1 415 ? -12.844 -28.597 -4.832 1.00 46.97 415 SER A N 1
ATOM 3371 C CA . SER A 1 415 ? -12.984 -29.276 -6.129 1.00 46.97 415 SER A CA 1
ATOM 3372 C C . SER A 1 415 ? -12.873 -28.328 -7.333 1.00 46.97 415 SER A C 1
ATOM 3374 O O . SER A 1 415 ? -13.097 -28.777 -8.456 1.00 46.97 415 SER A O 1
ATOM 3376 N N . SER A 1 416 ? -12.569 -27.043 -7.102 1.00 40.97 416 SER A N 1
ATOM 3377 C CA . SER A 1 416 ? -12.450 -25.976 -8.113 1.00 40.97 416 SER A CA 1
ATOM 3378 C C . SER A 1 416 ? -11.023 -25.449 -8.248 1.00 40.97 416 SER A C 1
ATOM 3380 O O . SER A 1 416 ? -10.474 -25.059 -7.188 1.00 40.97 416 SER A O 1
#

Sequence (416 aa):
MRQQHWLEILEWFCLAIALLLAAIAQPFFYTGIPIVAALILNRINRDRLQPTDRDREQVRSLQESQNIQLNRYQTLQEQLLTLTQQLEQYEARTQTDETLAQQVRSLQETQRSQGEQLATLSQTTQTLQQQLASPEYQRLKEQLFALAQQLVQYENHTEAAILSTQEQLTQYETLAEEAILSTQQQVESLQPSIHQIQGVQATVENFTQRLSQLEGHYAELEQQIQQARENIQTAIAQLNTTPPSQSPEPIVPVEEPPPKTESFDAQLPVNYHQLRDLLAAGLWQQADLETKALMLQACDQPQASKLSTDRITQFPCKALWTIDRLWVYYSQGRFGFSVQKQIYDAVGQNYDRFGDRLQWKVNQNWKNYADLNFSPQAPLGHLPLGALITDTSLGWFGFEWASLFARLERCQNPSS

Nearest PDB structures (foldseek):
  7e2r-assembly1_A  TM=8.706E-01  e=2.562E-08  Arabidopsis thaliana
  7e2r-assembly1_B  TM=8.057E-01  e=2.562E-08  Arabidopsis thaliana
  1z3x-assembly1_A  TM=8.482E-01  e=6.201E-08  Thermosynechococcus vestitus

pLDDT: mean 73.67, std 19.28, range [30.67, 98.31]

Radius of gyration: 49.17 Å; Cα contacts (8 Å, |Δi|>4): 203; chains: 1; bounding box: 111×62×165 Å

Secondary structure (DSSP, 8-state):
-HHHHHHHHHHHHHHHHHHHHHHH--SS--SHHHHHHHHHHHHHHHHHHS--HHHHHHHHHHHHHHHHHHHHHHHHHHHHHHHHHHHHHHHTT-TT-HHHHHHHHHHHHHHHHHHHHHHHHHHHHHHHHHHHT-HHHHHHHHHHHHHHHHHHHHHHHHHHHHHHHHHHHHHHHHHHHHHHHHHHHHHHHHHHHHHHHHHHHHHHHHHHHHHHHHHHHHHHHHHHHHHHHHHHHHHHHHH------------PPPPPPPPPP-SSGGG--GGGHHHHHHHHTT-HHHHHHHHHHHHHHTTT-TT-SS--HHHHHH--HHHHHHHHHHHHHHTTTSSSHHHHHHHHHHTTT-HHHHHHHHTSEETTEEPPGGGS--STTSPTT----TTT--SS-----SHHHHHHHHHHHHTT-TT-

Foldseek 3Di:
DVVVVVVVVVVVVVVVVVVVVVVPDDDDDPDPPVVVVVVVVVVVVVVVPDCDVVNVVVVVVVVVVLVVVLVVLVVVLVVLVVVLVVLVVVLVVPVPDVVVNVVSVVVSVVSVVVSVVSVVVSVVSVVVVCVCVDPVNVVVVVVVVVVVVVVVVVVVVVVVVVVVVVVVVVVVVVVVVVVVVVVVVVVVVCVVVVVVVVVVVVVVVVVVVVVVVVVVVVVVVVVVVVVVVVVVVVVVVVVDPDDDDDDDDDDDDDDDDDDDDDDPPVPDPPLCVQLLVCLLVLVQLVNLVSLLQLQCVQQVRNPDQADDLVSLLVRDLVSQVSSQCSQCVSLVNQEGLVQLLVLCVVVVVPLQVSCVQQVCADPNDGDAPVRADSGSPHGRHVDDDSRHDGNDPPDSPCSSSVSNSVNNVCSVVVPD

Mean predicted aligned error: 21.68 Å